Protein AF-A0A7R9YHL4-F1 (afdb_monomer_lite)

Radius of gyration: 31.25 Å; chains: 1; bounding box: 73×42×102 Å

pLDDT: mean 88.33, std 9.99, range [40.44, 97.44]

Structure (mmCIF, N/CA/C/O backbone):
data_AF-A0A7R9YHL4-F1
#
_entry.id   AF-A0A7R9YHL4-F1
#
loop_
_atom_site.group_PDB
_atom_site.id
_atom_site.type_symbol
_atom_site.label_atom_id
_atom_site.label_alt_id
_atom_site.label_comp_id
_atom_site.label_asym_id
_atom_site.label_entity_id
_atom_site.label_seq_id
_atom_site.pdbx_PDB_ins_code
_atom_site.Cartn_x
_atom_site.Cartn_y
_atom_site.Cartn_z
_atom_site.occupancy
_atom_site.B_iso_or_equiv
_atom_site.auth_seq_id
_atom_site.auth_comp_id
_atom_site.auth_asym_id
_atom_site.auth_atom_id
_atom_site.pdbx_PDB_model_num
ATOM 1 N N . SER A 1 1 ? -9.222 17.518 13.250 1.00 82.19 1 SER A N 1
ATOM 2 C CA . SER A 1 1 ? -7.881 16.936 13.511 1.00 82.19 1 SER A CA 1
ATOM 3 C C . SER A 1 1 ? -7.573 15.835 12.487 1.00 82.19 1 SER A C 1
ATOM 5 O O . SER A 1 1 ? -8.471 15.481 11.727 1.00 82.19 1 SER A O 1
ATOM 7 N N . ALA A 1 2 ? -6.346 15.288 12.419 1.00 83.88 2 ALA A N 1
ATOM 8 C CA . ALA A 1 2 ? -6.019 14.198 11.479 1.00 83.88 2 ALA A CA 1
ATOM 9 C C . ALA A 1 2 ? -6.879 12.934 11.700 1.00 83.88 2 ALA A C 1
ATOM 11 O O . ALA A 1 2 ? -7.291 12.292 10.738 1.00 83.88 2 ALA A O 1
ATOM 12 N N . LEU A 1 3 ? -7.224 12.636 12.959 1.00 90.31 3 LEU A N 1
ATOM 13 C CA . LEU A 1 3 ? -8.119 11.535 13.331 1.00 90.31 3 LEU A CA 1
ATOM 14 C C . LEU A 1 3 ? -9.551 11.739 12.818 1.00 90.31 3 LEU A C 1
ATOM 16 O O . LEU A 1 3 ? -10.142 10.833 12.237 1.00 90.31 3 LEU A O 1
ATOM 20 N N . GLU A 1 4 ? -10.118 12.930 13.013 1.00 90.56 4 GLU A N 1
ATOM 21 C CA . GLU A 1 4 ? -11.465 13.243 12.517 1.00 90.56 4 GLU A CA 1
ATOM 22 C C . GLU A 1 4 ? -11.521 13.210 10.991 1.00 90.56 4 GLU A C 1
ATOM 24 O O . GLU A 1 4 ? -12.497 12.721 10.428 1.00 90.56 4 GLU A O 1
ATOM 29 N N . ALA A 1 5 ? -10.463 13.687 10.327 1.00 89.12 5 ALA A N 1
ATOM 30 C CA . ALA A 1 5 ? -10.339 13.614 8.879 1.00 89.12 5 ALA A CA 1
ATOM 31 C C . ALA A 1 5 ? -10.292 12.156 8.394 1.00 89.12 5 ALA A C 1
ATOM 33 O O . ALA A 1 5 ? -11.039 11.816 7.480 1.00 89.12 5 ALA A O 1
ATOM 34 N N . ALA A 1 6 ? -9.497 11.288 9.037 1.00 90.81 6 ALA A N 1
ATOM 35 C CA . ALA A 1 6 ? -9.463 9.856 8.729 1.00 90.81 6 ALA A CA 1
ATOM 36 C C . ALA A 1 6 ? -10.861 9.229 8.861 1.00 90.81 6 ALA A C 1
ATOM 38 O O . ALA A 1 6 ? -11.396 8.705 7.889 1.00 90.81 6 ALA A O 1
ATOM 39 N N . ARG A 1 7 ? -11.515 9.393 10.020 1.00 93.19 7 ARG A N 1
ATOM 40 C CA . ARG A 1 7 ? -12.857 8.840 10.288 1.00 93.19 7 ARG A CA 1
ATOM 41 C C . ARG A 1 7 ? -13.938 9.399 9.359 1.00 93.19 7 ARG A C 1
ATOM 43 O O . ARG A 1 7 ? -14.884 8.699 9.004 1.00 93.19 7 ARG A O 1
ATOM 50 N N . ALA A 1 8 ? -13.868 10.679 8.996 1.00 94.19 8 ALA A N 1
ATOM 51 C CA . ALA A 1 8 ? -14.804 11.277 8.047 1.00 94.19 8 ALA A CA 1
ATOM 52 C C . ALA A 1 8 ? -14.643 10.658 6.655 1.00 94.19 8 ALA A C 1
ATOM 54 O O . ALA A 1 8 ? -15.626 10.205 6.074 1.00 94.19 8 ALA A O 1
ATOM 55 N N . VAL A 1 9 ? -13.407 10.564 6.164 1.00 95.00 9 VAL A N 1
ATOM 56 C CA . VAL A 1 9 ? -13.118 10.013 4.838 1.00 95.00 9 VAL A CA 1
ATOM 57 C C . VAL A 1 9 ? -13.409 8.512 4.777 1.00 95.00 9 VAL A C 1
ATOM 59 O O . VAL A 1 9 ? -13.982 8.057 3.794 1.00 95.00 9 VAL A O 1
ATOM 62 N N . GLU A 1 10 ? -13.108 7.744 5.826 1.00 93.81 10 GLU A N 1
ATOM 63 C CA . GLU A 1 10 ? -13.475 6.323 5.908 1.00 93.81 10 GLU A CA 1
ATOM 64 C C . GLU A 1 10 ? -14.988 6.113 5.811 1.00 93.81 10 GLU A C 1
ATOM 66 O O . GLU A 1 10 ? -15.439 5.211 5.104 1.00 93.81 10 GLU A O 1
ATOM 71 N N . ARG A 1 11 ? -15.791 6.968 6.460 1.00 94.31 11 ARG A N 1
ATOM 72 C CA . ARG A 1 11 ? -17.256 6.935 6.324 1.00 94.31 11 ARG A CA 1
ATOM 73 C C . ARG A 1 11 ? -17.694 7.258 4.901 1.00 94.31 11 ARG A C 1
ATOM 75 O O . ARG A 1 11 ? -18.564 6.577 4.371 1.00 94.31 11 ARG A O 1
ATOM 82 N N . GLU A 1 12 ? -17.085 8.249 4.258 1.00 95.69 12 GLU A N 1
ATOM 83 C CA . GLU A 1 12 ? -17.404 8.577 2.866 1.00 95.69 12 GLU A CA 1
ATOM 84 C C . GLU A 1 12 ? -17.042 7.448 1.895 1.00 95.69 12 GLU A C 1
ATOM 86 O O . GLU A 1 12 ? -17.850 7.103 1.038 1.00 95.69 12 GLU A O 1
ATOM 91 N N . LEU A 1 13 ? -15.880 6.818 2.066 1.00 94.81 13 LEU A N 1
ATOM 92 C CA . LEU A 1 13 ? -15.463 5.656 1.278 1.00 94.81 13 LEU A CA 1
ATOM 93 C C . LEU A 1 13 ? -16.340 4.430 1.551 1.00 94.81 13 LEU A C 1
ATOM 95 O O . LEU A 1 13 ? -16.639 3.668 0.635 1.00 94.81 13 LEU A O 1
ATOM 99 N N . THR A 1 14 ? -16.808 4.264 2.789 1.00 94.06 14 THR A N 1
ATOM 100 C CA . THR A 1 14 ? -17.782 3.229 3.161 1.00 94.06 14 THR A CA 1
ATOM 101 C C . THR A 1 14 ? -19.083 3.411 2.386 1.00 94.06 14 THR A C 1
ATOM 103 O O . THR A 1 14 ? -19.588 2.423 1.861 1.00 94.06 14 THR A O 1
ATOM 106 N N . LEU A 1 15 ? -19.566 4.650 2.236 1.00 94.50 15 LEU A N 1
ATOM 107 C CA . LEU A 1 15 ? -20.736 4.955 1.409 1.00 94.50 15 LEU A CA 1
ATOM 108 C C . LEU A 1 15 ? -20.483 4.616 -0.067 1.00 94.50 15 LEU A C 1
ATOM 110 O O . LEU A 1 15 ? -21.335 4.002 -0.699 1.00 94.50 15 LEU A O 1
ATOM 114 N N . VAL A 1 16 ? -19.306 4.929 -0.617 1.00 94.88 16 VAL A N 1
ATOM 115 C CA . VAL A 1 16 ? -18.977 4.492 -1.988 1.00 94.88 16 VAL A CA 1
ATOM 116 C C . VAL A 1 16 ? -19.031 2.968 -2.102 1.00 94.88 16 VAL A C 1
ATOM 118 O O . VAL A 1 16 ? -19.638 2.440 -3.031 1.00 94.88 16 VAL A O 1
ATOM 121 N N . MET A 1 17 ? -18.475 2.249 -1.122 1.00 94.19 17 MET A N 1
ATOM 122 C CA . MET A 1 17 ? -18.536 0.785 -1.064 1.00 94.19 17 MET A CA 1
ATOM 123 C C . MET A 1 17 ? -19.960 0.230 -0.932 1.00 94.19 17 MET A C 1
ATOM 125 O O . MET A 1 17 ? -20.192 -0.893 -1.370 1.00 94.19 17 MET A O 1
ATOM 129 N N . ASP A 1 18 ? -20.897 0.995 -0.372 1.00 91.50 18 ASP A N 1
ATOM 130 C CA . ASP A 1 18 ? -22.319 0.634 -0.274 1.00 91.50 18 ASP A CA 1
ATOM 131 C C . ASP A 1 18 ? -23.117 1.016 -1.540 1.00 91.50 18 ASP A C 1
ATOM 133 O O . ASP A 1 18 ? -24.314 0.751 -1.633 1.00 91.50 18 ASP A O 1
ATOM 137 N N . GLY A 1 19 ? -22.452 1.608 -2.539 1.00 90.31 19 GLY A N 1
ATOM 138 C CA . GLY A 1 19 ? -23.027 1.950 -3.840 1.00 90.31 19 GLY A CA 1
ATOM 139 C C . GLY A 1 19 ? -23.506 3.395 -3.977 1.00 90.31 19 GLY A C 1
ATOM 140 O O . GLY A 1 19 ? -24.228 3.700 -4.919 1.00 90.31 19 GLY A O 1
ATOM 141 N N . TYR A 1 20 ? -23.128 4.295 -3.067 1.00 91.06 20 TYR A N 1
ATOM 142 C CA . TYR A 1 20 ? -23.419 5.721 -3.224 1.00 91.06 20 TYR A CA 1
ATOM 143 C C . TYR A 1 20 ? -22.416 6.392 -4.166 1.00 91.06 20 TYR A C 1
ATOM 145 O O . TYR A 1 20 ? -21.209 6.166 -4.072 1.00 91.06 20 TYR A O 1
ATOM 153 N N . ASP A 1 21 ? -22.914 7.261 -5.041 1.00 88.69 21 ASP A N 1
ATOM 154 C CA . ASP A 1 21 ? -22.079 7.971 -6.007 1.00 88.69 21 ASP A CA 1
ATOM 155 C C . ASP A 1 21 ? -21.330 9.143 -5.350 1.00 88.69 21 ASP A C 1
ATOM 157 O O . ASP A 1 21 ? -21.936 10.057 -4.780 1.00 88.69 21 ASP A O 1
ATOM 161 N N . LYS A 1 22 ? -19.996 9.089 -5.385 1.00 91.06 22 LYS A N 1
ATOM 162 C CA . LYS A 1 22 ? -19.084 10.133 -4.898 1.00 91.06 22 LYS A CA 1
ATOM 163 C C . LYS A 1 22 ? -17.802 10.106 -5.721 1.00 91.06 22 LYS A C 1
ATOM 165 O O . LYS A 1 22 ? -17.383 9.053 -6.197 1.00 91.06 22 LYS A O 1
ATOM 170 N N . ASP A 1 23 ? -17.132 11.252 -5.793 1.00 92.56 23 ASP A N 1
ATOM 171 C CA . ASP A 1 23 ? -15.808 11.338 -6.403 1.00 92.56 23 ASP A CA 1
ATOM 172 C C . ASP A 1 23 ? -14.760 10.600 -5.552 1.00 92.56 23 ASP A C 1
ATOM 174 O O . ASP A 1 23 ? -14.525 10.919 -4.383 1.00 92.56 23 ASP A O 1
ATOM 178 N N . VAL A 1 24 ? -14.155 9.581 -6.150 1.00 93.75 24 VAL A N 1
ATOM 179 C CA . VAL A 1 24 ? -13.327 8.579 -5.478 1.00 93.75 24 VAL A CA 1
ATOM 180 C C . VAL A 1 24 ? -11.906 9.081 -5.240 1.00 93.75 24 VAL A C 1
ATOM 182 O O . VAL A 1 24 ? -11.365 8.921 -4.143 1.00 93.75 24 VAL A O 1
ATOM 185 N N . GLU A 1 25 ? -11.278 9.661 -6.263 1.00 94.25 25 GLU A N 1
ATOM 186 C CA . GLU A 1 25 ? -9.840 9.946 -6.250 1.00 94.25 25 GLU A CA 1
ATOM 187 C C . GLU A 1 25 ? -9.464 10.925 -5.118 1.00 94.25 25 GLU A C 1
ATOM 189 O O . GLU A 1 25 ? -8.554 10.620 -4.339 1.00 94.25 25 GLU A O 1
ATOM 194 N N . PRO A 1 26 ? -10.199 12.036 -4.888 1.00 95.31 26 PRO A N 1
ATOM 195 C CA . PRO A 1 26 ? -9.910 12.924 -3.766 1.00 95.31 26 PRO A CA 1
ATOM 196 C C . PRO A 1 26 ? -10.083 12.250 -2.403 1.00 95.31 26 PRO A C 1
ATOM 198 O O . PRO A 1 26 ? -9.370 12.599 -1.460 1.00 95.31 26 PRO A O 1
ATOM 201 N N . LEU A 1 27 ? -11.018 11.303 -2.267 1.00 95.81 27 LEU A N 1
ATOM 202 C CA . LEU A 1 27 ? -11.245 10.586 -1.011 1.00 95.81 27 LEU A CA 1
ATOM 203 C C . LEU A 1 27 ? -10.086 9.642 -0.699 1.00 95.81 27 LEU A C 1
ATOM 205 O O . LEU A 1 27 ? -9.578 9.661 0.420 1.00 95.81 27 LEU A O 1
ATOM 209 N N . VAL A 1 28 ? -9.605 8.887 -1.688 1.00 96.25 28 VAL A N 1
ATOM 210 C CA . VAL A 1 28 ? -8.444 7.999 -1.519 1.00 96.25 28 VAL A CA 1
ATOM 211 C C . VAL A 1 28 ? -7.199 8.799 -1.127 1.00 96.25 28 VAL A C 1
ATOM 213 O O . VAL A 1 28 ? -6.515 8.441 -0.167 1.00 96.25 28 VAL A O 1
ATOM 216 N N . GLN A 1 29 ? -6.944 9.935 -1.786 1.00 94.31 29 GLN A N 1
ATOM 217 C CA . GLN A 1 29 ? -5.803 10.797 -1.458 1.00 94.31 29 GLN A CA 1
ATOM 218 C C . GLN A 1 29 ? -5.920 11.430 -0.063 1.00 94.31 29 GLN A C 1
ATOM 220 O O . GLN A 1 29 ? -4.931 11.516 0.670 1.00 94.31 29 GLN A O 1
ATOM 225 N N . LYS A 1 30 ? -7.124 11.857 0.345 1.00 94.69 30 LYS A N 1
ATOM 226 C CA . LYS A 1 30 ? -7.364 12.361 1.707 1.00 94.69 30 LYS A CA 1
ATOM 227 C C . LYS A 1 30 ? -7.141 11.272 2.755 1.00 94.69 30 LYS A C 1
ATOM 229 O O . LYS A 1 30 ? -6.504 11.554 3.769 1.00 94.69 30 LYS A O 1
ATOM 234 N N . LEU A 1 31 ? -7.617 10.049 2.507 1.00 94.88 31 LEU A N 1
ATOM 235 C CA . LEU A 1 31 ? -7.407 8.923 3.415 1.00 94.88 31 LEU A CA 1
ATOM 236 C C . LEU A 1 31 ? -5.916 8.618 3.553 1.00 94.88 31 LEU A C 1
ATOM 238 O O . LEU A 1 31 ? -5.415 8.518 4.668 1.00 94.88 31 LEU A O 1
ATOM 242 N N . LEU A 1 32 ? -5.196 8.535 2.433 1.00 94.44 32 LEU A N 1
ATOM 243 C CA . LEU A 1 32 ? -3.764 8.247 2.415 1.00 94.44 32 LEU A CA 1
ATOM 244 C C . LEU A 1 32 ? -2.970 9.259 3.250 1.00 94.44 32 LEU A C 1
ATOM 246 O O . LEU A 1 32 ? -2.163 8.866 4.090 1.00 94.44 32 LEU A O 1
ATOM 250 N N . ARG A 1 33 ? -3.256 10.557 3.084 1.00 93.50 33 ARG A N 1
ATOM 251 C CA . ARG A 1 33 ? -2.645 11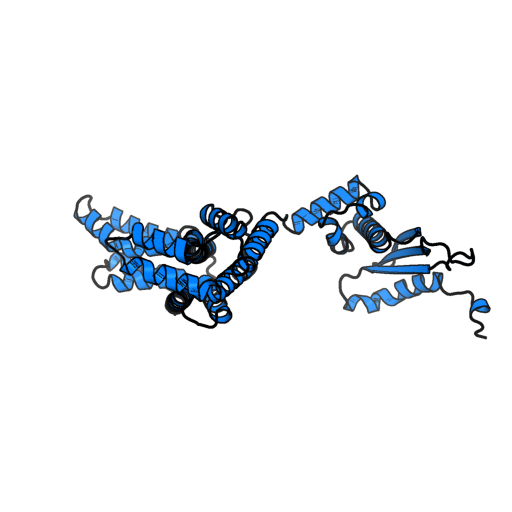.636 3.883 1.00 93.50 33 ARG A CA 1
ATOM 252 C C . ARG A 1 33 ? -3.006 11.554 5.366 1.00 93.50 33 ARG A C 1
ATOM 254 O O . ARG A 1 33 ? -2.177 11.859 6.219 1.00 93.50 33 ARG A O 1
ATOM 261 N N . ALA A 1 34 ? -4.241 11.174 5.687 1.00 94.25 34 ALA A N 1
ATOM 262 C CA . ALA A 1 34 ? -4.670 11.033 7.073 1.00 94.25 34 ALA A CA 1
ATOM 263 C C . ALA A 1 34 ? -3.973 9.842 7.753 1.00 94.25 34 ALA A C 1
ATOM 265 O O . ALA A 1 34 ? -3.470 9.986 8.866 1.00 94.25 34 ALA A O 1
ATOM 266 N N . LEU A 1 35 ? -3.861 8.704 7.059 1.00 93.75 35 LEU A N 1
ATOM 267 C CA . LEU A 1 35 ? -3.172 7.510 7.555 1.00 93.75 35 LEU A CA 1
ATOM 268 C C . LEU A 1 35 ? -1.650 7.665 7.606 1.00 93.75 35 LEU A C 1
ATOM 270 O O . LEU A 1 35 ? -1.013 7.033 8.447 1.00 93.75 35 LEU A O 1
ATOM 274 N N . SER A 1 36 ? -1.052 8.506 6.761 1.00 92.50 36 SER A N 1
ATOM 275 C CA . SER A 1 36 ? 0.380 8.818 6.839 1.00 92.50 36 SER A CA 1
ATOM 276 C C . SER A 1 36 ? 0.723 9.849 7.916 1.00 92.50 36 SER A C 1
ATOM 278 O O . SER A 1 36 ? 1.892 9.998 8.273 1.00 92.50 36 SER A O 1
ATOM 280 N N . SER A 1 37 ? -0.276 10.537 8.478 1.00 92.50 37 SER A N 1
ATOM 281 C CA . SER A 1 37 ? -0.047 11.531 9.521 1.00 92.50 37 SER A CA 1
ATOM 282 C C . SER A 1 37 ? 0.500 10.886 10.792 1.00 92.50 37 SER A C 1
ATOM 284 O O . SER A 1 37 ? -0.143 10.038 11.415 1.00 92.50 37 SER A O 1
ATOM 286 N N . ARG A 1 38 ? 1.658 11.377 11.249 1.00 91.06 38 ARG A N 1
ATOM 287 C CA . ARG A 1 38 ? 2.249 10.996 12.542 1.00 91.06 38 ARG A CA 1
ATOM 288 C C . ARG A 1 38 ? 1.326 11.288 13.728 1.00 91.06 38 ARG A C 1
ATOM 290 O O . ARG A 1 38 ? 1.469 10.692 14.787 1.00 91.06 38 ARG A O 1
ATOM 297 N N . GLU A 1 39 ? 0.408 12.239 13.560 1.00 92.69 39 GLU A N 1
ATOM 298 C CA . GLU A 1 39 ? -0.508 12.679 14.610 1.00 92.69 39 GLU A CA 1
ATOM 299 C C . GLU A 1 39 ? -1.659 11.695 14.819 1.00 92.69 39 GLU A C 1
ATOM 301 O O . GLU A 1 39 ? -2.333 11.761 15.842 1.00 92.69 39 GLU A O 1
ATOM 306 N N . LEU A 1 40 ? -1.896 10.774 13.879 1.00 94.00 40 LEU A N 1
ATOM 307 C CA . LEU A 1 40 ? -3.052 9.884 13.933 1.00 94.00 40 LEU A CA 1
ATOM 308 C C . LEU A 1 40 ? -3.055 9.018 15.198 1.00 94.00 40 LEU A C 1
ATOM 310 O O . LEU A 1 40 ? -4.057 8.983 15.908 1.00 94.00 40 LEU A O 1
ATOM 314 N N . PHE A 1 41 ? -1.927 8.373 15.507 1.00 95.38 41 PHE A N 1
ATOM 315 C CA . PHE A 1 41 ? -1.793 7.548 16.705 1.00 95.38 41 PHE A CA 1
ATOM 316 C C . PHE A 1 41 ? -2.036 8.334 18.008 1.00 95.38 41 PHE A C 1
ATOM 318 O O . PHE A 1 41 ? -2.949 7.969 18.753 1.00 95.38 41 PHE A O 1
ATOM 325 N N . PRO A 1 42 ? -1.288 9.418 18.312 1.00 95.38 42 PRO A N 1
ATOM 326 C CA . PRO A 1 42 ? -1.471 10.118 19.576 1.00 95.38 42 PRO A CA 1
ATOM 327 C C . PRO A 1 42 ? -2.864 10.736 19.704 1.00 95.38 42 PRO A C 1
ATOM 329 O O . PRO A 1 42 ? -3.424 10.739 20.798 1.00 95.38 42 PRO A O 1
ATOM 332 N N . LEU A 1 43 ? -3.462 11.201 18.602 1.00 95.69 43 LEU A N 1
ATOM 333 C CA . LEU A 1 43 ? -4.842 11.679 18.609 1.00 95.69 43 LEU A CA 1
ATOM 334 C C . LEU A 1 43 ? -5.845 10.547 18.873 1.00 95.69 43 LEU A C 1
ATOM 336 O O . LEU A 1 43 ? -6.798 10.778 19.610 1.00 95.69 43 LEU A O 1
ATOM 340 N N . SER A 1 44 ? -5.631 9.341 18.331 1.00 95.62 44 SER A N 1
ATOM 341 C CA . SER A 1 44 ? -6.487 8.169 18.594 1.00 95.62 44 SER A CA 1
ATOM 342 C C . SER A 1 44 ? -6.504 7.813 20.084 1.00 95.62 44 SER A C 1
ATOM 344 O O . SER A 1 44 ? -7.567 7.642 20.683 1.00 95.62 44 SER A O 1
ATOM 346 N N . VAL A 1 45 ? -5.331 7.806 20.725 1.00 96.44 45 VAL A N 1
ATOM 347 C CA . VAL A 1 45 ? -5.226 7.531 22.165 1.00 96.44 45 VAL A CA 1
ATOM 348 C C . VAL A 1 45 ? -5.842 8.657 23.001 1.00 96.44 45 VAL A C 1
ATOM 350 O O . VAL A 1 45 ? -6.568 8.378 23.952 1.00 96.44 45 VAL A O 1
ATOM 353 N N . LEU A 1 46 ? -5.617 9.927 22.645 1.00 95.94 46 LEU A N 1
ATOM 354 C CA . LEU A 1 46 ? -6.229 11.064 23.348 1.00 95.94 46 LEU A CA 1
ATOM 355 C C . LEU A 1 46 ? -7.763 11.062 23.244 1.00 95.94 46 LEU A C 1
ATOM 357 O O . LEU A 1 46 ? -8.439 11.401 24.217 1.00 95.94 46 LEU A O 1
ATOM 361 N N . ASP A 1 47 ? -8.314 10.671 22.096 1.00 95.75 47 ASP A N 1
ATOM 362 C CA . ASP A 1 47 ? -9.756 10.506 21.890 1.00 95.75 47 ASP A CA 1
ATOM 363 C C . ASP A 1 47 ? -10.310 9.365 22.755 1.00 95.75 47 ASP A C 1
ATOM 365 O O . ASP A 1 47 ? -11.280 9.555 23.489 1.00 95.75 47 ASP A O 1
ATOM 369 N N . ALA A 1 48 ? -9.631 8.211 22.772 1.00 95.62 48 ALA A N 1
ATOM 370 C CA . ALA A 1 48 ? -9.986 7.092 23.643 1.00 95.62 48 ALA A CA 1
ATOM 371 C C . ALA A 1 48 ? -9.966 7.490 25.130 1.00 95.62 48 ALA A C 1
ATOM 373 O O . ALA A 1 48 ? -10.900 7.176 25.867 1.00 95.62 48 ALA A O 1
ATOM 374 N N . MET A 1 49 ? -8.946 8.236 25.568 1.00 95.69 49 MET A N 1
ATOM 375 C CA . MET A 1 49 ? -8.867 8.786 26.926 1.00 95.69 49 MET A CA 1
ATOM 376 C C . MET A 1 49 ? -10.016 9.760 27.220 1.00 95.69 49 MET A C 1
ATOM 378 O O . MET A 1 49 ? -10.618 9.694 28.290 1.00 95.69 49 MET A O 1
ATOM 382 N N . SER A 1 50 ? -10.351 10.638 26.272 1.00 93.69 50 SER A N 1
ATOM 383 C CA . SER A 1 50 ? -11.435 11.618 26.426 1.00 93.69 50 SER A CA 1
ATOM 384 C C . SER A 1 50 ? -12.802 10.940 26.560 1.00 93.69 50 SER A C 1
ATOM 386 O O . SER A 1 50 ? -13.601 11.346 27.401 1.00 93.69 50 SER A O 1
ATOM 388 N N . ASN A 1 51 ? -13.038 9.851 25.820 1.00 93.06 51 ASN A N 1
ATOM 389 C CA . ASN A 1 51 ? -14.263 9.050 25.917 1.00 93.06 51 ASN A CA 1
ATOM 390 C C . ASN A 1 51 ? -14.431 8.361 27.282 1.00 93.06 51 ASN A C 1
ATOM 392 O O . ASN A 1 51 ? -15.554 8.079 27.702 1.00 93.06 51 ASN A O 1
ATOM 396 N N . LEU A 1 52 ? -13.334 8.103 28.001 1.00 92.50 52 LEU A N 1
ATOM 397 C CA . LEU A 1 52 ? -13.390 7.580 29.368 1.00 92.50 52 LEU A CA 1
ATOM 398 C C . LEU A 1 52 ? -13.745 8.662 30.398 1.00 92.50 52 LEU A C 1
ATOM 400 O O . LEU A 1 52 ? -14.300 8.334 31.452 1.00 92.50 52 LEU A O 1
ATOM 404 N N . GLY A 1 53 ? -13.455 9.935 30.108 1.00 89.62 53 GLY A N 1
ATOM 405 C CA . GLY A 1 53 ? -13.715 11.071 30.992 1.00 89.62 53 GLY A CA 1
ATOM 406 C C . GLY A 1 53 ? -13.237 10.807 32.424 1.00 89.62 53 GLY A C 1
ATOM 407 O O . GLY A 1 53 ? -12.117 10.354 32.650 1.00 89.62 53 GLY A O 1
ATOM 408 N N . ASN A 1 54 ? -14.129 10.993 33.399 1.00 89.12 54 ASN A N 1
ATOM 409 C CA . ASN A 1 54 ? -13.828 10.819 34.828 1.00 89.12 54 ASN A CA 1
ATOM 410 C C . ASN A 1 54 ? -13.496 9.370 35.244 1.00 89.12 54 ASN A C 1
ATOM 412 O O . ASN A 1 54 ? -13.109 9.135 36.388 1.00 89.12 54 ASN A O 1
ATOM 416 N N . LYS A 1 55 ? -13.683 8.376 34.363 1.00 91.19 55 LYS A N 1
ATOM 417 C CA . LYS A 1 55 ? -13.335 6.976 34.658 1.00 91.19 55 LYS A CA 1
ATOM 418 C C . LYS A 1 55 ? -11.834 6.717 34.538 1.00 91.19 55 LYS A C 1
ATOM 420 O O . LYS A 1 55 ? -11.356 5.727 35.099 1.00 91.19 55 LYS A O 1
ATOM 425 N N . LEU A 1 56 ? -11.107 7.580 33.824 1.00 91.31 56 LEU A N 1
ATOM 426 C CA . LEU A 1 56 ? -9.663 7.480 33.678 1.00 91.31 56 LEU A CA 1
ATOM 427 C C . LEU A 1 56 ? -8.974 7.952 34.974 1.00 91.31 56 LEU A C 1
ATOM 429 O O . LEU A 1 56 ? -9.214 9.069 35.428 1.00 91.31 56 LEU A O 1
ATOM 433 N N . PRO A 1 57 ? -8.125 7.125 35.605 1.00 89.88 57 PRO A N 1
ATOM 434 C CA . PRO A 1 57 ? -7.399 7.532 36.803 1.00 89.88 57 PRO A CA 1
ATOM 435 C C . PRO A 1 57 ? -6.439 8.689 36.506 1.00 89.88 57 PRO A C 1
ATOM 437 O O . PRO A 1 57 ? -5.573 8.564 35.642 1.00 89.88 57 PRO A O 1
ATOM 440 N N . VAL A 1 58 ? -6.531 9.779 37.275 1.00 88.69 58 VAL A N 1
ATOM 441 C CA . VAL A 1 58 ? -5.689 10.985 37.108 1.00 88.69 58 VAL A CA 1
ATOM 442 C C . VAL A 1 58 ? -4.190 10.656 37.154 1.00 88.69 58 VAL A C 1
ATOM 444 O O . VAL A 1 58 ? -3.393 11.240 36.421 1.00 88.69 58 VAL A O 1
ATOM 447 N N . THR A 1 59 ? -3.809 9.669 37.972 1.00 90.56 59 THR A N 1
ATOM 448 C CA . THR A 1 59 ? -2.424 9.189 38.098 1.00 90.56 59 THR A CA 1
ATOM 449 C C . THR A 1 59 ? -1.872 8.566 36.814 1.00 90.56 59 THR A C 1
ATOM 451 O O . THR A 1 59 ? -0.664 8.607 36.612 1.00 90.56 59 THR A O 1
ATOM 454 N N . LEU A 1 60 ? -2.730 8.025 35.943 1.00 93.31 60 LEU A N 1
ATOM 455 C CA . LEU A 1 60 ? -2.367 7.492 34.625 1.00 93.31 60 LEU A CA 1
ATOM 456 C C . LEU A 1 60 ? -2.584 8.531 33.514 1.00 93.31 60 LEU A C 1
ATOM 458 O O . LEU A 1 60 ? -1.793 8.623 32.576 1.00 93.31 60 LEU A O 1
ATOM 462 N N . GLU A 1 61 ? -3.632 9.347 33.631 1.00 93.94 61 GLU A N 1
ATOM 463 C CA . GLU A 1 61 ? -3.983 10.370 32.648 1.00 93.94 61 GLU A CA 1
ATOM 464 C C . GLU A 1 61 ? -2.854 11.384 32.425 1.00 93.94 61 GLU A C 1
ATOM 466 O O . GLU A 1 61 ? -2.519 11.688 31.280 1.00 93.94 61 GLU A O 1
ATOM 471 N N . MET A 1 62 ? -2.255 11.903 33.503 1.00 92.69 62 MET A N 1
ATOM 472 C CA . MET A 1 62 ? -1.193 12.909 33.409 1.00 92.69 62 MET A CA 1
ATOM 473 C C . MET A 1 62 ? 0.060 12.390 32.675 1.00 92.69 62 MET A C 1
ATOM 475 O O . MET A 1 62 ? 0.495 13.060 31.731 1.00 92.69 62 MET A O 1
ATOM 479 N N . PRO A 1 63 ? 0.638 11.221 33.036 1.00 93.75 63 PRO A N 1
ATOM 480 C CA . PRO A 1 63 ? 1.742 10.621 32.286 1.00 93.75 63 PRO A CA 1
ATOM 481 C C . PRO A 1 63 ? 1.423 10.390 30.808 1.00 93.75 63 PRO A C 1
ATOM 483 O O . PRO A 1 63 ? 2.212 10.794 29.954 1.00 93.75 63 PRO A O 1
ATOM 486 N N . LEU A 1 64 ? 0.255 9.814 30.496 1.00 95.88 64 LEU A N 1
ATOM 487 C CA . LEU A 1 64 ? -0.151 9.554 29.113 1.00 95.88 64 LEU A CA 1
ATOM 488 C C . LEU A 1 64 ? -0.297 10.854 28.316 1.00 95.88 64 LEU A C 1
ATOM 490 O O . LEU A 1 64 ? 0.264 10.980 27.230 1.00 95.88 64 LEU A O 1
ATOM 494 N N . LYS A 1 65 ? -0.974 11.872 28.865 1.00 95.56 65 LYS A N 1
ATOM 495 C CA . LYS A 1 65 ? -1.084 13.184 28.208 1.00 95.56 65 LYS A CA 1
ATOM 496 C C . LYS A 1 65 ? 0.286 13.803 27.966 1.00 95.56 65 LYS A C 1
ATOM 498 O O . LYS A 1 65 ? 0.521 14.332 26.881 1.00 95.56 65 LYS A O 1
ATOM 503 N N . LYS A 1 66 ? 1.201 13.738 28.937 1.00 94.44 66 LYS A N 1
ATOM 504 C CA . LYS A 1 66 ? 2.567 14.257 28.783 1.00 94.44 66 LYS A CA 1
ATOM 505 C C . LYS A 1 66 ? 3.310 13.538 27.657 1.00 94.44 66 LYS A C 1
ATOM 507 O O . LYS A 1 66 ? 3.911 14.206 26.821 1.00 94.44 66 LYS A O 1
ATOM 512 N N . LEU A 1 67 ? 3.231 12.210 27.617 1.00 94.69 67 LEU A N 1
ATOM 513 C CA . LEU A 1 67 ? 3.856 11.382 26.591 1.00 94.69 67 LEU A CA 1
ATOM 514 C C . LEU A 1 67 ? 3.352 11.751 25.184 1.00 94.69 67 LEU A C 1
ATOM 516 O O . LEU A 1 67 ? 4.139 12.106 24.308 1.00 94.69 67 LEU A O 1
ATOM 520 N N . LEU A 1 68 ? 2.030 11.745 24.995 1.00 95.12 68 LEU A N 1
ATOM 521 C CA . LEU A 1 68 ? 1.385 11.974 23.699 1.00 95.12 68 LEU A CA 1
ATOM 522 C C . LEU A 1 68 ? 1.542 13.420 23.212 1.00 95.12 68 LEU A C 1
ATOM 524 O O . LEU A 1 68 ? 1.844 13.663 22.045 1.00 95.12 68 LEU A O 1
ATOM 528 N N . THR A 1 69 ? 1.359 14.401 24.100 1.00 94.00 69 THR A N 1
ATOM 529 C CA . THR A 1 69 ? 1.514 15.819 23.733 1.00 94.00 69 THR A CA 1
ATOM 530 C C . THR A 1 69 ? 2.972 16.216 23.537 1.00 94.00 69 THR A C 1
ATOM 532 O O . THR A 1 69 ? 3.241 17.099 22.724 1.00 94.00 69 THR A O 1
ATOM 535 N N . GLY A 1 70 ? 3.909 15.563 24.232 1.00 91.75 70 GLY A N 1
ATOM 536 C CA . GLY A 1 70 ? 5.342 15.705 23.986 1.00 91.75 70 GLY A CA 1
ATOM 537 C C . GLY A 1 70 ? 5.695 15.299 22.558 1.00 91.75 70 GLY A C 1
ATOM 538 O O . GLY A 1 70 ? 6.251 16.108 21.822 1.00 91.75 70 GLY A O 1
ATOM 539 N N . PHE A 1 71 ? 5.250 14.111 22.139 1.00 92.00 71 PHE A N 1
ATOM 540 C CA . PHE A 1 71 ? 5.445 13.614 20.775 1.00 92.00 71 PHE A CA 1
ATOM 541 C C . PHE A 1 71 ? 4.815 14.520 19.704 1.00 92.00 71 PHE A C 1
ATOM 543 O O . PHE A 1 71 ? 5.402 14.787 18.658 1.00 92.00 71 PHE A O 1
ATOM 550 N N . LEU A 1 72 ? 3.608 15.040 19.958 1.00 91.62 72 LEU A N 1
ATOM 551 C CA . LEU A 1 72 ? 2.952 15.961 19.026 1.00 91.62 72 LEU A CA 1
ATOM 552 C C . LEU A 1 72 ? 3.743 17.266 18.844 1.00 91.62 72 LEU A C 1
ATOM 554 O O . LEU A 1 72 ? 3.853 17.755 17.717 1.00 91.62 72 LEU A O 1
ATOM 558 N N . LYS A 1 73 ? 4.296 17.818 19.933 1.00 91.50 73 LYS A N 1
ATOM 559 C CA . LYS A 1 73 ? 5.029 19.094 19.931 1.00 91.50 73 LYS A CA 1
ATOM 560 C C . LYS A 1 73 ? 6.433 18.975 19.351 1.00 91.50 73 LYS A C 1
ATOM 562 O O . LYS A 1 73 ? 6.863 19.882 18.640 1.00 91.50 73 LYS A O 1
ATOM 567 N N . ASP A 1 74 ? 7.140 17.894 19.655 1.00 88.25 74 ASP A N 1
ATOM 568 C CA . ASP A 1 74 ? 8.502 17.701 19.179 1.00 88.25 74 ASP A CA 1
ATOM 569 C C . ASP A 1 74 ? 8.489 17.169 17.741 1.00 88.25 74 ASP A C 1
ATOM 571 O O . ASP A 1 74 ? 8.097 16.038 17.447 1.00 88.25 74 ASP A O 1
ATOM 575 N N . LYS A 1 75 ? 8.868 18.027 16.789 1.00 79.12 75 LYS A N 1
ATOM 576 C CA . LYS A 1 75 ? 8.945 17.626 15.382 1.00 79.12 75 LYS A CA 1
ATOM 577 C C . LYS A 1 75 ? 10.133 16.719 15.077 1.00 79.12 75 LYS A C 1
ATOM 579 O O . LYS A 1 75 ? 10.037 15.955 14.120 1.00 79.12 75 LYS A O 1
ATOM 584 N N . ALA A 1 76 ? 11.183 16.796 15.888 1.00 73.56 76 ALA A N 1
ATOM 585 C CA . ALA A 1 76 ? 12.413 16.034 15.742 1.00 73.56 76 ALA A CA 1
ATOM 586 C C . ALA A 1 76 ? 12.385 14.700 16.503 1.00 73.56 76 ALA A C 1
ATOM 588 O O . ALA A 1 76 ? 13.341 13.933 16.395 1.00 73.56 76 ALA A O 1
ATOM 589 N N . ASP A 1 77 ? 11.308 14.413 17.244 1.00 73.31 77 ASP A N 1
ATOM 590 C CA . ASP A 1 77 ? 11.139 13.141 17.939 1.00 73.31 77 ASP A CA 1
ATOM 591 C C . ASP A 1 77 ? 11.252 11.975 16.947 1.00 73.31 77 ASP A C 1
ATOM 593 O O . ASP A 1 77 ? 10.453 11.833 16.016 1.00 73.31 77 ASP A O 1
ATOM 597 N N . ALA A 1 78 ? 12.290 11.162 17.140 1.00 74.88 78 ALA A N 1
ATOM 598 C CA . ALA A 1 78 ? 12.612 10.038 16.274 1.00 74.88 78 ALA A CA 1
ATOM 599 C C . ALA A 1 78 ? 11.717 8.817 16.530 1.00 74.88 78 ALA A C 1
ATOM 601 O O . ALA A 1 78 ? 11.756 7.864 15.742 1.00 74.88 78 ALA A O 1
ATOM 602 N N . ARG A 1 79 ? 10.931 8.817 17.620 1.00 79.50 79 ARG A N 1
ATOM 603 C CA . ARG A 1 79 ? 10.047 7.702 17.960 1.00 79.50 79 ARG A CA 1
ATOM 604 C C . ARG A 1 79 ? 9.062 7.443 16.834 1.00 79.50 79 ARG A C 1
ATOM 606 O O . ARG A 1 79 ? 8.480 8.350 16.238 1.00 79.50 79 ARG A O 1
ATOM 613 N N . ARG A 1 80 ? 8.837 6.167 16.547 1.00 85.31 80 ARG A N 1
ATOM 614 C CA . ARG A 1 80 ? 7.798 5.748 15.606 1.00 85.31 80 ARG A CA 1
ATOM 615 C C . ARG A 1 80 ? 6.516 5.470 16.378 1.00 85.31 80 ARG A C 1
ATOM 617 O O . ARG A 1 80 ? 6.535 5.219 17.580 1.00 85.31 80 ARG A O 1
ATOM 624 N N . SER A 1 81 ? 5.381 5.435 15.682 1.00 87.44 81 SER A N 1
ATOM 625 C CA . SER A 1 81 ? 4.101 5.101 16.326 1.00 87.44 81 SER A CA 1
ATOM 626 C C . SER A 1 81 ? 4.083 3.706 16.961 1.00 87.44 81 SER A C 1
ATOM 628 O O . SER A 1 81 ? 3.335 3.489 17.906 1.00 87.44 81 SER A O 1
ATOM 630 N N . ARG A 1 82 ? 4.944 2.785 16.502 1.00 91.62 82 ARG A N 1
ATOM 631 C CA . ARG A 1 82 ? 5.191 1.491 17.157 1.00 91.62 82 ARG A CA 1
ATOM 632 C C . ARG A 1 82 ? 5.758 1.669 18.568 1.00 91.62 82 ARG A C 1
ATOM 634 O O . ARG A 1 82 ? 5.229 1.085 19.506 1.00 91.62 82 ARG A O 1
ATOM 641 N N . ASP A 1 83 ? 6.816 2.464 18.695 1.00 93.38 83 ASP A N 1
ATOM 642 C CA . ASP A 1 83 ? 7.525 2.664 19.963 1.00 93.38 83 ASP A CA 1
ATOM 643 C C . ASP A 1 83 ? 6.606 3.389 20.949 1.00 93.38 83 ASP A C 1
ATOM 645 O O . ASP A 1 83 ? 6.397 2.939 22.071 1.00 93.38 83 ASP A O 1
ATOM 649 N N . LEU A 1 84 ? 5.931 4.438 20.469 1.00 94.19 84 LEU A N 1
ATOM 650 C CA . LEU A 1 84 ? 4.982 5.197 21.275 1.00 94.19 84 LEU A CA 1
ATOM 651 C C . LEU A 1 84 ? 3.757 4.360 21.693 1.00 94.19 84 LEU A C 1
ATOM 653 O O . LEU A 1 84 ? 3.250 4.524 22.800 1.00 94.19 84 LEU A O 1
ATOM 657 N N . SER A 1 85 ? 3.291 3.441 20.838 1.00 96.00 85 SER A N 1
ATOM 658 C CA . SER A 1 85 ? 2.250 2.465 21.189 1.00 96.00 85 SER A CA 1
ATOM 659 C C . SER A 1 85 ? 2.697 1.540 22.321 1.00 96.00 85 SER A C 1
ATOM 661 O O . SER A 1 85 ? 1.944 1.343 23.279 1.00 96.00 85 SER A O 1
ATOM 663 N N . ALA A 1 86 ? 3.931 1.032 22.265 1.00 96.50 86 ALA A N 1
ATOM 664 C CA . ALA A 1 86 ? 4.495 0.213 23.332 1.00 96.50 86 ALA A CA 1
ATOM 665 C C . ALA A 1 86 ? 4.602 0.991 24.655 1.00 96.50 86 ALA A C 1
ATOM 667 O O . ALA A 1 86 ? 4.149 0.485 25.679 1.00 96.50 86 ALA A O 1
ATOM 668 N N . GLU A 1 87 ? 5.086 2.239 24.629 1.00 96.06 87 GLU A N 1
ATOM 669 C CA . GLU A 1 87 ? 5.177 3.106 25.817 1.00 96.06 87 GLU A CA 1
ATOM 670 C C . GLU A 1 87 ? 3.795 3.385 26.445 1.00 96.06 87 GLU A C 1
ATOM 672 O O . GLU A 1 87 ? 3.639 3.362 27.668 1.00 96.06 87 GLU A O 1
ATOM 677 N N . VAL A 1 88 ? 2.757 3.609 25.626 1.00 96.75 88 VAL A N 1
ATOM 678 C CA . VAL A 1 88 ? 1.375 3.787 26.115 1.00 96.75 88 VAL A CA 1
ATOM 679 C C . VAL A 1 88 ? 0.859 2.518 26.797 1.00 96.75 88 VAL A C 1
ATOM 681 O O . VAL A 1 88 ? 0.234 2.609 27.860 1.00 96.75 88 VAL A O 1
ATOM 684 N N . ARG A 1 89 ? 1.114 1.337 26.215 1.00 96.94 89 ARG A N 1
ATOM 685 C CA . ARG A 1 89 ? 0.731 0.056 26.834 1.00 96.94 89 ARG A CA 1
ATOM 686 C C . ARG A 1 89 ? 1.471 -0.165 28.144 1.00 96.94 89 ARG A C 1
ATOM 688 O O . ARG A 1 89 ? 0.828 -0.474 29.141 1.00 96.94 89 ARG A O 1
ATOM 695 N N . GLU A 1 90 ? 2.781 0.056 28.154 1.00 96.75 90 GLU A N 1
ATOM 696 C CA . GLU A 1 90 ? 3.623 -0.098 29.338 1.00 96.75 90 GLU A CA 1
ATOM 697 C C . GLU A 1 90 ? 3.149 0.802 30.484 1.00 96.75 90 GLU A C 1
ATOM 699 O O . GLU A 1 90 ? 3.001 0.334 31.610 1.00 96.75 90 GLU A O 1
ATOM 704 N N . ALA A 1 91 ? 2.803 2.062 30.202 1.00 96.25 91 ALA A N 1
ATOM 705 C CA . ALA A 1 91 ? 2.241 2.964 31.205 1.00 96.25 91 ALA A CA 1
ATOM 706 C C . ALA A 1 91 ? 0.920 2.433 31.799 1.00 9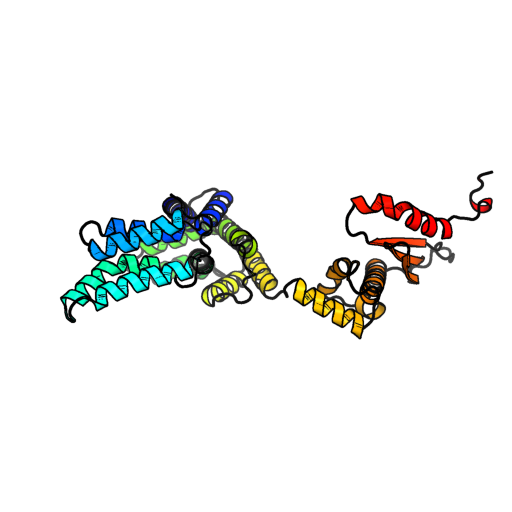6.25 91 ALA A C 1
ATOM 708 O O . ALA A 1 91 ? 0.700 2.517 33.012 1.00 96.25 91 ALA A O 1
ATOM 709 N N . CYS A 1 92 ? 0.045 1.858 30.967 1.00 95.69 92 CYS A N 1
ATOM 710 C CA . CYS A 1 92 ? -1.207 1.257 31.426 1.00 95.69 92 CYS A CA 1
ATOM 711 C C . CYS A 1 92 ? -0.968 -0.020 32.249 1.00 95.69 92 CYS A C 1
ATOM 713 O O . CYS A 1 92 ? -1.604 -0.208 33.289 1.00 95.69 92 CYS A O 1
ATOM 715 N N . ASP A 1 93 ? -0.051 -0.887 31.818 1.00 95.31 93 ASP A N 1
ATOM 716 C CA . ASP A 1 93 ? 0.272 -2.131 32.519 1.00 95.31 93 ASP A CA 1
ATOM 717 C C . ASP A 1 93 ? 0.986 -1.855 33.852 1.00 95.31 93 ASP A C 1
ATOM 719 O O . ASP A 1 93 ? 0.640 -2.470 34.863 1.00 95.31 93 ASP A O 1
ATOM 723 N N . ALA A 1 94 ? 1.887 -0.869 33.906 1.00 94.56 94 ALA A N 1
ATOM 724 C CA . ALA A 1 94 ? 2.533 -0.417 35.138 1.00 94.56 94 ALA A CA 1
ATOM 725 C C . ALA A 1 94 ? 1.513 0.118 36.157 1.00 94.56 94 ALA A C 1
ATOM 727 O O . ALA A 1 94 ? 1.576 -0.220 37.342 1.00 94.56 94 ALA A O 1
ATOM 728 N N . TYR A 1 95 ? 0.521 0.892 35.699 1.00 93.94 95 TYR A N 1
ATOM 729 C CA . TYR A 1 95 ? -0.578 1.343 36.554 1.00 93.94 95 TYR A CA 1
ATOM 730 C C . TYR A 1 95 ? -1.382 0.164 37.123 1.00 93.94 95 TYR A C 1
ATOM 732 O O . TYR A 1 95 ? -1.663 0.127 38.322 1.00 93.94 95 TYR A O 1
ATOM 740 N N . LEU A 1 96 ? -1.729 -0.825 36.293 1.00 94.00 96 LEU A N 1
ATOM 741 C CA . LEU A 1 96 ? -2.478 -2.001 36.744 1.00 94.00 96 LEU A CA 1
ATOM 742 C C . LEU A 1 96 ? -1.667 -2.881 37.703 1.00 94.00 96 LEU A C 1
ATOM 744 O O . LEU A 1 96 ? -2.234 -3.426 38.652 1.00 94.00 96 LEU A O 1
ATOM 748 N N . ALA A 1 97 ? -0.358 -3.012 37.482 1.00 92.88 97 ALA A N 1
ATOM 749 C CA . ALA A 1 97 ? 0.536 -3.773 38.347 1.00 92.88 97 ALA A CA 1
ATOM 750 C C . ALA A 1 97 ? 0.633 -3.169 39.758 1.00 92.88 97 ALA A C 1
ATOM 752 O O . ALA A 1 97 ? 0.689 -3.918 40.733 1.00 92.88 97 ALA A O 1
ATOM 753 N N . ALA A 1 98 ? 0.580 -1.837 39.871 1.00 92.12 98 ALA A N 1
ATOM 754 C CA . ALA A 1 98 ? 0.608 -1.123 41.148 1.00 92.12 98 ALA A CA 1
ATOM 755 C C . ALA A 1 98 ? -0.683 -1.273 41.981 1.00 92.12 98 ALA A C 1
ATOM 757 O O . ALA A 1 98 ? -0.664 -1.051 43.191 1.00 92.12 98 ALA A O 1
ATOM 758 N N . LEU A 1 99 ? -1.809 -1.648 41.364 1.00 90.94 99 LEU A N 1
ATOM 759 C CA . LEU A 1 99 ? -3.059 -1.929 42.081 1.00 90.94 99 LEU A CA 1
ATOM 760 C C . LEU A 1 99 ? -2.994 -3.298 42.771 1.00 90.94 99 LEU A C 1
ATOM 762 O O . LEU A 1 99 ? -2.377 -4.198 42.215 1.00 90.94 99 LEU A O 1
ATOM 766 N N . PRO A 1 100 ? -3.661 -3.526 43.916 1.00 89.25 100 PRO A N 1
ATOM 767 C CA . PRO A 1 100 ? -3.754 -4.859 44.513 1.00 89.25 100 PRO A CA 1
ATOM 768 C C . PRO A 1 100 ? -4.446 -5.853 43.565 1.00 89.25 100 PRO A C 1
ATOM 770 O O . PRO A 1 100 ? -5.355 -5.487 42.817 1.00 89.25 100 PRO A O 1
ATOM 773 N N . ALA A 1 101 ? -4.008 -7.115 43.582 1.00 86.00 101 ALA A N 1
ATOM 774 C CA . ALA A 1 101 ? -4.620 -8.169 42.775 1.00 86.00 101 ALA A CA 1
ATOM 775 C C . ALA A 1 101 ? -6.067 -8.441 43.225 1.00 86.00 101 ALA A C 1
ATOM 777 O O . ALA A 1 101 ? -6.358 -8.421 44.419 1.00 86.00 101 ALA A O 1
ATOM 778 N N . GLY A 1 102 ? -6.959 -8.705 42.267 1.00 87.94 102 GLY A N 1
ATOM 779 C CA . GLY A 1 102 ? -8.372 -8.999 42.512 1.00 87.94 102 GLY A CA 1
ATOM 780 C C . GLY A 1 102 ? -9.311 -8.238 41.575 1.00 87.94 102 GLY A C 1
ATOM 781 O O . GLY A 1 102 ? -8.875 -7.587 40.622 1.00 87.94 102 GLY A O 1
ATOM 782 N N . GLU A 1 103 ? -10.604 -8.289 41.888 1.00 84.12 103 GLU A N 1
ATOM 783 C CA . GLU A 1 103 ? -11.706 -7.747 41.075 1.00 84.12 103 GLU A CA 1
ATOM 784 C C . GLU A 1 103 ? -11.530 -6.256 40.727 1.00 84.12 103 GLU A C 1
ATOM 786 O O . GLU A 1 103 ? -11.815 -5.819 39.612 1.00 84.12 103 GLU A O 1
ATOM 791 N N . ALA A 1 104 ? -10.964 -5.465 41.644 1.00 83.75 104 ALA A N 1
ATOM 792 C CA . ALA A 1 104 ? -10.689 -4.048 41.412 1.00 83.75 104 ALA A CA 1
ATOM 793 C C . ALA A 1 104 ? -9.689 -3.815 40.262 1.00 83.75 104 ALA A C 1
ATOM 795 O O . ALA A 1 104 ? -9.871 -2.893 39.462 1.00 83.75 104 ALA A O 1
ATOM 796 N N . ARG A 1 105 ? -8.648 -4.653 40.143 1.00 90.69 105 ARG A N 1
ATOM 797 C CA . ARG A 1 105 ? -7.653 -4.560 39.062 1.00 90.69 105 ARG A CA 1
ATOM 798 C C . ARG A 1 105 ? -8.261 -4.976 37.722 1.00 90.69 105 ARG A C 1
ATOM 800 O O . ARG A 1 105 ? -8.006 -4.319 36.715 1.00 90.69 105 ARG A O 1
ATOM 807 N N . GLU A 1 106 ? -9.084 -6.021 37.705 1.00 90.38 106 GLU A N 1
ATOM 808 C CA . GLU A 1 106 ? -9.783 -6.483 36.497 1.00 90.38 106 GLU A CA 1
ATOM 809 C C . GLU A 1 106 ? -10.792 -5.450 35.993 1.00 90.38 106 GLU A C 1
ATOM 811 O O . GLU A 1 106 ? -10.786 -5.102 34.812 1.00 90.38 106 GLU A O 1
ATOM 816 N N . SER A 1 107 ? -11.578 -4.868 36.902 1.00 89.44 107 SER A N 1
ATOM 817 C CA . SER A 1 107 ? -12.501 -3.775 36.592 1.00 89.44 107 SER A CA 1
ATOM 818 C C . SER A 1 107 ? -11.767 -2.575 35.979 1.00 89.44 107 SER A C 1
ATOM 820 O O . SER A 1 107 ? -12.180 -2.041 34.947 1.00 89.44 107 SER A O 1
ATOM 822 N N . LYS A 1 108 ? -10.610 -2.184 36.535 1.00 90.12 108 LYS A N 1
ATOM 823 C CA . LYS A 1 108 ? -9.782 -1.113 35.955 1.00 90.12 108 LYS A CA 1
ATOM 824 C C . LYS A 1 108 ? -9.174 -1.494 34.607 1.00 90.12 108 LYS A C 1
ATOM 826 O O . LYS A 1 108 ? -9.141 -0.646 33.718 1.00 90.12 108 LYS A O 1
ATOM 831 N N . ARG A 1 109 ? -8.756 -2.748 34.406 1.00 92.81 109 ARG A N 1
ATOM 832 C CA . ARG A 1 109 ? -8.298 -3.238 33.095 1.00 92.81 109 ARG A CA 1
ATOM 833 C C . ARG A 1 109 ? -9.410 -3.138 32.048 1.00 92.81 109 ARG A C 1
ATOM 835 O O . ARG A 1 109 ? -9.140 -2.674 30.945 1.00 92.81 109 ARG A O 1
ATOM 842 N N . ALA A 1 110 ? -10.643 -3.498 32.402 1.00 92.12 110 ALA A N 1
ATOM 843 C CA . ALA A 1 110 ? -11.798 -3.368 31.516 1.00 92.12 110 ALA A CA 1
ATOM 844 C C . ALA A 1 110 ? -12.075 -1.900 31.143 1.00 92.12 110 ALA A C 1
ATOM 846 O O . ALA A 1 110 ? -12.298 -1.597 29.972 1.00 92.12 110 ALA A O 1
ATOM 847 N N . VAL A 1 111 ? -11.976 -0.969 32.103 1.00 92.00 111 VAL A N 1
ATOM 848 C CA . VAL A 1 111 ? -12.111 0.479 31.840 1.00 92.00 111 VAL A CA 1
ATOM 849 C C . VAL A 1 111 ? -11.043 0.983 30.863 1.00 92.00 111 VAL A C 1
ATOM 851 O O . VAL A 1 111 ? -11.355 1.770 29.975 1.00 92.00 111 VAL A O 1
ATOM 854 N N . LEU A 1 112 ? -9.797 0.515 30.980 1.00 94.44 112 LEU A N 1
ATOM 855 C CA . LEU A 1 112 ? -8.703 0.897 30.076 1.00 94.44 112 LEU A CA 1
ATOM 856 C C . LEU A 1 112 ? -8.771 0.214 28.700 1.00 94.44 112 LEU A C 1
ATOM 858 O O . LEU A 1 112 ? -7.936 0.500 27.843 1.00 94.44 112 LEU A O 1
ATOM 862 N N . GLY A 1 113 ? -9.759 -0.654 28.452 1.00 94.94 113 GLY A N 1
ATOM 863 C CA . GLY A 1 113 ? -9.882 -1.419 27.210 1.00 94.94 113 GLY A CA 1
ATOM 864 C C . GLY A 1 113 ? -9.865 -0.555 25.945 1.00 94.94 113 GLY A C 1
ATOM 865 O O . GLY A 1 113 ? -9.194 -0.910 24.982 1.00 94.94 113 GLY A O 1
ATOM 866 N N . ALA A 1 114 ? -10.514 0.615 25.964 1.00 94.56 114 ALA A N 1
ATOM 867 C CA . ALA A 1 114 ? 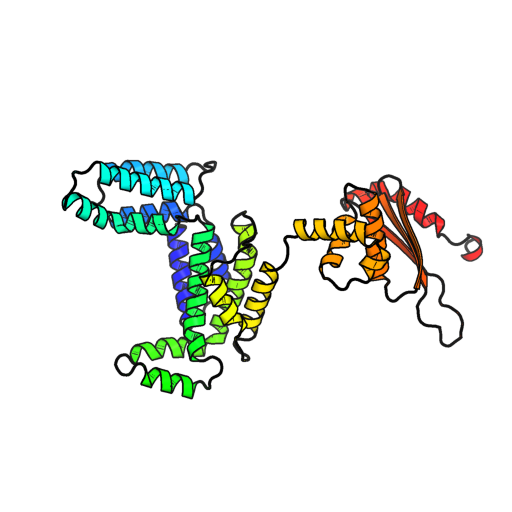-10.513 1.540 24.825 1.00 94.56 114 ALA A CA 1
ATOM 868 C C . ALA A 1 114 ? -9.117 2.123 24.526 1.00 94.56 114 ALA A C 1
ATOM 870 O O . ALA A 1 114 ? -8.749 2.288 23.365 1.00 94.56 114 ALA A O 1
ATOM 871 N N . VAL A 1 115 ? -8.320 2.395 25.565 1.00 96.31 115 VAL A N 1
ATOM 872 C CA . VAL A 1 115 ? -6.941 2.893 25.423 1.00 96.31 115 VAL A CA 1
ATOM 873 C C . VAL A 1 115 ? -6.030 1.783 24.904 1.00 96.31 115 VAL A C 1
ATOM 875 O O . VAL A 1 115 ? -5.240 2.020 23.993 1.00 96.31 115 VAL A O 1
ATOM 878 N N . TYR A 1 116 ? -6.178 0.556 25.418 1.00 96.88 116 TYR A N 1
ATOM 879 C CA . TYR A 1 116 ? -5.455 -0.603 24.894 1.00 96.88 116 TYR A CA 1
ATOM 880 C C . TYR A 1 116 ? -5.795 -0.883 23.432 1.00 96.88 116 TYR A C 1
ATOM 882 O O . TYR A 1 116 ? -4.882 -1.132 22.653 1.00 96.88 116 TYR A O 1
ATOM 890 N N . ALA A 1 117 ? -7.071 -0.792 23.047 1.00 96.12 117 ALA A N 1
ATOM 891 C CA . ALA A 1 117 ? -7.499 -0.979 21.664 1.00 96.12 117 ALA A CA 1
ATOM 892 C C . ALA A 1 117 ? -6.856 0.060 20.730 1.00 96.12 117 ALA A C 1
ATOM 894 O O . ALA A 1 117 ? -6.240 -0.318 19.735 1.00 96.12 117 ALA A O 1
ATOM 895 N N . ALA A 1 118 ? -6.897 1.347 21.099 1.00 95.44 118 ALA A N 1
ATOM 896 C CA . ALA A 1 118 ? -6.225 2.408 20.345 1.00 95.44 118 ALA A CA 1
ATOM 897 C C . ALA A 1 118 ? -4.699 2.198 20.267 1.00 95.44 118 ALA A C 1
ATOM 899 O O . ALA A 1 118 ? -4.079 2.487 19.245 1.00 95.44 118 ALA A O 1
ATOM 900 N N . ALA A 1 119 ? -4.078 1.655 21.320 1.00 95.81 119 ALA A N 1
ATOM 901 C CA . ALA A 1 119 ? -2.666 1.285 21.297 1.00 95.81 119 ALA A CA 1
ATOM 902 C C . ALA A 1 119 ? -2.391 0.102 20.347 1.00 95.81 119 ALA A C 1
ATOM 904 O O . ALA A 1 119 ? -1.494 0.165 19.500 1.00 95.81 119 ALA A O 1
ATOM 905 N N . ASP A 1 120 ? -3.197 -0.956 20.439 1.00 95.88 120 ASP A N 1
ATOM 906 C CA . ASP A 1 120 ? -3.055 -2.184 19.651 1.00 95.88 120 ASP A CA 1
ATOM 907 C C . ASP A 1 120 ? -3.235 -1.957 18.153 1.00 95.88 120 ASP A C 1
ATOM 909 O O . ASP A 1 120 ? -2.573 -2.613 17.344 1.00 95.88 120 ASP A O 1
ATOM 913 N N . GLU A 1 121 ? -4.056 -0.980 17.771 1.00 94.62 121 GLU A N 1
ATOM 914 C CA . GLU A 1 121 ? -4.209 -0.553 16.384 1.00 94.62 121 GLU A CA 1
ATOM 915 C C . GLU A 1 121 ? -2.893 -0.121 15.733 1.00 94.62 121 GLU A C 1
ATOM 917 O O . GLU A 1 121 ? -2.793 -0.190 14.508 1.00 94.62 121 GLU A O 1
ATOM 922 N N . PHE A 1 122 ? -1.886 0.284 16.512 1.00 95.88 122 PHE A N 1
ATOM 923 C CA . PHE A 1 122 ? -0.599 0.797 16.030 1.00 95.88 122 PHE A CA 1
ATOM 924 C C . PHE A 1 122 ? 0.607 0.001 16.543 1.00 95.88 122 PHE A C 1
ATOM 926 O O . PHE A 1 122 ? 1.744 0.397 16.287 1.00 95.88 122 PHE A O 1
ATOM 933 N N . LYS A 1 123 ? 0.393 -1.159 17.181 1.00 93.88 123 LYS A N 1
ATOM 934 C CA . LYS A 1 123 ? 1.469 -2.009 17.734 1.00 93.88 123 LYS A CA 1
ATOM 935 C C . LYS A 1 123 ? 2.539 -2.419 16.714 1.00 93.88 123 LYS A C 1
ATOM 937 O O . LYS A 1 123 ? 3.698 -2.599 17.054 1.00 93.88 123 LYS A O 1
ATOM 942 N N . ASP A 1 124 ? 2.161 -2.533 15.441 1.00 91.88 124 ASP A N 1
ATOM 943 C CA . ASP A 1 124 ? 3.069 -2.895 14.344 1.00 91.88 124 ASP A CA 1
ATOM 944 C C . ASP A 1 124 ? 3.611 -1.659 13.598 1.00 91.88 124 ASP A C 1
ATOM 946 O O . ASP A 1 124 ? 4.414 -1.787 12.671 1.00 91.88 124 ASP A O 1
ATOM 950 N N . GLY A 1 125 ? 3.211 -0.456 14.016 1.00 92.56 125 GLY A N 1
ATOM 951 C CA . GLY A 1 125 ? 3.561 0.833 13.425 1.00 92.56 125 GLY A CA 1
ATOM 952 C C . GLY A 1 125 ? 2.536 1.381 12.424 1.00 92.56 125 GLY A C 1
ATOM 953 O O . GLY A 1 125 ? 1.608 0.696 11.991 1.00 92.56 125 GLY A O 1
ATOM 954 N N . GLN A 1 126 ? 2.750 2.639 12.026 1.00 92.00 126 GLN A N 1
ATOM 955 C CA . GLN A 1 126 ? 1.827 3.435 11.207 1.00 92.00 126 GLN A CA 1
ATOM 956 C C . GLN A 1 126 ? 1.472 2.767 9.878 1.00 92.00 126 GLN A C 1
ATOM 958 O O . GLN A 1 126 ? 0.300 2.621 9.540 1.00 92.00 126 GLN A O 1
ATOM 963 N N . ARG A 1 127 ? 2.488 2.317 9.130 1.00 92.31 127 ARG A N 1
ATOM 964 C CA . ARG A 1 127 ? 2.276 1.652 7.839 1.00 92.31 127 ARG A CA 1
ATOM 965 C C . ARG A 1 127 ? 1.435 0.388 8.001 1.00 92.31 127 ARG A C 1
ATOM 967 O O . ARG A 1 127 ? 0.566 0.129 7.181 1.00 92.31 127 ARG A O 1
ATOM 974 N N . ALA A 1 128 ? 1.692 -0.408 9.037 1.00 92.75 128 ALA A N 1
ATOM 975 C CA . ALA A 1 128 ? 0.961 -1.652 9.255 1.00 92.75 128 ALA A CA 1
ATOM 976 C C . ALA A 1 128 ? -0.515 -1.388 9.591 1.00 92.75 128 ALA A C 1
ATOM 978 O O . ALA A 1 128 ? -1.387 -2.087 9.076 1.00 92.75 128 ALA A O 1
ATOM 979 N N . HIS A 1 129 ? -0.797 -0.345 10.379 1.00 94.69 129 HIS A N 1
ATOM 980 C CA . HIS A 1 129 ? -2.158 0.148 10.583 1.00 94.69 129 HIS A CA 1
ATOM 981 C C . HIS A 1 129 ? -2.811 0.549 9.252 1.00 94.69 129 HIS A C 1
ATOM 983 O O . HIS A 1 129 ? -3.880 0.044 8.918 1.00 94.69 129 HIS A O 1
ATOM 989 N N . ALA A 1 130 ? -2.131 1.367 8.443 1.00 94.56 130 ALA A N 1
ATOM 990 C CA . ALA A 1 130 ? -2.654 1.808 7.152 1.00 94.56 130 ALA A CA 1
ATOM 991 C C . ALA A 1 130 ? -2.952 0.642 6.196 1.00 94.56 130 ALA A C 1
ATOM 993 O O . ALA A 1 130 ? -4.002 0.610 5.560 1.00 94.56 130 ALA A O 1
ATOM 994 N N . VAL A 1 131 ? -2.066 -0.358 6.143 1.00 95.00 131 VAL A N 1
ATOM 995 C CA . VAL A 1 131 ? -2.271 -1.578 5.350 1.00 95.00 131 VAL A CA 1
ATOM 996 C C . VAL A 1 131 ? -3.482 -2.372 5.843 1.00 95.00 131 VAL A C 1
ATOM 998 O O . VAL A 1 131 ? -4.222 -2.898 5.013 1.00 95.00 131 VAL A O 1
ATOM 1001 N N . ARG A 1 132 ? -3.733 -2.447 7.158 1.00 95.62 132 ARG A N 1
ATOM 1002 C CA . ARG A 1 132 ? -4.947 -3.090 7.692 1.00 95.62 132 ARG A CA 1
ATOM 1003 C C . ARG A 1 132 ? -6.216 -2.365 7.257 1.00 95.62 132 ARG A C 1
ATOM 1005 O O . ARG A 1 132 ? -7.136 -3.033 6.797 1.00 95.62 132 ARG A O 1
ATOM 1012 N N . VAL A 1 133 ? -6.243 -1.034 7.345 1.00 95.44 133 VAL A N 1
ATOM 1013 C CA . VAL A 1 133 ? -7.384 -0.220 6.885 1.00 95.44 133 VAL A CA 1
ATOM 1014 C C . VAL A 1 133 ? -7.635 -0.443 5.390 1.00 95.44 133 VAL A C 1
ATOM 1016 O O . VAL A 1 133 ? -8.757 -0.749 4.993 1.00 95.44 133 VAL A O 1
ATOM 1019 N N . TRP A 1 134 ? -6.581 -0.402 4.566 1.00 95.31 134 TRP A N 1
ATOM 1020 C CA . TRP A 1 134 ? -6.670 -0.701 3.131 1.00 95.31 134 TRP A CA 1
ATOM 1021 C C . TRP A 1 134 ? -7.208 -2.108 2.863 1.00 95.31 134 TRP A C 1
ATOM 1023 O O . TRP A 1 134 ? -8.115 -2.288 2.057 1.00 95.31 134 TRP A O 1
ATOM 1033 N N . THR A 1 135 ? -6.669 -3.108 3.564 1.00 96.94 135 THR A N 1
ATOM 1034 C CA . THR A 1 135 ? -7.080 -4.511 3.411 1.00 96.94 135 THR A CA 1
ATOM 1035 C C . THR A 1 135 ? -8.552 -4.691 3.768 1.00 96.94 135 THR A C 1
ATOM 1037 O O . THR A 1 135 ? -9.260 -5.372 3.038 1.00 96.94 135 THR A O 1
ATOM 1040 N N . ALA A 1 136 ? -9.032 -4.044 4.833 1.00 96.31 136 ALA A N 1
ATOM 1041 C CA . ALA A 1 136 ? -10.436 -4.097 5.230 1.00 96.31 136 ALA A CA 1
ATOM 1042 C C . ALA A 1 136 ? -11.368 -3.486 4.170 1.00 96.31 136 ALA A C 1
ATOM 1044 O O . ALA A 1 136 ? -12.441 -4.027 3.912 1.00 96.31 136 ALA A O 1
ATOM 1045 N N . MET A 1 137 ? -10.960 -2.396 3.508 1.00 95.75 137 MET A N 1
ATOM 1046 C CA . MET A 1 137 ? -11.736 -1.818 2.402 1.00 95.75 137 MET A CA 1
ATOM 1047 C C . MET A 1 137 ? -11.793 -2.752 1.189 1.00 95.75 137 MET A C 1
ATOM 1049 O O . MET A 1 137 ? -12.865 -2.953 0.617 1.00 95.75 137 MET A O 1
ATOM 1053 N N . LEU A 1 138 ? -10.658 -3.347 0.816 1.00 97.19 138 LEU A N 1
ATOM 1054 C CA . LEU A 1 138 ? -10.593 -4.319 -0.278 1.00 97.19 138 LEU A CA 1
ATOM 1055 C C . LEU A 1 138 ? -11.432 -5.569 0.030 1.00 97.19 138 LEU A C 1
ATOM 1057 O O . LEU A 1 138 ? -12.163 -6.042 -0.835 1.00 97.19 138 LEU A O 1
ATOM 1061 N N . ASP A 1 139 ? -11.382 -6.068 1.266 1.00 96.62 139 ASP A N 1
ATOM 1062 C CA . ASP A 1 139 ? -12.171 -7.228 1.691 1.00 96.62 139 ASP A CA 1
ATOM 1063 C C . ASP A 1 139 ? -13.672 -6.911 1.755 1.00 96.62 139 ASP A C 1
ATOM 1065 O O . ASP A 1 139 ? -14.484 -7.742 1.362 1.00 96.62 139 ASP A O 1
ATOM 1069 N N . LYS A 1 140 ? -14.067 -5.682 2.125 1.00 95.19 140 LYS A N 1
ATOM 1070 C CA . LYS A 1 140 ? -15.471 -5.240 2.027 1.00 95.19 140 LYS A CA 1
ATOM 1071 C C . LYS A 1 140 ? -15.978 -5.299 0.583 1.00 95.19 140 LYS A C 1
ATOM 1073 O O . LYS A 1 140 ? -17.106 -5.730 0.347 1.00 95.19 140 LYS A O 1
ATOM 1078 N N . PHE A 1 141 ? -15.161 -4.880 -0.385 1.00 96.25 141 PHE A N 1
ATOM 1079 C CA . PHE A 1 141 ? -15.512 -5.002 -1.800 1.00 96.25 141 PHE A CA 1
ATOM 1080 C C . PHE A 1 141 ? -15.639 -6.469 -2.223 1.00 96.25 141 PHE A C 1
ATOM 1082 O O . PHE A 1 141 ? -16.684 -6.868 -2.743 1.00 96.25 141 PHE A O 1
ATOM 1089 N N . ALA A 1 142 ? -14.606 -7.266 -1.941 1.00 96.31 142 ALA A N 1
ATOM 1090 C CA . ALA A 1 142 ? -14.546 -8.679 -2.295 1.00 96.31 142 ALA A CA 1
ATOM 1091 C C . ALA A 1 142 ? -15.686 -9.492 -1.660 1.00 96.31 142 ALA A C 1
ATOM 1093 O O . ALA A 1 142 ? -16.280 -10.349 -2.310 1.00 96.31 142 ALA A O 1
ATOM 1094 N N . GLY A 1 143 ? -16.054 -9.172 -0.417 1.00 94.94 143 GLY A N 1
ATOM 1095 C CA . GLY A 1 143 ? -17.147 -9.791 0.330 1.00 94.94 143 GLY A CA 1
ATOM 1096 C C . GLY A 1 143 ? -18.516 -9.659 -0.334 1.00 94.94 143 GLY A C 1
ATOM 1097 O O . GLY A 1 143 ? -19.324 -10.579 -0.227 1.00 94.94 143 GLY A O 1
ATOM 1098 N N . VAL A 1 144 ? -18.767 -8.560 -1.052 1.00 94.88 144 VAL A N 1
ATOM 1099 C CA . VAL A 1 144 ? -19.982 -8.403 -1.863 1.00 94.88 144 VAL A CA 1
ATOM 1100 C C . VAL A 1 144 ? -19.817 -9.116 -3.200 1.00 94.88 144 VAL A C 1
ATOM 1102 O O . VAL A 1 144 ? -20.664 -9.928 -3.561 1.00 94.88 144 VAL A O 1
ATOM 1105 N N . GLU A 1 145 ? -18.730 -8.853 -3.931 1.00 94.94 145 GLU A N 1
ATOM 1106 C CA . GLU A 1 145 ? -18.593 -9.343 -5.308 1.00 94.94 145 GLU A CA 1
ATOM 1107 C C . GLU A 1 145 ? -18.490 -10.865 -5.400 1.00 94.94 145 GLU A C 1
ATOM 1109 O O . GLU A 1 145 ? -19.038 -11.450 -6.332 1.00 94.94 145 GLU A O 1
ATOM 1114 N N . ARG A 1 146 ? -17.920 -11.545 -4.399 1.00 93.69 146 ARG A N 1
ATOM 1115 C CA . ARG A 1 146 ? -17.893 -13.019 -4.349 1.00 93.69 146 ARG A CA 1
ATOM 1116 C C . ARG A 1 146 ? -19.279 -13.670 -4.398 1.00 93.69 146 ARG A C 1
ATOM 1118 O O . ARG A 1 146 ? -19.384 -14.845 -4.734 1.00 93.69 146 ARG A O 1
ATOM 1125 N N . LEU A 1 147 ? -20.340 -12.931 -4.067 1.00 93.06 147 LEU A N 1
ATOM 1126 C CA . LEU A 1 147 ? -21.720 -13.416 -4.143 1.00 93.06 147 LEU A CA 1
ATOM 1127 C C . LEU A 1 147 ? -22.246 -13.444 -5.590 1.00 93.06 147 LEU A C 1
ATOM 1129 O O . LEU A 1 147 ? -23.146 -14.230 -5.893 1.00 93.06 147 LEU A O 1
ATOM 1133 N N . PHE A 1 148 ? -21.681 -12.615 -6.473 1.00 93.38 148 PHE A N 1
ATOM 1134 C CA . PHE A 1 148 ? -22.173 -12.365 -7.833 1.00 93.38 148 PHE A CA 1
ATOM 1135 C C . PHE A 1 148 ? -21.205 -12.816 -8.939 1.00 93.38 148 PHE A C 1
ATOM 1137 O O . PHE A 1 148 ? -21.647 -13.122 -10.046 1.00 93.38 148 PHE A O 1
ATOM 1144 N N . VAL A 1 149 ? -19.897 -12.880 -8.664 1.00 91.31 149 VAL A N 1
ATOM 1145 C CA . VAL A 1 149 ? -18.864 -13.272 -9.640 1.00 91.31 149 VAL A CA 1
ATOM 1146 C C . VAL A 1 149 ? -19.194 -14.619 -10.289 1.00 91.31 149 VAL A C 1
ATOM 1148 O O . VAL A 1 149 ? -19.490 -15.600 -9.610 1.00 91.31 149 VAL A O 1
ATOM 1151 N N . GLY A 1 150 ? -19.125 -14.662 -11.624 1.00 87.00 150 GLY A N 1
ATOM 1152 C CA . GLY A 1 150 ? -19.346 -15.877 -12.418 1.00 87.00 150 GLY A CA 1
ATOM 1153 C C . GLY A 1 150 ? -20.804 -16.343 -12.489 1.00 87.00 150 GLY A C 1
ATOM 1154 O O . GLY A 1 150 ? -21.063 -17.465 -12.924 1.00 87.00 150 GLY A O 1
ATOM 1155 N N . ARG A 1 151 ? -21.768 -15.521 -12.050 1.00 89.69 151 ARG A N 1
ATOM 1156 C CA . ARG A 1 151 ? -23.179 -15.911 -11.942 1.00 89.69 151 ARG A CA 1
ATOM 1157 C C . ARG A 1 151 ? -24.111 -14.848 -12.534 1.00 89.69 151 ARG A C 1
ATOM 1159 O O . ARG A 1 151 ? -23.837 -13.657 -12.410 1.00 89.69 151 ARG A O 1
ATOM 1166 N N . PRO A 1 152 ? -25.250 -15.243 -13.132 1.00 91.06 152 PRO A N 1
ATOM 1167 C CA . PRO A 1 152 ? -26.318 -14.301 -13.450 1.00 91.06 152 PRO A CA 1
ATOM 1168 C C . PRO A 1 152 ? -26.869 -13.651 -12.175 1.00 91.06 152 PRO A C 1
ATOM 1170 O O . PRO A 1 152 ? -27.090 -14.337 -11.173 1.00 91.06 152 PRO A O 1
ATOM 1173 N N . MET A 1 153 ? -27.142 -12.346 -12.234 1.00 91.25 153 MET A N 1
ATOM 1174 C CA . MET A 1 153 ? -27.591 -11.555 -11.084 1.00 91.25 153 MET A CA 1
ATOM 1175 C C . MET A 1 153 ? -28.843 -12.138 -10.413 1.00 91.25 153 MET A C 1
ATOM 1177 O O . MET A 1 153 ? -28.851 -12.326 -9.198 1.00 91.25 153 MET A O 1
ATOM 1181 N N . ASP A 1 154 ? -29.862 -12.507 -11.192 1.00 93.31 154 ASP A N 1
ATOM 1182 C CA . ASP A 1 154 ? -31.121 -13.052 -10.662 1.00 93.31 154 ASP A CA 1
ATOM 1183 C C . ASP A 1 154 ? -30.910 -14.352 -9.872 1.00 93.31 154 ASP A C 1
ATOM 1185 O O . ASP A 1 154 ? -31.525 -14.568 -8.825 1.00 93.31 154 ASP A O 1
ATOM 1189 N N . ALA A 1 155 ? -29.994 -15.207 -10.339 1.00 94.19 155 ALA A N 1
ATOM 1190 C CA . ALA A 1 155 ? -29.657 -16.456 -9.665 1.00 94.19 155 ALA A CA 1
ATOM 1191 C C . ALA A 1 155 ? -28.919 -16.202 -8.340 1.00 94.19 155 ALA A C 1
ATOM 1193 O O . ALA A 1 155 ? -29.203 -16.867 -7.343 1.00 94.19 155 ALA A O 1
ATOM 1194 N N . ALA A 1 156 ? -28.005 -15.227 -8.312 1.00 93.88 156 ALA A N 1
ATOM 1195 C CA . ALA A 1 156 ? -27.312 -14.823 -7.091 1.00 93.88 156 ALA A CA 1
ATOM 1196 C C . ALA A 1 156 ? -28.286 -14.231 -6.056 1.00 93.88 156 ALA A C 1
ATOM 1198 O O . ALA A 1 156 ? -28.259 -14.625 -4.891 1.00 93.88 156 ALA A O 1
ATOM 1199 N N . ILE A 1 157 ? -29.202 -13.351 -6.483 1.00 94.25 157 ILE A N 1
ATOM 1200 C CA . ILE A 1 157 ? -30.223 -12.752 -5.608 1.00 94.25 157 ILE A CA 1
ATOM 1201 C C . ILE A 1 157 ? -31.13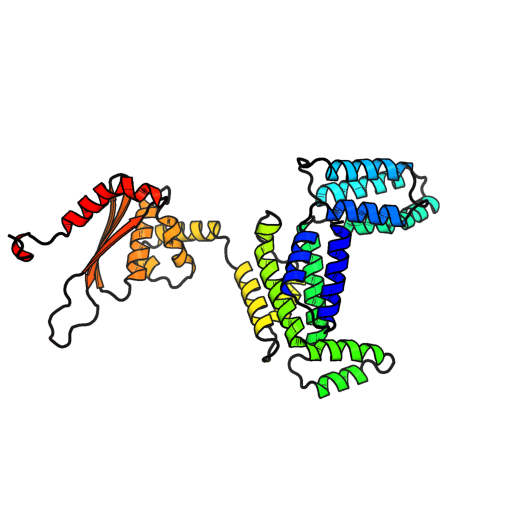4 -13.828 -5.015 1.00 94.25 157 ILE A C 1
ATOM 1203 O O . ILE A 1 157 ? -31.386 -13.821 -3.810 1.00 94.25 157 ILE A O 1
ATOM 1207 N N . LEU A 1 158 ? -31.611 -14.772 -5.833 1.00 93.56 158 LEU A N 1
ATOM 1208 C CA . LEU A 1 158 ? -32.484 -15.846 -5.364 1.00 93.56 158 LEU A CA 1
ATOM 1209 C C . LEU A 1 158 ? -31.819 -16.682 -4.262 1.00 93.56 158 LEU A C 1
ATOM 1211 O O . LEU A 1 158 ? -32.459 -17.008 -3.260 1.00 93.56 158 LEU A O 1
ATOM 1215 N N . ASP A 1 159 ? -30.543 -17.018 -4.427 1.00 92.88 159 ASP A N 1
ATOM 1216 C CA . ASP A 1 159 ? -29.807 -17.786 -3.426 1.00 92.88 159 ASP A CA 1
ATOM 1217 C C . ASP A 1 159 ? -29.533 -16.976 -2.157 1.00 92.88 159 ASP A C 1
ATOM 1219 O O . ASP A 1 159 ? -29.663 -17.513 -1.056 1.00 92.88 159 ASP A O 1
ATOM 1223 N N . LEU A 1 160 ? -29.260 -15.673 -2.279 1.00 92.69 160 LEU A N 1
ATOM 1224 C CA . LEU A 1 160 ? -29.137 -14.777 -1.126 1.00 92.69 160 LEU A CA 1
ATOM 1225 C C . LEU A 1 160 ? -30.439 -14.693 -0.325 1.00 92.69 160 LEU A C 1
ATOM 1227 O O . LEU A 1 160 ? -30.409 -14.788 0.902 1.00 92.69 160 LEU A O 1
ATOM 1231 N N . VAL A 1 161 ? -31.583 -14.576 -1.001 1.00 94.00 161 VAL A N 1
ATOM 1232 C CA . VAL A 1 161 ? -32.912 -14.577 -0.368 1.00 94.00 161 VAL A CA 1
ATOM 1233 C C . VAL A 1 161 ? -33.182 -15.910 0.334 1.00 94.00 161 VAL A C 1
ATOM 1235 O O . VAL A 1 161 ? -33.655 -15.927 1.470 1.00 94.00 161 VAL A O 1
ATOM 1238 N N . LYS A 1 162 ? -32.837 -17.040 -0.298 1.00 92.50 162 LYS A N 1
ATOM 1239 C CA . LYS A 1 162 ? -32.987 -18.374 0.309 1.00 92.50 162 LYS A CA 1
ATOM 1240 C C . LYS A 1 162 ? -32.090 -18.579 1.529 1.00 92.50 162 LYS A C 1
ATOM 1242 O O . LYS A 1 162 ? -32.508 -19.283 2.446 1.00 92.50 162 LYS A O 1
ATOM 1247 N N . ALA A 1 163 ? -30.887 -18.008 1.532 1.00 90.81 163 ALA A N 1
ATOM 1248 C CA . ALA A 1 163 ? -29.941 -18.105 2.640 1.00 90.81 163 ALA A CA 1
ATOM 1249 C C . ALA A 1 163 ? -30.299 -17.179 3.818 1.00 90.81 163 ALA A C 1
ATOM 1251 O O . ALA A 1 163 ? -29.970 -17.495 4.956 1.00 90.81 163 ALA A O 1
ATOM 1252 N N . ASN A 1 164 ? -31.005 -16.069 3.565 1.00 91.19 164 ASN A N 1
ATOM 1253 C CA . ASN A 1 164 ? -31.311 -15.030 4.558 1.00 91.19 164 ASN A CA 1
ATOM 1254 C C . ASN A 1 164 ? -32.822 -14.883 4.821 1.00 91.19 164 ASN A C 1
ATOM 1256 O O . ASN A 1 164 ? -33.331 -13.766 4.916 1.00 91.19 164 ASN A O 1
ATOM 1260 N N . LYS A 1 165 ? -33.558 -15.998 4.940 1.00 90.56 165 LYS A N 1
ATOM 1261 C CA . LYS A 1 165 ? -35.030 -15.993 5.106 1.00 90.56 165 LYS A CA 1
ATOM 1262 C C . LYS A 1 165 ? -35.509 -15.163 6.298 1.00 90.56 165 LYS A C 1
ATOM 1264 O O . LYS A 1 165 ? -36.499 -14.450 6.179 1.00 90.56 165 LYS A O 1
ATOM 1269 N N . ASP A 1 166 ? -34.772 -15.217 7.403 1.00 89.19 166 ASP A N 1
ATOM 1270 C CA . ASP A 1 166 ? -35.116 -14.520 8.648 1.00 89.19 166 ASP A CA 1
ATOM 1271 C C . ASP A 1 166 ? -34.512 -13.103 8.724 1.00 89.19 166 ASP A C 1
ATOM 1273 O O . ASP A 1 166 ? -34.781 -12.352 9.659 1.00 89.19 166 ASP A O 1
ATOM 1277 N N . ALA A 1 167 ? -33.698 -12.718 7.732 1.00 86.44 167 ALA A N 1
ATOM 1278 C CA . ALA A 1 167 ? -32.943 -11.467 7.705 1.00 86.44 167 ALA A CA 1
ATOM 1279 C C . ALA A 1 167 ? -32.890 -10.856 6.292 1.00 86.44 167 ALA A C 1
ATOM 1281 O O . ALA A 1 167 ? -31.843 -10.402 5.831 1.00 86.44 167 ALA A O 1
ATOM 1282 N N . LEU A 1 168 ? -34.033 -10.810 5.598 1.00 85.00 168 LEU A N 1
ATOM 1283 C CA . LEU A 1 168 ? -34.121 -10.299 4.220 1.00 85.00 168 LEU A CA 1
ATOM 1284 C C . LEU A 1 168 ? -33.595 -8.863 4.061 1.00 85.00 168 LEU A C 1
ATOM 1286 O O . LEU A 1 168 ? -33.087 -8.507 2.999 1.00 85.00 168 LEU A O 1
ATOM 1290 N N . GLY A 1 169 ? -33.643 -8.055 5.126 1.00 84.25 169 GLY A N 1
ATOM 1291 C CA . GLY A 1 169 ? -33.062 -6.710 5.145 1.00 84.25 169 GLY A CA 1
ATOM 1292 C C . GLY A 1 169 ? -31.553 -6.673 4.868 1.00 84.25 169 GLY A C 1
ATOM 1293 O O . GLY A 1 169 ? -31.063 -5.658 4.388 1.00 84.25 169 GLY A O 1
ATOM 1294 N N . ALA A 1 170 ? -30.823 -7.770 5.099 1.00 81.06 170 ALA A N 1
ATOM 1295 C CA . ALA A 1 170 ? -29.391 -7.871 4.811 1.00 81.06 170 ALA A CA 1
ATOM 1296 C C . ALA A 1 170 ? -29.080 -8.130 3.325 1.00 81.06 170 ALA A C 1
ATOM 1298 O O . ALA A 1 170 ? -27.960 -7.885 2.880 1.00 81.06 170 ALA A O 1
ATOM 1299 N N . VAL A 1 171 ? -30.062 -8.590 2.538 1.00 90.00 171 VAL A N 1
ATOM 1300 C CA . VAL A 1 171 ? -29.882 -8.863 1.102 1.00 90.00 171 VAL A CA 1
ATOM 1301 C C . VAL A 1 171 ? -29.827 -7.561 0.305 1.00 90.00 171 VAL A C 1
ATOM 1303 O O . VAL A 1 171 ? -28.993 -7.418 -0.587 1.00 90.00 171 VAL A O 1
ATOM 1306 N N . LEU A 1 172 ? -30.688 -6.595 0.644 1.00 90.56 172 LEU A N 1
ATOM 1307 C CA . LEU A 1 172 ? -30.823 -5.347 -0.108 1.00 90.56 172 LEU A CA 1
ATOM 1308 C C . LEU A 1 172 ? -29.502 -4.553 -0.211 1.00 90.56 172 LEU A C 1
ATOM 1310 O O . LEU A 1 172 ? -29.154 -4.185 -1.332 1.00 90.56 172 LEU A O 1
ATOM 1314 N N . PRO A 1 173 ? -28.718 -4.345 0.870 1.00 91.31 173 PRO A N 1
ATOM 1315 C CA . PRO A 1 173 ? -27.426 -3.664 0.779 1.00 91.31 173 PRO A CA 1
ATOM 1316 C C . PRO A 1 173 ? -26.429 -4.355 -0.159 1.00 91.31 173 PRO A C 1
ATOM 1318 O O . PRO A 1 173 ? -25.746 -3.682 -0.925 1.00 91.31 173 PRO A O 1
ATOM 1321 N N . ALA A 1 174 ? -26.365 -5.692 -0.149 1.00 92.31 174 ALA A N 1
ATOM 1322 C CA . ALA A 1 174 ? -25.454 -6.441 -1.018 1.00 92.31 174 ALA A CA 1
ATOM 1323 C C . ALA A 1 174 ? -25.834 -6.290 -2.499 1.00 92.31 174 ALA A C 1
ATOM 1325 O O . ALA A 1 174 ? -24.972 -6.059 -3.348 1.00 92.31 174 ALA A O 1
ATOM 1326 N N . VAL A 1 175 ? -27.133 -6.360 -2.805 1.00 94.00 175 VAL A N 1
ATOM 1327 C CA . VAL A 1 175 ? -27.651 -6.155 -4.165 1.00 94.00 175 VAL A CA 1
ATOM 1328 C C . VAL A 1 175 ? -27.428 -4.716 -4.624 1.00 94.00 175 VAL A C 1
ATOM 1330 O O . VAL A 1 175 ? -26.953 -4.496 -5.736 1.00 94.00 175 VAL A O 1
ATOM 1333 N N . GLN A 1 176 ? -27.716 -3.734 -3.768 1.00 93.50 176 GLN A N 1
ATOM 1334 C CA . GLN A 1 176 ? -27.491 -2.318 -4.060 1.00 93.50 176 GLN A CA 1
ATOM 1335 C C . GLN A 1 176 ? -26.017 -2.026 -4.357 1.00 93.50 176 GLN A C 1
ATOM 1337 O O . GLN A 1 176 ? -25.710 -1.335 -5.333 1.00 93.50 176 GLN A O 1
ATOM 1342 N N . ALA A 1 177 ? -25.110 -2.572 -3.547 1.00 94.06 177 ALA A N 1
ATOM 1343 C CA . ALA A 1 177 ? -23.680 -2.422 -3.753 1.00 94.06 177 ALA A CA 1
ATOM 1344 C C . ALA A 1 177 ? -23.246 -3.038 -5.093 1.00 94.06 177 ALA A C 1
ATOM 1346 O O . ALA A 1 177 ? -22.488 -2.407 -5.833 1.00 94.06 177 ALA A O 1
ATOM 1347 N N . HIS A 1 178 ? -23.745 -4.226 -5.452 1.00 94.31 178 HIS A N 1
ATOM 1348 C CA . HIS A 1 178 ? -23.414 -4.866 -6.729 1.00 94.31 178 HIS A CA 1
ATOM 1349 C C . HIS A 1 178 ? -23.978 -4.115 -7.947 1.00 94.31 178 HIS A C 1
ATOM 1351 O O . HIS A 1 178 ? -23.292 -3.984 -8.958 1.00 94.31 178 HIS A O 1
ATOM 1357 N N . LEU A 1 179 ? -25.173 -3.517 -7.853 1.00 94.12 179 LEU A N 1
ATOM 1358 C CA . LEU A 1 179 ? -25.706 -2.647 -8.918 1.00 94.12 179 LEU A CA 1
ATOM 1359 C C . LEU A 1 179 ? -24.758 -1.483 -9.255 1.00 94.12 179 LEU A C 1
ATOM 1361 O O . LEU A 1 179 ? -24.684 -1.053 -10.405 1.00 94.12 179 LEU A O 1
ATOM 1365 N N . HIS A 1 180 ? -23.992 -1.015 -8.268 1.00 95.00 180 HIS A N 1
ATOM 1366 C CA . HIS A 1 180 ? -23.010 0.063 -8.404 1.00 95.00 180 HIS A CA 1
ATOM 1367 C C . HIS A 1 180 ? -21.565 -0.460 -8.477 1.00 95.00 180 HIS A C 1
ATOM 1369 O O . HIS A 1 180 ? -20.616 0.241 -8.112 1.00 95.00 180 HIS A O 1
ATOM 1375 N N . VAL A 1 181 ? -21.372 -1.688 -8.975 1.00 94.38 181 VAL A N 1
ATOM 1376 C CA . VAL A 1 181 ? -20.053 -2.331 -9.084 1.00 94.38 181 VAL A CA 1
ATOM 1377 C C . VAL A 1 181 ? -19.036 -1.481 -9.846 1.00 94.38 181 VAL A C 1
ATOM 1379 O O . VAL A 1 181 ? -17.873 -1.479 -9.471 1.00 94.38 181 VAL A O 1
ATOM 1382 N N . ARG A 1 182 ? -19.445 -0.699 -10.858 1.00 93.19 182 ARG A N 1
ATOM 1383 C CA . ARG A 1 182 ? -18.523 0.138 -11.650 1.00 93.19 182 ARG A CA 1
ATOM 1384 C C . ARG A 1 182 ? -17.836 1.212 -10.805 1.00 93.19 182 ARG A C 1
ATOM 1386 O O . ARG A 1 182 ? -16.613 1.271 -10.784 1.00 93.19 182 ARG A O 1
ATOM 1393 N N . THR A 1 183 ? -18.598 2.011 -10.058 1.00 93.38 183 THR A N 1
ATOM 1394 C CA . THR A 1 183 ? -18.044 3.055 -9.176 1.00 93.38 183 THR A CA 1
ATOM 1395 C C . THR A 1 183 ? -17.170 2.444 -8.080 1.00 93.38 183 THR A C 1
ATOM 1397 O O . THR A 1 183 ? -16.090 2.945 -7.767 1.00 93.38 183 THR A O 1
ATOM 1400 N N . ARG A 1 184 ? -17.596 1.303 -7.531 1.00 95.94 184 ARG A N 1
ATOM 1401 C CA . ARG A 1 184 ? -16.832 0.561 -6.521 1.00 95.94 184 ARG A CA 1
ATOM 1402 C C . ARG A 1 184 ? -15.542 -0.040 -7.090 1.00 95.94 184 ARG A C 1
ATOM 1404 O O . ARG A 1 184 ? -14.512 0.002 -6.425 1.00 95.94 184 ARG A O 1
ATOM 1411 N N . ALA A 1 185 ? -15.566 -0.527 -8.327 1.00 95.12 185 ALA A N 1
ATOM 1412 C CA . ALA A 1 185 ? -14.391 -0.999 -9.050 1.00 95.12 185 ALA A CA 1
ATOM 1413 C C . ALA A 1 185 ? -13.394 0.144 -9.286 1.00 95.12 185 ALA A C 1
ATOM 1415 O O . ALA A 1 185 ? -12.205 -0.026 -9.024 1.00 95.12 185 ALA A O 1
ATOM 1416 N N . THR A 1 186 ? -13.868 1.336 -9.669 1.00 95.06 186 THR A N 1
ATOM 1417 C CA . THR A 1 186 ? -13.028 2.543 -9.752 1.00 95.06 186 THR A CA 1
ATOM 1418 C C . THR A 1 186 ? -12.361 2.857 -8.410 1.00 95.06 186 THR A C 1
ATOM 1420 O O . THR A 1 186 ? -11.159 3.125 -8.378 1.00 95.06 186 THR A O 1
ATOM 1423 N N . LEU A 1 187 ? -13.097 2.748 -7.296 1.00 96.19 187 LEU A N 1
ATOM 1424 C CA . LEU A 1 187 ? -12.533 2.883 -5.949 1.00 96.19 187 LEU A CA 1
ATOM 1425 C C . LEU A 1 187 ? -11.447 1.857 -5.654 1.00 96.19 187 LEU A C 1
ATOM 1427 O O . LEU A 1 187 ? -10.362 2.230 -5.212 1.00 96.19 187 LEU A O 1
ATOM 1431 N N . VAL A 1 188 ? -11.691 0.582 -5.932 1.00 96.81 188 VAL A N 1
ATOM 1432 C CA . VAL A 1 188 ? -10.684 -0.461 -5.720 1.00 96.81 188 VAL A CA 1
ATOM 1433 C C . VAL A 1 188 ? -9.437 -0.210 -6.566 1.00 96.81 188 VAL A C 1
ATOM 1435 O O . VAL A 1 188 ? -8.328 -0.266 -6.039 1.00 96.81 188 VAL A O 1
ATOM 1438 N N . CYS A 1 189 ? -9.586 0.146 -7.842 1.00 95.94 189 CYS A N 1
ATOM 1439 C CA . CYS A 1 189 ? -8.458 0.498 -8.703 1.00 95.94 189 CYS A CA 1
ATOM 1440 C C . CYS A 1 189 ? -7.654 1.686 -8.147 1.00 95.94 189 CYS A C 1
ATOM 1442 O O . CYS A 1 189 ? -6.421 1.644 -8.145 1.00 95.94 189 CYS A O 1
ATOM 1444 N N . ALA A 1 190 ? -8.325 2.719 -7.628 1.00 96.50 190 ALA A N 1
ATOM 1445 C CA . ALA A 1 190 ? -7.667 3.857 -6.986 1.00 96.50 190 ALA A CA 1
ATOM 1446 C C . ALA A 1 190 ? -6.937 3.456 -5.691 1.00 96.50 190 ALA A C 1
ATOM 1448 O O . ALA A 1 190 ? -5.788 3.850 -5.486 1.00 96.50 190 ALA A O 1
ATOM 1449 N N . LEU A 1 191 ? -7.546 2.608 -4.854 1.00 96.81 191 LEU A N 1
ATOM 1450 C CA . LEU A 1 191 ? -6.913 2.066 -3.647 1.00 96.81 191 LEU A CA 1
ATOM 1451 C C . LEU A 1 191 ? -5.660 1.244 -3.979 1.00 96.81 191 LEU A C 1
ATOM 1453 O O . LEU A 1 191 ? -4.642 1.399 -3.305 1.00 96.81 191 LEU A O 1
ATOM 1457 N N . LEU A 1 192 ? -5.713 0.396 -5.011 1.00 95.44 192 LEU A N 1
ATOM 1458 C CA . LEU A 1 192 ? -4.580 -0.425 -5.455 1.00 95.44 192 LEU A CA 1
ATOM 1459 C C . LEU A 1 192 ? -3.437 0.423 -6.020 1.00 95.44 192 LEU A C 1
ATOM 1461 O O . LEU A 1 192 ? -2.273 0.140 -5.738 1.00 95.44 192 LEU A O 1
ATOM 1465 N N . ARG A 1 193 ? -3.759 1.487 -6.766 1.00 93.81 193 ARG A N 1
ATOM 1466 C CA . ARG A 1 193 ? -2.769 2.460 -7.244 1.00 93.81 193 ARG A CA 1
ATOM 1467 C C . ARG A 1 193 ? -2.095 3.172 -6.074 1.00 93.81 193 ARG A C 1
ATOM 1469 O O . ARG A 1 193 ? -0.877 3.128 -5.965 1.00 93.81 193 ARG A O 1
ATOM 1476 N N . ALA A 1 194 ? -2.880 3.723 -5.150 1.00 93.69 194 ALA A N 1
ATOM 1477 C CA . ALA A 1 194 ? -2.362 4.392 -3.959 1.00 93.69 194 ALA A CA 1
ATOM 1478 C C . ALA A 1 194 ? -1.503 3.462 -3.084 1.00 93.69 194 ALA A C 1
ATOM 1480 O O . ALA A 1 194 ? -0.516 3.896 -2.498 1.00 93.69 194 ALA A O 1
ATOM 1481 N N . LEU A 1 195 ? -1.833 2.167 -3.019 1.00 92.50 195 LEU A N 1
ATOM 1482 C CA . LEU A 1 195 ? -1.044 1.170 -2.293 1.00 92.50 195 LEU A CA 1
ATOM 1483 C C . LEU A 1 195 ? 0.370 0.988 -2.882 1.00 92.50 195 LEU A C 1
ATOM 1485 O O . LEU A 1 195 ? 1.298 0.632 -2.150 1.00 92.50 195 LEU A O 1
ATOM 1489 N N . ALA A 1 196 ? 0.562 1.239 -4.182 1.00 89.06 196 ALA A N 1
ATOM 1490 C CA . ALA A 1 196 ? 1.885 1.244 -4.806 1.00 89.06 196 ALA A CA 1
ATOM 1491 C C . ALA A 1 196 ? 2.756 2.412 -4.310 1.00 89.06 196 ALA A C 1
ATOM 1493 O O . ALA A 1 196 ? 3.963 2.229 -4.160 1.00 89.06 196 ALA A O 1
ATOM 1494 N N . ASP A 1 197 ? 2.140 3.542 -3.952 1.00 89.38 197 ASP A N 1
ATOM 1495 C CA . ASP A 1 197 ? 2.812 4.768 -3.496 1.00 89.38 197 ASP A CA 1
ATOM 1496 C C . ASP A 1 197 ? 3.144 4.772 -1.993 1.00 89.38 197 ASP A C 1
ATOM 1498 O O . ASP A 1 197 ? 3.842 5.663 -1.502 1.00 89.38 197 ASP A O 1
ATOM 1502 N N . PHE A 1 198 ? 2.700 3.762 -1.234 1.00 90.25 198 PHE A N 1
ATOM 1503 C CA . PHE A 1 198 ? 2.984 3.646 0.205 1.00 90.25 198 PHE A CA 1
ATOM 1504 C C . PHE A 1 198 ? 4.472 3.787 0.573 1.00 90.25 198 PHE A C 1
ATOM 1506 O O . PHE A 1 198 ? 4.755 4.456 1.567 1.00 90.25 198 PHE A O 1
ATOM 1513 N N . PRO A 1 199 ? 5.439 3.199 -0.158 1.00 87.50 199 PRO A N 1
ATOM 1514 C CA . PRO A 1 199 ? 6.856 3.337 0.181 1.00 87.50 199 PRO A CA 1
ATOM 1515 C C . PRO A 1 199 ? 7.306 4.803 0.201 1.00 87.50 199 PRO A C 1
ATOM 1517 O O . PRO A 1 199 ? 7.991 5.231 1.128 1.00 87.50 199 PRO A O 1
ATOM 1520 N N . VAL A 1 200 ? 6.833 5.592 -0.768 1.00 87.38 200 VAL A N 1
ATOM 1521 C CA . VAL A 1 200 ? 7.128 7.025 -0.881 1.00 87.38 200 VAL A CA 1
ATOM 1522 C C . VAL A 1 200 ? 6.419 7.803 0.226 1.00 87.38 200 VAL A C 1
ATOM 1524 O O . VAL A 1 200 ? 7.044 8.582 0.939 1.00 87.38 200 VAL A O 1
ATOM 1527 N N . VAL A 1 201 ? 5.121 7.557 0.421 1.00 88.50 201 VAL A N 1
ATOM 1528 C CA . VAL A 1 201 ? 4.290 8.310 1.375 1.00 88.50 201 VAL A CA 1
ATOM 1529 C C . VAL A 1 201 ? 4.699 8.082 2.829 1.00 88.50 201 VAL A C 1
ATOM 1531 O O . VAL A 1 201 ? 4.672 9.013 3.632 1.00 88.50 201 VAL A O 1
ATOM 1534 N N . PHE A 1 202 ? 5.069 6.852 3.181 1.00 87.25 202 PHE A N 1
ATOM 1535 C CA . PHE A 1 202 ? 5.498 6.504 4.534 1.00 87.25 202 PHE A CA 1
ATOM 1536 C C . PHE A 1 202 ? 7.018 6.609 4.724 1.00 87.25 202 PHE A C 1
ATOM 1538 O O . PHE A 1 202 ? 7.482 6.381 5.839 1.00 87.25 202 PHE A O 1
ATOM 1545 N N . ASN A 1 203 ? 7.778 6.954 3.675 1.00 84.81 203 ASN A N 1
ATOM 1546 C CA . ASN A 1 203 ? 9.243 7.012 3.662 1.00 84.81 203 ASN A CA 1
ATOM 1547 C C . ASN A 1 203 ? 9.896 5.732 4.218 1.00 84.81 203 ASN A C 1
ATOM 1549 O O . ASN A 1 203 ? 10.653 5.747 5.191 1.00 84.81 203 ASN A O 1
ATOM 1553 N N . VAL A 1 204 ? 9.521 4.596 3.638 1.00 83.12 204 VAL A N 1
ATOM 1554 C CA . VAL A 1 204 ? 9.921 3.251 4.071 1.00 83.12 204 VAL A CA 1
ATOM 1555 C C . VAL A 1 204 ? 10.091 2.343 2.867 1.00 83.12 204 VAL A C 1
ATOM 1557 O O . VAL A 1 204 ? 9.509 2.582 1.812 1.00 83.12 204 VAL A O 1
ATOM 1560 N N . ASP A 1 205 ? 10.818 1.246 3.050 1.00 80.12 205 ASP A N 1
ATOM 1561 C CA . ASP A 1 205 ? 11.020 0.268 1.986 1.00 80.12 205 ASP A CA 1
ATOM 1562 C C . ASP A 1 205 ? 9.705 -0.307 1.458 1.00 80.12 205 ASP A C 1
ATOM 1564 O O . ASP A 1 205 ? 8.690 -0.393 2.164 1.00 80.12 205 ASP A O 1
ATOM 1568 N N . SER A 1 206 ? 9.744 -0.764 0.208 1.00 78.81 206 SER A N 1
ATOM 1569 C CA . SER A 1 206 ? 8.629 -1.484 -0.395 1.00 78.81 206 SER A CA 1
ATOM 1570 C C . SER A 1 206 ? 8.189 -2.673 0.460 1.00 78.81 206 SER A C 1
ATOM 1572 O O . SER A 1 206 ? 9.004 -3.380 1.047 1.00 78.81 206 SER A O 1
ATOM 1574 N N . LEU A 1 207 ? 6.874 -2.911 0.518 1.00 74.88 207 LEU A N 1
ATOM 1575 C CA . LEU A 1 207 ? 6.307 -4.125 1.110 1.00 74.88 207 LEU A CA 1
ATOM 1576 C C . LEU A 1 207 ? 6.746 -5.342 0.283 1.00 74.88 207 LEU A C 1
ATOM 1578 O O . LEU A 1 207 ? 6.065 -5.688 -0.680 1.00 74.88 207 LEU A O 1
ATOM 1582 N N . ARG A 1 208 ? 7.898 -5.931 0.629 1.00 73.06 208 ARG A N 1
ATOM 1583 C CA . ARG A 1 208 ? 8.429 -7.151 0.002 1.00 73.06 208 ARG A CA 1
ATOM 1584 C C . ARG A 1 208 ? 7.482 -8.319 0.264 1.00 73.06 208 ARG A C 1
ATOM 1586 O O . ARG A 1 208 ? 6.987 -8.936 -0.672 1.00 73.06 208 ARG A O 1
ATOM 1593 N N . ASP A 1 209 ? 7.143 -8.516 1.535 1.00 82.88 209 ASP A N 1
ATOM 1594 C CA . ASP A 1 209 ? 6.170 -9.512 1.963 1.00 82.88 209 ASP A CA 1
ATOM 1595 C C . ASP A 1 209 ? 4.820 -8.851 2.230 1.00 82.88 209 ASP A C 1
ATOM 1597 O O . ASP A 1 209 ? 4.685 -7.930 3.044 1.00 82.88 209 ASP A O 1
ATOM 1601 N N . LEU A 1 210 ? 3.798 -9.327 1.524 1.00 88.19 210 LEU A N 1
ATOM 1602 C CA . LEU A 1 210 ? 2.428 -8.891 1.748 1.00 88.19 210 LEU A CA 1
ATOM 1603 C C . LEU A 1 210 ? 1.855 -9.604 2.978 1.00 88.19 210 LEU A C 1
ATOM 1605 O O . LEU A 1 210 ? 1.969 -10.830 3.068 1.00 88.19 210 LEU A O 1
ATOM 1609 N N . PRO A 1 211 ? 1.170 -8.887 3.891 1.00 92.38 211 PRO A N 1
ATOM 1610 C CA . PRO A 1 211 ? 0.410 -9.531 4.952 1.00 92.38 211 PRO A CA 1
ATOM 1611 C C . PRO A 1 211 ? -0.535 -10.600 4.381 1.00 92.38 211 PRO A C 1
ATOM 1613 O O . PRO A 1 211 ? -1.148 -10.351 3.336 1.00 92.38 211 PRO A O 1
ATOM 1616 N N . PRO A 1 212 ? -0.711 -11.757 5.049 1.00 94.31 212 PRO A N 1
ATOM 1617 C CA . PRO A 1 212 ? -1.499 -12.865 4.508 1.00 94.31 212 PRO A CA 1
ATOM 1618 C C . PRO A 1 212 ? -2.909 -12.465 4.061 1.00 94.31 212 PRO A C 1
ATOM 1620 O O . PRO A 1 212 ? -3.335 -12.859 2.979 1.00 94.31 212 PRO A O 1
ATOM 1623 N N . ALA A 1 213 ? -3.595 -11.619 4.838 1.00 95.06 213 ALA A N 1
ATOM 1624 C CA . ALA A 1 213 ? -4.931 -11.121 4.509 1.00 95.06 213 ALA A CA 1
ATOM 1625 C C . ALA A 1 213 ? -4.951 -10.276 3.222 1.00 95.06 213 ALA A C 1
ATOM 1627 O O . ALA A 1 213 ? -5.779 -10.504 2.343 1.00 95.06 213 ALA A O 1
ATOM 1628 N N . LEU A 1 214 ? -3.991 -9.356 3.066 1.00 95.69 214 LEU A N 1
ATOM 1629 C CA . LEU A 1 214 ? -3.858 -8.549 1.851 1.00 95.69 214 LEU A CA 1
ATOM 1630 C C . LEU A 1 214 ? -3.517 -9.431 0.643 1.00 95.69 214 LEU A C 1
ATOM 1632 O O . LEU A 1 214 ? -4.068 -9.273 -0.440 1.00 95.69 214 LEU A O 1
ATOM 1636 N N . SER A 1 215 ? -2.615 -10.391 0.831 1.00 95.31 215 SER A N 1
ATOM 1637 C CA . SER A 1 215 ? -2.229 -11.324 -0.222 1.00 95.31 215 SER A CA 1
ATOM 1638 C C . SER A 1 215 ? -3.407 -12.198 -0.675 1.00 95.31 215 SER A C 1
ATOM 1640 O O . SER A 1 215 ? -3.573 -12.424 -1.872 1.00 95.31 215 SER A O 1
ATOM 1642 N N . ALA A 1 216 ? -4.243 -12.664 0.257 1.00 96.38 216 ALA A N 1
ATOM 1643 C CA . ALA A 1 216 ? -5.435 -13.453 -0.041 1.00 96.38 216 ALA A CA 1
ATOM 1644 C C . ALA A 1 216 ? -6.465 -12.650 -0.848 1.00 96.38 216 ALA A C 1
ATOM 1646 O O . ALA A 1 216 ? -6.861 -13.097 -1.924 1.00 96.38 216 ALA A O 1
ATOM 1647 N N . VAL A 1 217 ? -6.824 -11.443 -0.392 1.00 97.44 217 VAL A N 1
ATOM 1648 C CA . VAL A 1 217 ? -7.836 -10.620 -1.076 1.00 97.44 217 VAL A CA 1
ATOM 1649 C C . VAL A 1 217 ? -7.375 -10.181 -2.473 1.00 97.44 217 VAL A C 1
ATOM 1651 O O . VAL A 1 217 ? -8.161 -10.174 -3.415 1.00 97.44 217 VAL A O 1
ATOM 1654 N N . LEU A 1 218 ? -6.080 -9.890 -2.659 1.00 96.75 218 LEU A N 1
ATOM 1655 C CA . LEU A 1 218 ? -5.520 -9.556 -3.975 1.00 96.75 218 LEU A CA 1
ATOM 1656 C C . LEU A 1 218 ? -5.543 -10.739 -4.946 1.00 96.75 218 LEU A C 1
ATOM 1658 O O . LEU A 1 218 ? -5.812 -10.546 -6.130 1.00 96.75 218 LEU A O 1
ATOM 1662 N N . ARG A 1 219 ? -5.259 -11.959 -4.469 1.00 96.25 219 ARG A N 1
ATOM 1663 C CA . ARG A 1 219 ? -5.351 -13.166 -5.305 1.00 96.25 219 ARG A CA 1
ATOM 1664 C C . ARG A 1 219 ? -6.794 -13.462 -5.700 1.00 96.25 219 ARG A C 1
ATOM 1666 O O . ARG A 1 219 ? -7.023 -13.801 -6.855 1.00 96.25 219 ARG A O 1
ATOM 1673 N N . GLU A 1 220 ? -7.738 -13.299 -4.771 1.00 96.25 220 GLU A N 1
ATOM 1674 C CA . GLU A 1 220 ? -9.174 -13.430 -5.045 1.00 96.25 220 GLU A CA 1
ATOM 1675 C C . GLU A 1 220 ? -9.606 -12.441 -6.137 1.00 96.25 220 GLU A C 1
ATOM 1677 O O . GLU A 1 220 ? -10.100 -12.859 -7.181 1.00 96.25 220 GLU A O 1
ATOM 1682 N N . MET A 1 221 ? -9.330 -11.146 -5.950 1.00 96.44 221 MET A N 1
ATOM 1683 C CA . MET A 1 221 ? -9.666 -10.109 -6.932 1.00 96.44 221 MET A CA 1
ATOM 1684 C C . MET A 1 221 ? -8.977 -10.331 -8.281 1.00 96.44 221 MET A C 1
ATOM 1686 O O . MET A 1 221 ? -9.576 -10.121 -9.332 1.00 96.44 221 MET A O 1
ATOM 1690 N N . GLY A 1 222 ? -7.729 -10.806 -8.273 1.00 96.06 222 GLY A N 1
ATOM 1691 C CA . GLY A 1 222 ? -6.997 -11.171 -9.482 1.00 96.06 222 GLY A CA 1
ATOM 1692 C C . GLY A 1 222 ? -7.632 -12.325 -10.265 1.00 96.06 222 GLY A C 1
ATOM 1693 O O . GLY A 1 222 ? -7.313 -12.494 -11.440 1.00 96.06 222 GLY A O 1
ATOM 1694 N N . ALA A 1 223 ? -8.524 -13.114 -9.669 1.00 95.06 223 ALA A N 1
ATOM 1695 C CA . ALA A 1 223 ? -9.246 -14.190 -10.342 1.00 95.06 223 ALA A CA 1
ATOM 1696 C C . ALA A 1 223 ? -10.624 -13.762 -10.880 1.00 95.06 223 ALA A C 1
ATOM 1698 O O . ALA A 1 223 ? -11.310 -14.586 -11.476 1.00 95.06 223 ALA A O 1
ATOM 1699 N N . TYR A 1 224 ? -11.043 -12.506 -10.688 1.00 94.50 224 TYR A N 1
ATOM 1700 C CA . TYR A 1 224 ? -12.353 -12.051 -11.152 1.00 94.50 224 TYR A CA 1
ATOM 1701 C C . TYR A 1 224 ? -12.464 -12.034 -12.679 1.00 94.50 224 TYR A C 1
ATOM 1703 O O . TYR A 1 224 ? -11.534 -11.663 -13.399 1.00 94.50 224 TYR A O 1
ATOM 1711 N N . GLU A 1 225 ? -13.652 -12.399 -13.155 1.00 87.50 225 GLU A N 1
ATOM 1712 C CA . GLU A 1 225 ? -14.029 -12.424 -14.565 1.00 87.50 225 GLU A CA 1
ATOM 1713 C C . GLU A 1 225 ? -15.258 -11.536 -14.805 1.00 87.50 225 GLU A C 1
ATOM 1715 O O . GLU A 1 225 ? -16.071 -11.306 -13.906 1.00 87.50 225 GLU A O 1
ATOM 1720 N N . GLY A 1 226 ? -15.404 -11.045 -16.037 1.00 82.81 226 GLY A N 1
ATOM 1721 C CA . GLY A 1 226 ? -16.516 -10.190 -16.457 1.00 82.81 226 GLY A CA 1
ATOM 1722 C C . GLY A 1 226 ? -16.129 -8.723 -16.663 1.00 82.81 226 GLY A C 1
ATOM 1723 O O . GLY A 1 226 ? -15.189 -8.205 -16.064 1.00 82.81 226 GLY A O 1
ATOM 1724 N N . ALA A 1 227 ? -16.884 -8.036 -17.526 1.00 79.12 227 ALA A N 1
ATOM 1725 C CA . ALA A 1 227 ? -16.542 -6.695 -18.009 1.00 79.12 227 ALA A CA 1
ATOM 1726 C C . ALA A 1 227 ? -16.493 -5.614 -16.911 1.00 79.12 227 ALA A C 1
ATOM 1728 O O . ALA A 1 227 ? -15.772 -4.636 -17.051 1.00 79.12 227 ALA A O 1
ATOM 1729 N N . ALA A 1 228 ? -17.253 -5.771 -15.822 1.00 82.75 228 ALA A N 1
ATOM 1730 C CA . ALA A 1 228 ? -17.266 -4.800 -14.724 1.00 82.75 228 ALA A CA 1
ATOM 1731 C C . ALA A 1 228 ? -16.086 -4.956 -13.745 1.00 82.75 228 ALA A C 1
ATOM 1733 O O . ALA A 1 228 ? -15.775 -4.014 -13.021 1.00 82.75 228 ALA A O 1
ATOM 1734 N N . LEU A 1 229 ? -15.446 -6.131 -13.710 1.00 93.25 229 LEU A N 1
ATOM 1735 C CA . LEU A 1 229 ? -14.403 -6.479 -12.736 1.00 93.25 229 LEU A CA 1
ATOM 1736 C C . LEU A 1 229 ? -13.034 -6.727 -13.379 1.00 93.25 229 LEU A C 1
ATOM 1738 O O . LEU A 1 229 ? -12.040 -6.837 -12.664 1.00 93.25 229 LEU A O 1
ATOM 1742 N N . SER A 1 230 ? -12.948 -6.773 -14.712 1.00 92.69 230 SER A N 1
ATOM 1743 C CA . SER A 1 230 ? -11.698 -7.019 -15.439 1.00 92.69 230 SER A CA 1
ATOM 1744 C C . SER A 1 230 ? -10.610 -5.992 -15.127 1.00 92.69 230 SER A C 1
ATOM 1746 O O . SER A 1 230 ? -9.439 -6.353 -15.031 1.00 92.69 230 SER A O 1
ATOM 1748 N N . GLU A 1 231 ? -10.980 -4.724 -14.922 1.00 94.06 231 GLU A N 1
ATOM 1749 C CA . GLU A 1 231 ? -10.030 -3.676 -14.528 1.00 94.06 231 GLU A CA 1
ATOM 1750 C C . GLU A 1 231 ? -9.467 -3.911 -13.122 1.00 94.06 231 GLU A C 1
ATOM 1752 O O . GLU A 1 231 ? -8.261 -3.789 -12.914 1.00 94.06 231 GLU A O 1
ATOM 1757 N N . VAL A 1 232 ? -10.317 -4.321 -12.174 1.00 96.56 232 VAL A N 1
ATOM 1758 C CA . VAL A 1 232 ? -9.905 -4.670 -10.806 1.00 96.56 232 VAL A CA 1
ATOM 1759 C C . VAL A 1 232 ? -8.990 -5.890 -10.821 1.00 96.56 232 VAL A C 1
ATOM 1761 O O . VAL A 1 232 ? -7.934 -5.874 -10.186 1.00 96.56 232 VAL A O 1
ATOM 1764 N N . ALA A 1 233 ? -9.351 -6.922 -11.588 1.00 96.62 233 ALA A N 1
ATOM 1765 C CA . ALA A 1 233 ? -8.539 -8.122 -11.739 1.00 96.62 233 ALA A CA 1
ATOM 1766 C C . ALA A 1 233 ? -7.157 -7.795 -12.316 1.00 96.62 233 ALA A C 1
ATOM 1768 O O . ALA A 1 233 ? -6.139 -8.256 -11.792 1.00 96.62 233 ALA A O 1
ATOM 1769 N N . LEU A 1 234 ? -7.101 -6.955 -13.354 1.00 96.00 234 LEU A N 1
ATOM 1770 C CA . LEU A 1 234 ? -5.846 -6.508 -13.950 1.00 96.00 234 LEU A CA 1
ATOM 1771 C C . LEU A 1 234 ? -5.010 -5.684 -12.962 1.00 96.00 234 LEU A C 1
ATOM 1773 O O . LEU A 1 234 ? -3.819 -5.948 -12.807 1.00 96.00 234 LEU A O 1
ATOM 1777 N N . ALA A 1 235 ? -5.620 -4.729 -12.256 1.00 96.00 235 ALA A N 1
ATOM 1778 C CA . ALA A 1 235 ? -4.935 -3.910 -11.259 1.00 96.00 235 ALA A CA 1
ATOM 1779 C C . ALA A 1 235 ? -4.350 -4.763 -10.119 1.00 96.00 235 ALA A C 1
ATOM 1781 O O . ALA A 1 235 ? -3.193 -4.574 -9.737 1.00 96.00 235 ALA A O 1
ATOM 1782 N N . ALA A 1 236 ? -5.107 -5.743 -9.618 1.00 96.62 236 ALA A N 1
ATOM 1783 C CA . ALA A 1 236 ? -4.650 -6.656 -8.574 1.00 96.62 236 ALA A CA 1
ATOM 1784 C C . ALA A 1 236 ? -3.493 -7.549 -9.057 1.00 96.62 236 ALA A C 1
ATOM 1786 O O . ALA A 1 236 ? -2.485 -7.679 -8.358 1.00 96.62 236 ALA A O 1
ATOM 1787 N N . ARG A 1 237 ? -3.591 -8.112 -10.272 1.00 95.19 237 ARG A N 1
ATOM 1788 C CA . ARG A 1 237 ? -2.510 -8.899 -10.898 1.00 95.19 237 ARG A CA 1
ATOM 1789 C C . ARG A 1 237 ? -1.244 -8.071 -11.091 1.00 95.19 237 ARG A C 1
ATOM 1791 O O . ARG A 1 237 ? -0.167 -8.531 -10.722 1.00 95.19 237 ARG A O 1
ATOM 1798 N N . ASN A 1 238 ? -1.374 -6.849 -11.604 1.00 92.75 238 ASN A N 1
ATOM 1799 C CA . ASN A 1 238 ? -0.247 -5.940 -11.805 1.00 92.75 238 ASN A CA 1
ATOM 1800 C C . ASN A 1 238 ? 0.429 -5.589 -10.479 1.00 92.75 238 ASN A C 1
ATOM 1802 O O . ASN A 1 238 ? 1.654 -5.617 -10.390 1.00 92.75 238 ASN A O 1
ATOM 1806 N N . PHE A 1 239 ? -0.349 -5.318 -9.429 1.00 93.00 239 PHE A N 1
ATOM 1807 C CA . PHE A 1 239 ? 0.207 -5.057 -8.105 1.00 93.00 239 PHE A CA 1
ATOM 1808 C C . PHE A 1 239 ? 0.950 -6.282 -7.546 1.00 93.00 239 PHE A C 1
ATOM 1810 O O . PHE A 1 239 ? 2.069 -6.146 -7.051 1.00 93.00 239 PHE A O 1
ATOM 1817 N N . LEU A 1 240 ? 0.374 -7.485 -7.654 1.00 92.50 240 LEU A N 1
ATOM 1818 C CA . LEU A 1 240 ? 1.033 -8.726 -7.229 1.00 92.50 240 LEU A CA 1
ATOM 1819 C C . LEU A 1 240 ? 2.333 -8.979 -8.007 1.00 92.50 240 LEU A C 1
ATOM 1821 O O . LEU A 1 240 ? 3.351 -9.297 -7.394 1.00 92.50 240 LEU A O 1
ATOM 1825 N N . ALA A 1 241 ? 2.324 -8.783 -9.328 1.00 89.00 241 ALA A N 1
ATOM 1826 C CA . ALA A 1 241 ? 3.509 -8.907 -10.174 1.00 89.00 241 ALA A CA 1
ATOM 1827 C C . ALA A 1 241 ? 4.583 -7.872 -9.803 1.00 89.00 241 ALA A C 1
ATOM 1829 O O . ALA A 1 241 ? 5.755 -8.214 -9.664 1.00 89.00 241 ALA A O 1
ATOM 1830 N N . MET A 1 242 ? 4.186 -6.624 -9.541 1.00 85.44 242 MET A N 1
ATOM 1831 C CA . MET A 1 242 ? 5.090 -5.575 -9.064 1.00 85.44 242 MET A CA 1
ATOM 1832 C C . MET A 1 242 ? 5.754 -5.962 -7.735 1.00 85.44 242 MET A C 1
ATOM 1834 O O . MET A 1 242 ? 6.933 -5.685 -7.544 1.00 85.44 242 MET A O 1
ATOM 1838 N N . LYS A 1 243 ? 5.050 -6.630 -6.814 1.00 83.94 243 LYS A N 1
ATOM 1839 C CA . LYS A 1 243 ? 5.660 -7.091 -5.551 1.00 83.94 243 LYS A CA 1
ATOM 1840 C C . LYS A 1 243 ? 6.576 -8.299 -5.706 1.00 83.94 243 LYS A C 1
ATOM 1842 O O . LYS A 1 243 ? 7.484 -8.464 -4.902 1.00 83.94 243 LYS A O 1
ATOM 1847 N N . GLN A 1 244 ? 6.363 -9.111 -6.735 1.00 78.81 244 GLN A N 1
ATOM 1848 C CA . GLN A 1 244 ? 7.292 -10.180 -7.104 1.00 78.81 244 GLN A CA 1
ATOM 1849 C C . GLN A 1 244 ? 8.525 -9.649 -7.844 1.00 78.81 244 GLN A C 1
ATOM 1851 O O . GLN A 1 244 ? 9.537 -10.346 -7.918 1.00 78.81 244 GLN A O 1
ATOM 1856 N N . SER A 1 245 ? 8.458 -8.429 -8.389 1.00 76.25 245 SER A N 1
ATOM 1857 C CA . SER A 1 245 ? 9.607 -7.807 -9.036 1.00 76.25 245 SER A CA 1
ATOM 1858 C C . SER A 1 245 ? 10.709 -7.515 -8.019 1.00 76.25 245 SER A C 1
ATOM 1860 O O . SER A 1 245 ? 10.458 -7.099 -6.883 1.00 76.25 245 SER A O 1
ATOM 1862 N N . LYS A 1 246 ? 11.951 -7.772 -8.429 1.00 75.31 246 LYS A N 1
ATOM 1863 C CA . LYS A 1 246 ? 13.119 -7.522 -7.588 1.00 75.31 246 LYS A CA 1
ATOM 1864 C C . LYS A 1 246 ? 13.286 -6.014 -7.382 1.00 75.31 246 LYS A C 1
ATOM 1866 O O . LYS A 1 246 ? 13.036 -5.249 -8.318 1.00 75.31 246 LYS A O 1
ATOM 1871 N N . PRO A 1 247 ? 13.739 -5.569 -6.196 1.00 76.56 247 PRO A N 1
ATOM 1872 C CA . PRO A 1 247 ? 14.121 -4.180 -5.994 1.00 76.56 247 PRO A CA 1
ATOM 1873 C C . PRO A 1 247 ? 15.104 -3.724 -7.082 1.00 76.56 247 PRO A C 1
ATOM 1875 O O . PRO A 1 247 ? 15.982 -4.508 -7.453 1.00 76.56 247 PRO A O 1
ATOM 1878 N N . PRO A 1 248 ? 15.028 -2.468 -7.559 1.00 77.56 248 PRO A N 1
ATOM 1879 C CA . PRO A 1 248 ? 15.890 -1.989 -8.639 1.00 77.56 248 PRO A CA 1
ATOM 1880 C C . PRO A 1 248 ? 17.383 -2.203 -8.372 1.00 77.56 248 PRO A C 1
ATOM 1882 O O . PRO A 1 248 ? 18.123 -2.547 -9.282 1.00 77.56 248 PRO A O 1
ATOM 1885 N N . GLN A 1 249 ? 17.820 -2.061 -7.116 1.00 81.31 249 GLN A N 1
ATOM 1886 C CA . GLN A 1 249 ? 19.214 -2.272 -6.713 1.00 81.31 249 GLN A CA 1
ATOM 1887 C C . GLN A 1 249 ? 19.643 -3.745 -6.796 1.00 81.31 249 GLN A C 1
ATOM 1889 O O . GLN A 1 249 ? 20.728 -4.031 -7.294 1.00 81.31 249 GLN A O 1
ATOM 1894 N N . GLU A 1 250 ? 18.794 -4.681 -6.352 1.00 85.69 250 GLU A N 1
ATOM 1895 C CA . GLU A 1 250 ? 19.057 -6.124 -6.479 1.00 85.69 250 GLU A CA 1
ATOM 1896 C C . GLU A 1 250 ? 19.080 -6.526 -7.965 1.00 85.69 250 GLU A C 1
ATOM 1898 O O . GLU A 1 250 ? 19.997 -7.214 -8.407 1.00 85.69 250 GLU A O 1
ATOM 1903 N N . ALA A 1 251 ? 18.128 -6.021 -8.760 1.00 86.75 251 ALA A N 1
ATOM 1904 C CA . ALA A 1 251 ? 18.069 -6.260 -10.203 1.00 86.75 251 ALA A CA 1
ATOM 1905 C C . ALA A 1 251 ? 19.294 -5.696 -10.948 1.00 86.75 251 ALA A C 1
ATOM 1907 O O . ALA A 1 251 ? 19.818 -6.343 -11.851 1.00 86.75 251 ALA A O 1
ATOM 1908 N N . LEU A 1 252 ? 19.777 -4.513 -10.556 1.00 89.25 252 LEU A N 1
ATOM 1909 C CA . LEU A 1 252 ? 21.004 -3.909 -11.084 1.00 89.25 252 LEU A CA 1
ATOM 1910 C C . LEU A 1 252 ? 22.250 -4.730 -10.740 1.00 89.25 252 LEU A C 1
ATOM 1912 O O . LEU A 1 252 ? 23.109 -4.925 -11.598 1.00 89.25 252 LEU A O 1
ATOM 1916 N N . ALA A 1 253 ? 22.351 -5.226 -9.505 1.00 90.06 253 ALA A N 1
ATOM 1917 C CA . ALA A 1 253 ? 23.473 -6.055 -9.075 1.00 90.06 253 ALA A CA 1
ATOM 1918 C C . ALA A 1 253 ? 23.525 -7.386 -9.844 1.00 90.06 253 ALA A C 1
ATOM 1920 O O . ALA A 1 253 ? 24.596 -7.808 -10.281 1.00 90.06 253 ALA A O 1
ATOM 1921 N N . GLU A 1 254 ? 22.372 -8.019 -10.063 1.00 89.44 254 GLU A N 1
ATOM 1922 C CA . GLU A 1 254 ? 22.271 -9.214 -10.903 1.00 89.44 254 GLU A CA 1
ATOM 1923 C C . GLU A 1 254 ? 22.615 -8.919 -12.359 1.00 89.44 254 GLU A C 1
ATOM 1925 O O . GLU A 1 254 ? 23.420 -9.639 -12.942 1.00 89.44 254 GLU A O 1
ATOM 1930 N N . LEU A 1 255 ? 22.091 -7.827 -12.926 1.00 92.44 255 LEU A N 1
ATOM 1931 C CA . LEU A 1 255 ? 22.419 -7.416 -14.291 1.00 92.44 255 LEU A CA 1
ATOM 1932 C C . LEU A 1 255 ? 23.926 -7.195 -14.460 1.00 92.44 255 LEU A C 1
ATOM 1934 O O . LEU A 1 255 ? 24.497 -7.593 -15.473 1.00 92.44 255 LEU A O 1
ATOM 1938 N N . ARG A 1 256 ? 24.587 -6.606 -13.460 1.00 92.75 256 ARG A N 1
ATOM 1939 C CA . ARG A 1 256 ? 26.044 -6.441 -13.442 1.00 92.75 256 ARG A CA 1
ATOM 1940 C C . ARG A 1 256 ? 26.771 -7.787 -13.418 1.00 92.75 256 ARG A C 1
ATOM 1942 O O . ARG A 1 256 ? 27.737 -7.971 -14.158 1.00 92.75 256 ARG A O 1
ATOM 1949 N N . ALA A 1 257 ? 26.309 -8.734 -12.603 1.00 92.00 257 ALA A N 1
ATOM 1950 C CA . ALA A 1 257 ? 26.877 -10.079 -12.544 1.00 92.00 257 ALA A CA 1
ATOM 1951 C C . ALA A 1 257 ? 26.672 -10.850 -13.861 1.00 92.00 257 ALA A C 1
ATOM 1953 O O . ALA A 1 257 ? 27.603 -11.486 -14.358 1.00 92.00 257 ALA A O 1
ATOM 1954 N N . ASP A 1 258 ? 25.488 -10.752 -14.462 1.00 92.00 258 ASP A N 1
ATOM 1955 C CA . ASP A 1 258 ? 25.175 -11.357 -15.755 1.00 92.00 258 ASP A CA 1
ATOM 1956 C C . ASP A 1 258 ? 25.993 -10.734 -16.879 1.00 92.00 258 ASP A C 1
ATOM 1958 O O . ASP A 1 258 ? 26.560 -11.461 -17.692 1.00 92.00 258 ASP A O 1
ATOM 1962 N N . LEU A 1 259 ? 26.145 -9.409 -16.889 1.00 93.62 259 LEU A N 1
ATOM 1963 C CA . LEU A 1 259 ? 27.005 -8.721 -17.843 1.00 93.62 259 LEU A CA 1
ATOM 1964 C C . LEU A 1 259 ? 28.449 -9.208 -17.738 1.00 93.62 259 LEU A C 1
ATOM 1966 O O . LEU A 1 259 ? 29.073 -9.457 -18.772 1.00 93.62 259 LEU A O 1
ATOM 1970 N N . ALA A 1 260 ? 28.968 -9.386 -16.519 1.00 92.62 260 ALA A N 1
ATOM 1971 C CA . ALA A 1 260 ? 30.307 -9.915 -16.281 1.00 92.62 260 ALA A CA 1
ATOM 1972 C C . ALA A 1 260 ? 30.454 -11.368 -16.767 1.00 92.62 260 ALA A C 1
ATOM 1974 O O . ALA A 1 260 ? 31.447 -11.682 -17.430 1.00 92.62 260 ALA A O 1
ATOM 1975 N N . ARG A 1 261 ? 29.458 -12.218 -16.486 1.00 93.75 261 ARG A N 1
ATOM 1976 C CA . ARG A 1 261 ? 29.445 -13.663 -16.767 1.00 93.75 261 ARG A CA 1
ATOM 1977 C C . ARG A 1 261 ? 29.191 -14.010 -18.235 1.00 93.75 261 ARG A C 1
ATOM 1979 O O . ARG A 1 261 ? 29.910 -14.831 -18.790 1.00 93.75 261 ARG A O 1
ATOM 1986 N N . LEU A 1 262 ? 28.149 -13.437 -18.834 1.00 92.44 262 LEU A N 1
ATOM 1987 C CA . LEU A 1 262 ? 27.687 -13.744 -20.193 1.00 92.44 262 LEU A CA 1
ATOM 1988 C C . LEU A 1 262 ? 28.419 -12.921 -21.254 1.00 92.44 262 LEU A C 1
ATOM 1990 O O . LEU A 1 262 ? 28.615 -13.381 -22.376 1.00 92.44 262 LEU A O 1
ATOM 1994 N N . GLY A 1 263 ? 28.820 -11.697 -20.906 1.00 92.31 263 GLY A N 1
ATOM 1995 C CA . GLY A 1 263 ? 29.332 -10.741 -21.880 1.00 92.31 263 GLY A CA 1
ATOM 1996 C C . GLY A 1 263 ? 28.231 -9.969 -22.616 1.00 92.31 263 GLY A C 1
ATOM 1997 O O . GLY A 1 263 ? 27.054 -10.330 -22.564 1.00 92.31 263 GLY A O 1
ATOM 1998 N N . PRO A 1 264 ? 28.611 -8.875 -23.297 1.00 91.81 264 PRO A N 1
ATOM 1999 C CA . PRO A 1 264 ? 27.663 -7.923 -23.869 1.00 91.81 264 PRO A CA 1
ATOM 2000 C C . PRO A 1 264 ? 26.837 -8.497 -25.025 1.00 91.81 264 PRO A C 1
ATOM 2002 O O . PRO A 1 264 ? 25.643 -8.229 -25.115 1.00 91.81 264 PRO A O 1
ATOM 2005 N N . ALA A 1 265 ? 27.444 -9.317 -25.890 1.00 91.06 265 ALA A N 1
ATOM 2006 C CA . ALA A 1 265 ? 26.760 -9.892 -27.048 1.00 91.06 265 ALA A CA 1
ATOM 2007 C C . ALA A 1 265 ? 25.666 -10.898 -26.656 1.00 91.06 265 ALA A C 1
ATOM 2009 O O . ALA A 1 265 ? 24.560 -10.828 -27.183 1.00 91.06 265 ALA A O 1
ATOM 2010 N N . ALA A 1 266 ? 25.957 -11.799 -25.712 1.00 91.88 266 ALA A N 1
ATOM 2011 C CA . ALA A 1 266 ? 24.981 -12.772 -25.226 1.00 91.88 266 ALA A CA 1
ATOM 2012 C C . ALA A 1 266 ? 23.854 -12.084 -24.440 1.00 91.88 266 ALA A C 1
ATOM 2014 O O . ALA A 1 266 ? 22.682 -12.346 -24.687 1.00 91.88 266 ALA A O 1
ATOM 2015 N N . LEU A 1 267 ? 24.196 -11.134 -23.559 1.00 91.81 267 LEU A N 1
ATOM 2016 C CA . LEU A 1 267 ? 23.202 -10.393 -22.780 1.00 91.81 267 LEU A CA 1
ATOM 2017 C C . LEU A 1 267 ? 22.265 -9.544 -23.658 1.00 91.81 267 LEU A C 1
ATOM 2019 O O . LEU A 1 267 ? 21.102 -9.366 -23.312 1.00 91.81 267 LEU A O 1
ATOM 2023 N N . ALA A 1 268 ? 22.733 -9.038 -24.804 1.00 90.38 268 ALA A N 1
ATOM 2024 C CA . ALA A 1 268 ? 21.897 -8.268 -25.728 1.00 90.38 268 ALA A CA 1
ATOM 2025 C C . ALA A 1 268 ? 20.716 -9.076 -26.299 1.00 90.38 268 ALA A C 1
ATOM 2027 O O . ALA A 1 268 ? 19.675 -8.493 -26.612 1.00 90.38 268 ALA A O 1
ATOM 2028 N N . GLN A 1 269 ? 20.871 -10.400 -26.406 1.00 89.81 269 GLN A N 1
ATOM 2029 C CA . GLN A 1 269 ? 19.859 -11.321 -26.932 1.00 89.81 269 GLN A CA 1
ATOM 2030 C C . GLN A 1 269 ? 18.864 -11.800 -25.863 1.00 89.81 269 GLN A C 1
ATOM 2032 O O . GLN A 1 269 ? 17.820 -12.354 -26.202 1.00 89.81 269 GLN A O 1
ATOM 2037 N N . GLU A 1 270 ? 19.151 -11.570 -24.578 1.00 89.94 270 GLU A N 1
ATOM 2038 C CA . GLU A 1 270 ? 18.256 -11.945 -23.483 1.00 89.94 270 GLU A CA 1
ATOM 2039 C C . GLU A 1 270 ? 16.941 -11.158 -23.552 1.00 89.94 270 GLU A C 1
ATOM 2041 O O . GLU A 1 270 ? 16.919 -9.932 -23.670 1.00 89.94 270 GLU A O 1
ATOM 2046 N N . THR A 1 271 ? 15.805 -11.842 -23.438 1.00 82.62 271 THR A N 1
ATOM 2047 C CA . THR A 1 271 ? 14.475 -11.211 -23.536 1.00 82.62 271 THR A CA 1
ATOM 2048 C C . THR A 1 271 ? 13.934 -10.724 -22.192 1.00 82.62 271 THR A C 1
ATOM 2050 O O . THR A 1 271 ? 12.824 -10.195 -22.125 1.00 82.62 271 THR A O 1
ATOM 2053 N N . GLY A 1 272 ? 14.683 -10.917 -21.105 1.00 80.00 272 GLY A N 1
ATOM 2054 C CA . GLY A 1 272 ? 14.255 -10.540 -19.762 1.00 80.00 272 GLY A CA 1
ATOM 2055 C C . GLY A 1 272 ? 14.142 -9.025 -19.570 1.00 80.00 272 GLY A C 1
ATOM 2056 O O . GLY A 1 272 ? 14.944 -8.254 -20.085 1.00 80.00 272 GLY A O 1
ATOM 2057 N N . LEU A 1 273 ? 13.158 -8.576 -18.786 1.00 76.06 273 LEU A N 1
ATOM 2058 C CA . LEU A 1 273 ? 12.922 -7.147 -18.532 1.00 76.06 273 LEU A CA 1
ATOM 2059 C C . LEU A 1 273 ? 14.098 -6.455 -17.822 1.00 76.06 273 LEU A C 1
ATOM 2061 O O . LEU A 1 273 ? 14.260 -5.245 -17.954 1.00 76.06 273 LEU A O 1
ATOM 2065 N N . GLN A 1 274 ? 14.937 -7.205 -17.105 1.00 79.19 274 GLN A N 1
ATOM 2066 C CA . GLN A 1 274 ? 16.121 -6.693 -16.417 1.00 79.19 274 GLN A CA 1
ATOM 2067 C C . GLN A 1 274 ? 17.126 -6.027 -17.365 1.00 79.19 274 GLN A C 1
ATOM 2069 O O . GLN A 1 274 ? 17.780 -5.067 -16.970 1.00 79.19 274 GLN A O 1
ATOM 2074 N N . THR A 1 275 ? 17.207 -6.444 -18.634 1.00 84.38 275 THR A N 1
ATOM 2075 C CA . THR A 1 275 ? 18.102 -5.805 -19.614 1.00 84.38 275 THR A CA 1
ATOM 2076 C C . THR A 1 275 ? 17.672 -4.376 -19.948 1.00 84.38 275 THR A C 1
ATOM 2078 O O . THR A 1 275 ? 18.472 -3.594 -20.449 1.00 84.38 275 THR A O 1
ATOM 2081 N N . ASN A 1 276 ? 16.427 -3.990 -19.644 1.00 86.06 276 ASN A N 1
ATOM 2082 C CA . ASN A 1 276 ? 15.976 -2.606 -19.802 1.00 86.06 276 ASN A CA 1
ATOM 2083 C C . ASN A 1 276 ? 16.641 -1.658 -18.785 1.00 86.06 276 ASN A C 1
ATOM 2085 O O . ASN A 1 276 ? 16.558 -0.445 -18.947 1.00 86.06 276 ASN A O 1
ATOM 2089 N N . LEU A 1 277 ? 17.320 -2.194 -17.761 1.00 90.19 277 LEU A N 1
ATOM 2090 C CA . LEU A 1 277 ? 18.098 -1.420 -16.791 1.00 90.19 277 LEU A CA 1
ATOM 2091 C C . LEU A 1 277 ? 19.545 -1.156 -17.249 1.00 90.19 277 LEU A C 1
ATOM 2093 O O . LEU A 1 277 ? 20.274 -0.473 -16.538 1.00 90.19 277 LEU A O 1
ATOM 2097 N N . LEU A 1 278 ? 19.969 -1.639 -18.427 1.00 92.81 278 LEU A N 1
ATOM 2098 C CA . LEU A 1 278 ? 21.316 -1.395 -18.969 1.00 92.81 278 LEU A CA 1
ATOM 2099 C C . LEU A 1 278 ? 21.735 0.090 -18.969 1.00 92.81 278 LEU A C 1
ATOM 2101 O O . LEU A 1 278 ? 22.869 0.356 -18.570 1.00 92.81 278 LEU A O 1
ATOM 2105 N N . PRO A 1 279 ? 20.863 1.065 -19.315 1.00 92.50 279 PRO A N 1
ATOM 2106 C CA . PRO A 1 279 ? 21.224 2.484 -19.262 1.00 92.50 279 PRO A CA 1
ATOM 2107 C C . PRO A 1 279 ? 21.676 2.969 -17.883 1.00 92.50 279 PRO A C 1
ATOM 2109 O O . PRO A 1 279 ? 22.520 3.853 -17.784 1.00 92.50 279 PRO A O 1
ATOM 2112 N N . ALA A 1 280 ? 21.168 2.373 -16.802 1.00 91.88 280 ALA A N 1
ATOM 2113 C CA . ALA A 1 280 ? 21.567 2.744 -15.447 1.00 91.88 280 ALA A CA 1
ATOM 2114 C C . ALA A 1 280 ? 23.005 2.303 -15.101 1.00 91.88 280 ALA A C 1
ATOM 2116 O O . ALA A 1 280 ? 23.585 2.824 -14.152 1.00 91.88 280 ALA A O 1
ATOM 2117 N N . LEU A 1 281 ? 23.601 1.392 -15.881 1.00 93.56 281 LEU A N 1
ATOM 2118 C CA . LEU A 1 281 ? 24.995 0.958 -15.732 1.00 93.56 281 LEU A CA 1
ATOM 2119 C C . LEU A 1 281 ? 25.981 1.772 -16.583 1.00 93.56 281 LEU A C 1
ATOM 2121 O O . LEU A 1 281 ? 27.189 1.588 -16.461 1.00 93.56 281 LEU A O 1
ATOM 2125 N N . PHE A 1 282 ? 25.514 2.698 -17.424 1.00 92.88 282 PHE A N 1
ATOM 2126 C CA . PHE A 1 282 ? 26.390 3.500 -18.293 1.00 92.88 282 PHE A CA 1
ATOM 2127 C C . PHE A 1 282 ? 27.374 4.371 -17.504 1.00 92.88 282 PHE A C 1
ATOM 2129 O O . PHE A 1 282 ? 28.492 4.656 -17.939 1.00 92.88 282 PHE A O 1
ATOM 2136 N N . LEU A 1 283 ? 26.967 4.759 -16.299 1.00 90.12 283 LEU A N 1
ATOM 2137 C CA . LEU A 1 283 ? 27.753 5.562 -15.375 1.00 90.12 283 LEU A CA 1
ATOM 2138 C C . LEU A 1 283 ? 28.264 4.751 -14.176 1.00 90.12 283 LEU A C 1
ATOM 2140 O O . LEU A 1 283 ? 28.585 5.330 -13.144 1.00 90.12 283 LEU A O 1
ATOM 2144 N N . ASP A 1 284 ? 28.377 3.421 -14.305 1.00 91.94 284 ASP A N 1
ATOM 2145 C CA . ASP A 1 284 ? 28.914 2.574 -13.232 1.00 91.94 284 ASP A CA 1
ATOM 2146 C C . ASP A 1 284 ? 30.329 3.029 -12.821 1.00 91.94 284 ASP A C 1
ATOM 2148 O O . ASP A 1 284 ? 31.100 3.556 -13.632 1.00 91.94 284 ASP A O 1
ATOM 2152 N N . ALA A 1 285 ? 30.665 2.854 -11.542 1.00 90.00 285 ALA A N 1
ATOM 2153 C CA . ALA A 1 285 ? 31.982 3.186 -11.009 1.00 90.00 285 ALA A CA 1
ATOM 2154 C C . ALA A 1 285 ? 33.091 2.334 -11.648 1.00 90.00 285 ALA A C 1
ATOM 2156 O O . ALA A 1 285 ? 34.207 2.815 -11.827 1.00 90.00 285 ALA A O 1
ATOM 2157 N N . ASP A 1 286 ? 32.783 1.088 -12.015 1.00 91.81 286 ASP A N 1
ATOM 2158 C CA . ASP A 1 286 ? 33.686 0.249 -12.793 1.00 91.81 286 ASP A CA 1
ATOM 2159 C C . ASP A 1 286 ? 33.549 0.559 -14.285 1.00 91.81 286 ASP A C 1
ATOM 2161 O O . ASP A 1 286 ? 32.538 0.248 -14.923 1.00 91.81 286 ASP A O 1
ATOM 2165 N N . GLU A 1 287 ? 34.600 1.150 -14.847 1.00 91.00 287 GLU A N 1
ATOM 2166 C CA . GLU A 1 287 ? 34.660 1.529 -16.255 1.00 91.00 287 GLU A CA 1
ATOM 2167 C C . GLU A 1 287 ? 34.447 0.329 -17.186 1.00 91.00 287 GLU A C 1
ATOM 2169 O O . GLU A 1 287 ? 33.710 0.437 -18.165 1.00 91.00 287 GLU A O 1
ATOM 2174 N N . ALA A 1 288 ? 35.003 -0.842 -16.858 1.00 91.19 288 ALA A N 1
ATOM 2175 C CA . ALA A 1 288 ? 34.846 -2.030 -17.692 1.00 91.19 288 ALA A CA 1
ATOM 2176 C C . ALA A 1 288 ? 33.381 -2.493 -17.753 1.00 91.19 288 ALA A C 1
ATOM 2178 O O . ALA A 1 288 ? 32.876 -2.835 -18.826 1.00 91.19 288 ALA A O 1
ATOM 2179 N N . THR A 1 289 ? 32.682 -2.473 -16.615 1.00 93.50 289 THR A N 1
ATOM 2180 C CA . THR A 1 289 ? 31.238 -2.739 -16.547 1.00 93.50 289 THR A CA 1
ATOM 2181 C C . THR A 1 289 ? 30.456 -1.713 -17.369 1.00 93.50 289 THR A C 1
ATOM 2183 O O . THR A 1 289 ? 29.604 -2.102 -18.167 1.00 93.50 289 THR A O 1
ATOM 2186 N N . ALA A 1 290 ? 30.771 -0.424 -17.232 1.00 92.50 290 ALA A N 1
ATOM 2187 C CA . ALA A 1 290 ? 30.076 0.646 -17.941 1.00 92.50 290 ALA A CA 1
ATOM 2188 C C . ALA A 1 290 ? 30.193 0.527 -19.471 1.00 92.50 290 ALA A C 1
ATOM 2190 O O . ALA A 1 290 ? 29.186 0.592 -20.180 1.00 92.50 290 ALA A O 1
ATOM 2191 N N . LEU A 1 291 ? 31.403 0.279 -19.984 1.00 92.75 291 LEU A N 1
ATOM 2192 C CA . LEU A 1 291 ? 31.643 0.107 -21.420 1.00 92.75 291 LEU A CA 1
ATOM 2193 C C . LEU A 1 291 ? 30.945 -1.144 -21.971 1.00 92.75 291 LEU A C 1
ATOM 2195 O O . LEU A 1 291 ? 30.319 -1.092 -23.028 1.00 92.75 291 LEU A O 1
ATOM 2199 N N . ARG A 1 292 ? 30.971 -2.258 -21.229 1.00 94.44 292 ARG A N 1
ATOM 2200 C CA . ARG A 1 292 ? 30.244 -3.480 -21.615 1.00 94.44 292 ARG A CA 1
ATOM 2201 C C . ARG A 1 292 ? 28.728 -3.268 -21.614 1.00 94.44 292 ARG A C 1
ATOM 2203 O O . ARG A 1 292 ? 28.042 -3.818 -22.470 1.00 94.44 292 ARG A O 1
ATOM 2210 N N . ALA A 1 293 ? 28.193 -2.482 -20.679 1.00 94.81 293 ALA A N 1
ATOM 2211 C CA . ALA A 1 293 ? 26.763 -2.187 -20.617 1.00 94.81 293 ALA A CA 1
ATOM 2212 C C . ALA A 1 293 ? 26.313 -1.353 -21.823 1.00 94.81 293 ALA A C 1
ATOM 2214 O O . ALA A 1 293 ? 25.282 -1.651 -22.428 1.00 94.81 293 ALA A O 1
ATOM 2215 N N . HIS A 1 294 ? 27.120 -0.361 -22.204 1.00 93.06 294 HIS A N 1
ATOM 2216 C CA . HIS A 1 294 ? 26.960 0.398 -23.443 1.00 93.06 294 HIS A CA 1
ATOM 2217 C C . HIS A 1 294 ? 26.919 -0.517 -24.672 1.00 93.06 294 HIS A C 1
ATOM 2219 O O . HIS A 1 294 ? 25.983 -0.443 -25.468 1.00 93.06 294 HIS A O 1
ATOM 2225 N N . GLU A 1 295 ? 27.898 -1.416 -24.800 1.00 93.56 295 GLU A N 1
ATOM 2226 C CA . GLU A 1 295 ? 27.974 -2.353 -25.921 1.00 93.56 295 GLU A CA 1
ATOM 2227 C C . GLU A 1 295 ? 26.724 -3.248 -26.000 1.00 93.56 295 GLU A C 1
ATOM 2229 O O . GLU A 1 295 ? 26.092 -3.358 -27.053 1.00 93.56 295 GLU A O 1
ATOM 2234 N N . ALA A 1 296 ? 26.336 -3.855 -24.873 1.00 94.44 296 ALA A N 1
ATOM 2235 C CA . ALA A 1 296 ? 25.155 -4.712 -24.782 1.00 94.44 296 ALA A CA 1
ATOM 2236 C C . ALA A 1 296 ? 23.875 -3.961 -25.176 1.00 94.44 296 ALA A C 1
ATOM 2238 O O . ALA A 1 296 ? 23.029 -4.493 -25.898 1.00 94.44 296 ALA A O 1
ATOM 2239 N N . TYR A 1 297 ? 23.744 -2.709 -24.730 1.00 94.81 297 TYR A N 1
ATOM 2240 C CA . TYR A 1 297 ? 22.596 -1.871 -25.050 1.00 94.81 297 TYR A CA 1
ATOM 2241 C C . TYR A 1 297 ? 22.518 -1.557 -26.544 1.00 94.81 297 TYR A C 1
ATOM 2243 O O . TYR A 1 297 ? 21.453 -1.727 -27.139 1.00 94.81 297 TYR A O 1
ATOM 2251 N N . GLN A 1 298 ? 23.632 -1.174 -27.178 1.00 94.12 298 GLN A N 1
ATOM 2252 C CA . GLN A 1 298 ? 23.611 -0.870 -28.611 1.00 94.12 298 GLN A CA 1
ATOM 2253 C C . GLN A 1 298 ? 23.290 -2.095 -29.458 1.00 94.12 298 GLN A C 1
ATOM 2255 O O . GLN A 1 298 ? 22.432 -2.017 -30.335 1.00 94.12 298 GLN A O 1
ATOM 2260 N N . ARG A 1 299 ? 23.871 -3.256 -29.140 1.00 92.75 299 ARG A N 1
ATOM 2261 C CA . ARG A 1 299 ? 23.525 -4.520 -29.813 1.00 92.75 299 ARG A CA 1
ATOM 2262 C C . ARG A 1 299 ? 22.044 -4.869 -29.685 1.00 92.75 299 ARG A C 1
ATOM 2264 O O . ARG A 1 299 ? 21.463 -5.414 -30.616 1.00 92.75 299 ARG A O 1
ATOM 2271 N N . ARG A 1 300 ? 21.424 -4.541 -28.550 1.00 92.44 300 ARG A N 1
ATOM 2272 C CA . ARG A 1 300 ? 19.998 -4.784 -28.314 1.00 92.44 300 ARG A CA 1
ATOM 2273 C C . ARG A 1 300 ? 19.112 -3.863 -29.152 1.00 92.44 300 ARG A C 1
ATOM 2275 O O . ARG A 1 300 ? 18.198 -4.343 -29.822 1.00 92.44 300 ARG A O 1
ATOM 2282 N N . ILE A 1 301 ? 19.371 -2.555 -29.118 1.00 91.56 301 ILE A N 1
ATOM 2283 C CA . ILE A 1 301 ? 18.573 -1.557 -29.850 1.00 91.56 301 ILE A CA 1
ATOM 2284 C C . ILE A 1 301 ? 18.723 -1.733 -31.366 1.00 91.56 301 ILE A C 1
ATOM 2286 O O . ILE A 1 301 ? 17.742 -1.615 -32.096 1.00 91.56 301 ILE A O 1
ATOM 2290 N N . TYR A 1 302 ? 19.923 -2.082 -31.828 1.00 90.94 302 TYR A N 1
ATOM 2291 C CA . TYR A 1 302 ? 20.229 -2.313 -33.240 1.00 90.94 302 TYR A CA 1
ATOM 2292 C C . TYR A 1 302 ? 20.162 -3.793 -33.639 1.00 90.94 302 TYR A C 1
ATOM 2294 O O . TYR A 1 302 ? 20.743 -4.179 -34.644 1.00 90.94 302 TYR A O 1
ATOM 2302 N N . SER A 1 303 ? 19.421 -4.626 -32.903 1.00 88.00 303 SER A N 1
ATOM 2303 C CA . SER A 1 303 ? 19.324 -6.076 -33.159 1.00 88.00 303 SER A CA 1
ATOM 2304 C C . SER A 1 303 ? 18.748 -6.453 -34.532 1.00 88.00 303 SER A C 1
ATOM 2306 O O . SER A 1 303 ? 18.980 -7.562 -35.002 1.00 88.00 303 SER A O 1
ATOM 2308 N N . ALA A 1 304 ? 18.015 -5.543 -35.182 1.00 87.31 304 ALA A N 1
ATOM 2309 C CA . ALA A 1 304 ? 17.499 -5.717 -36.543 1.00 87.31 304 ALA A CA 1
ATOM 2310 C C . ALA A 1 304 ? 18.518 -5.370 -37.650 1.00 87.31 304 ALA A C 1
ATOM 2312 O O . ALA A 1 304 ? 18.226 -5.550 -38.831 1.00 87.31 304 ALA A O 1
ATOM 2313 N N . TYR A 1 305 ? 19.680 -4.829 -37.285 1.00 88.62 305 TYR A N 1
ATOM 2314 C CA . TYR A 1 305 ? 20.733 -4.413 -38.206 1.00 88.62 305 TYR A CA 1
ATOM 2315 C C . TYR A 1 305 ? 21.948 -5.324 -38.066 1.00 88.62 305 TYR A C 1
ATOM 2317 O O . TYR A 1 305 ? 22.205 -5.861 -36.987 1.00 88.62 305 TYR A O 1
ATOM 2325 N N . ASP A 1 306 ? 22.727 -5.451 -39.140 1.00 86.88 306 ASP A N 1
ATOM 2326 C CA . ASP A 1 306 ? 24.018 -6.122 -39.050 1.00 86.88 306 ASP A CA 1
ATOM 2327 C C . ASP A 1 306 ? 25.074 -5.123 -38.570 1.00 86.88 306 ASP A C 1
ATOM 2329 O O . ASP A 1 306 ? 25.396 -4.148 -39.254 1.00 86.88 306 ASP A O 1
ATOM 2333 N N . ILE A 1 307 ? 25.564 -5.323 -37.345 1.00 89.12 307 ILE A N 1
ATOM 2334 C CA . ILE A 1 307 ? 26.561 -4.455 -36.713 1.00 89.12 307 ILE A CA 1
ATOM 2335 C C . ILE A 1 307 ? 27.951 -4.950 -37.115 1.00 89.12 307 ILE A C 1
ATOM 2337 O O . ILE A 1 307 ? 28.433 -5.956 -36.593 1.00 89.12 307 ILE A O 1
ATOM 2341 N N . LYS A 1 308 ? 28.626 -4.196 -37.987 1.00 87.25 308 LYS A N 1
ATOM 2342 C CA . LYS A 1 308 ? 29.964 -4.526 -38.504 1.00 87.25 308 LYS A CA 1
ATOM 2343 C C . LYS A 1 308 ? 31.060 -4.244 -37.490 1.00 87.25 308 LYS A C 1
ATOM 2345 O O . LYS A 1 308 ? 31.949 -5.063 -37.267 1.00 87.25 308 LYS A O 1
ATOM 2350 N N . THR A 1 309 ? 31.013 -3.066 -36.877 1.00 88.50 309 THR A N 1
ATOM 2351 C CA . THR A 1 309 ? 31.972 -2.661 -35.849 1.00 88.50 309 THR A CA 1
ATOM 2352 C C . THR A 1 309 ? 31.225 -2.032 -34.695 1.00 88.50 309 THR A C 1
ATOM 2354 O O . THR A 1 309 ? 30.243 -1.333 -34.909 1.00 88.50 309 THR A O 1
ATOM 2357 N N . LEU A 1 310 ? 31.667 -2.294 -33.471 1.00 90.25 310 LEU A N 1
ATOM 2358 C CA . LEU A 1 310 ? 31.149 -1.657 -32.270 1.00 90.25 310 LEU A CA 1
ATOM 2359 C C . LEU A 1 310 ? 32.287 -1.571 -31.263 1.00 90.25 310 LEU A C 1
ATOM 2361 O O . LEU A 1 310 ? 32.927 -2.576 -30.951 1.00 90.25 310 LEU A O 1
ATOM 2365 N N . ARG A 1 311 ? 32.543 -0.361 -30.779 1.00 87.94 311 ARG A N 1
ATOM 2366 C CA . ARG A 1 311 ? 33.589 -0.069 -29.809 1.00 87.94 311 ARG A CA 1
ATOM 2367 C C . ARG A 1 311 ? 33.063 0.919 -28.783 1.00 87.94 311 ARG A C 1
ATOM 2369 O O . ARG A 1 311 ? 32.534 1.964 -29.143 1.00 87.94 311 ARG A O 1
ATOM 2376 N N . SER A 1 312 ? 33.263 0.606 -27.511 1.00 88.81 312 SER A N 1
ATOM 2377 C CA . SER A 1 312 ? 32.981 1.513 -26.401 1.00 88.81 312 SER A CA 1
ATOM 2378 C C . SER A 1 312 ? 34.300 1.966 -25.780 1.00 88.81 312 SER A C 1
ATOM 2380 O O . SER A 1 312 ? 35.157 1.131 -25.486 1.00 88.81 312 SER A 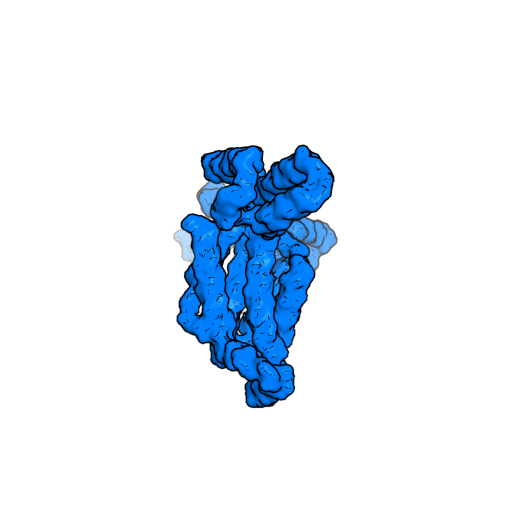O 1
ATOM 2382 N N . THR A 1 313 ? 34.481 3.273 -25.605 1.00 86.69 313 THR A N 1
ATOM 2383 C CA . THR A 1 313 ? 35.702 3.877 -25.050 1.00 86.69 313 THR A CA 1
ATOM 2384 C C . THR A 1 313 ? 35.365 4.909 -23.980 1.00 86.69 313 THR A C 1
ATOM 2386 O O . THR A 1 313 ? 34.243 5.408 -23.896 1.00 86.69 313 THR A O 1
ATOM 2389 N N . ALA A 1 314 ? 36.345 5.208 -23.130 1.00 84.56 314 ALA A N 1
ATOM 2390 C CA . ALA A 1 314 ? 36.297 6.329 -22.207 1.00 84.56 314 ALA A CA 1
ATOM 2391 C C . ALA A 1 314 ? 37.390 7.328 -22.614 1.00 84.56 314 ALA A C 1
ATOM 2393 O O . ALA A 1 314 ? 38.579 7.035 -22.493 1.00 84.56 314 ALA A O 1
ATOM 2394 N N . GLU A 1 315 ? 36.998 8.489 -23.135 1.00 76.44 315 GLU A N 1
ATOM 2395 C CA . GLU A 1 315 ? 37.911 9.555 -23.562 1.00 76.44 315 GLU A CA 1
ATOM 2396 C C . GLU A 1 315 ? 37.472 10.878 -22.918 1.00 76.44 315 GLU A C 1
ATOM 2398 O O . GLU A 1 315 ? 36.297 11.236 -22.938 1.00 76.44 315 GLU A O 1
ATOM 2403 N N . GLY A 1 316 ? 38.404 11.601 -22.284 1.00 68.19 316 GLY A N 1
ATOM 2404 C CA . GLY A 1 316 ? 38.110 12.906 -21.673 1.00 68.19 316 GLY A CA 1
ATOM 2405 C C . GLY A 1 316 ? 37.099 12.874 -20.517 1.00 68.19 316 GLY A C 1
ATOM 2406 O O . GLY A 1 316 ? 36.439 13.873 -20.263 1.00 68.19 316 GLY A O 1
ATOM 2407 N N . GLY A 1 317 ? 36.944 11.733 -19.833 1.00 72.19 317 GLY A N 1
ATOM 2408 C CA . GLY A 1 317 ? 35.928 11.547 -18.786 1.00 72.19 317 GLY A CA 1
ATOM 2409 C C . GLY A 1 317 ? 34.526 11.227 -19.319 1.00 72.19 317 GLY A C 1
ATOM 2410 O O . GLY A 1 317 ? 33.607 11.026 -18.528 1.00 72.19 317 GLY A O 1
ATOM 2411 N N . VAL A 1 318 ? 34.370 11.122 -20.642 1.00 78.62 318 VAL A N 1
ATOM 2412 C CA . VAL A 1 318 ? 33.118 10.779 -21.319 1.00 78.62 318 VAL A CA 1
ATOM 2413 C C . VAL A 1 318 ? 33.187 9.342 -21.796 1.00 78.62 318 VAL A C 1
ATOM 2415 O O . VAL A 1 318 ? 34.168 8.921 -22.407 1.00 78.62 318 VAL A O 1
ATOM 2418 N N . ARG A 1 319 ? 32.125 8.581 -21.540 1.00 86.38 319 ARG A N 1
ATOM 2419 C CA . ARG A 1 319 ? 31.996 7.212 -22.041 1.00 86.38 319 ARG A CA 1
ATOM 2420 C C . ARG A 1 319 ? 31.204 7.237 -23.329 1.00 86.38 319 ARG A C 1
ATOM 2422 O O . ARG A 1 319 ? 30.020 7.583 -23.322 1.00 86.38 319 ARG A O 1
ATOM 2429 N N . THR A 1 320 ? 31.860 6.885 -24.423 1.00 87.00 320 THR A N 1
ATOM 2430 C CA . THR A 1 320 ? 31.280 6.882 -25.759 1.00 87.00 320 THR A CA 1
ATOM 2431 C C . THR A 1 320 ? 31.151 5.463 -26.293 1.00 87.00 320 THR A C 1
ATOM 2433 O O . THR A 1 320 ? 31.773 4.506 -25.825 1.00 87.00 320 THR A O 1
ATOM 2436 N N . SER A 1 321 ? 30.263 5.278 -27.258 1.00 89.19 321 SER A N 1
ATOM 2437 C CA . SER A 1 321 ? 30.210 4.068 -28.068 1.00 89.19 321 SER A CA 1
ATOM 2438 C C . SER A 1 321 ? 29.975 4.436 -29.509 1.00 89.19 321 SER A C 1
ATOM 2440 O O . SER A 1 321 ? 29.089 5.230 -29.809 1.00 89.19 321 SER A O 1
ATOM 2442 N N . GLU A 1 322 ? 30.796 3.848 -30.358 1.00 89.88 322 GLU A N 1
ATOM 2443 C CA . GLU A 1 322 ? 30.901 4.080 -31.786 1.00 89.88 322 GLU A CA 1
ATOM 2444 C C . GLU A 1 322 ? 30.597 2.754 -32.483 1.00 89.88 322 GLU A C 1
ATOM 2446 O O . GLU A 1 322 ? 31.166 1.720 -32.118 1.00 89.88 322 GLU A O 1
ATOM 2451 N N . TRP A 1 323 ? 29.693 2.748 -33.460 1.00 90.94 323 TRP A N 1
ATOM 2452 C CA . TRP A 1 323 ? 29.416 1.548 -34.248 1.00 90.94 323 TRP A CA 1
ATOM 2453 C C . TRP A 1 323 ? 29.116 1.855 -35.702 1.00 90.94 323 TRP A C 1
ATOM 2455 O O . TRP A 1 323 ? 28.635 2.936 -36.034 1.00 90.94 323 TRP A O 1
ATOM 2465 N N . SER A 1 324 ? 29.379 0.877 -36.564 1.00 88.81 324 SER A N 1
ATOM 2466 C CA . SER A 1 324 ? 28.914 0.871 -37.945 1.00 88.81 324 SER A CA 1
ATOM 2467 C C . SER A 1 324 ? 27.952 -0.285 -38.174 1.00 88.81 324 SER A C 1
ATOM 2469 O O . SER A 1 324 ? 28.130 -1.375 -37.624 1.00 88.81 324 SER A O 1
ATOM 2471 N N . PHE A 1 325 ? 26.910 -0.039 -38.960 1.00 88.75 325 PHE A N 1
ATOM 2472 C CA . PHE A 1 325 ? 25.859 -1.013 -39.211 1.00 88.75 325 PHE A CA 1
ATOM 2473 C C . PHE A 1 325 ? 25.250 -0.858 -40.605 1.00 88.75 325 PHE A C 1
ATOM 2475 O O . PHE A 1 325 ? 25.217 0.239 -41.168 1.00 88.75 325 PHE A O 1
ATOM 2482 N N . GLU A 1 326 ? 24.726 -1.958 -41.135 1.00 86.00 326 GLU A N 1
ATOM 2483 C CA . GLU A 1 326 ? 23.958 -1.994 -42.379 1.00 86.00 326 GLU A CA 1
ATOM 2484 C C . GLU A 1 326 ? 22.570 -2.607 -42.158 1.00 86.00 326 GLU A C 1
ATOM 2486 O O . GLU A 1 326 ? 22.291 -3.235 -41.134 1.00 86.00 326 GLU A O 1
ATOM 2491 N N . SER A 1 327 ? 21.656 -2.376 -43.100 1.00 79.00 327 SER A N 1
ATOM 2492 C CA . SER A 1 327 ? 20.357 -3.050 -43.067 1.00 79.00 327 SER A CA 1
ATOM 2493 C C . SER A 1 327 ? 20.555 -4.536 -43.361 1.00 79.00 327 SER A C 1
ATOM 2495 O O . SER A 1 327 ? 21.274 -4.873 -44.296 1.00 79.00 327 SER A O 1
ATOM 2497 N N . GLY A 1 328 ? 19.910 -5.410 -42.582 1.00 66.69 328 GLY A N 1
ATOM 2498 C CA . GLY A 1 328 ? 19.964 -6.860 -42.805 1.00 66.69 328 GLY A CA 1
ATOM 2499 C C . GLY A 1 328 ? 19.266 -7.325 -44.090 1.00 66.69 328 GLY A C 1
ATOM 2500 O O . GLY A 1 328 ? 19.450 -8.470 -44.499 1.00 66.69 328 GLY A O 1
ATOM 2501 N N . ASP A 1 329 ? 18.496 -6.445 -44.738 1.00 67.19 329 ASP A N 1
ATOM 2502 C CA . ASP A 1 329 ? 17.838 -6.711 -46.013 1.00 67.19 329 ASP A CA 1
ATOM 2503 C C . ASP A 1 329 ? 18.700 -6.232 -47.190 1.00 67.19 329 ASP A C 1
ATOM 2505 O O . ASP A 1 329 ? 19.241 -5.124 -47.198 1.00 67.19 329 ASP A O 1
ATOM 2509 N N . LEU A 1 330 ? 18.780 -7.052 -48.238 1.00 58.78 330 LEU A N 1
ATOM 2510 C CA . LEU A 1 330 ? 19.363 -6.650 -49.516 1.00 58.78 330 LEU A CA 1
ATOM 2511 C C . LEU A 1 330 ? 18.406 -5.692 -50.237 1.00 58.78 330 LEU A C 1
ATOM 2513 O O . LEU A 1 330 ? 17.196 -5.926 -50.281 1.00 58.78 330 LEU A O 1
ATOM 2517 N N . THR A 1 331 ? 18.933 -4.634 -50.860 1.00 60.47 331 THR A N 1
ATOM 2518 C CA . THR A 1 331 ? 18.103 -3.810 -51.748 1.00 60.47 331 THR A CA 1
ATOM 2519 C C . THR A 1 331 ? 17.604 -4.650 -52.936 1.00 60.47 331 THR A C 1
ATOM 2521 O O . THR A 1 331 ? 18.299 -5.572 -53.380 1.00 60.47 331 THR A O 1
ATOM 2524 N N . PRO A 1 332 ? 16.446 -4.310 -53.536 1.00 57.31 332 PRO A N 1
ATOM 2525 C CA . PRO A 1 332 ? 15.951 -4.977 -54.744 1.00 57.31 332 PRO A CA 1
ATOM 2526 C C . PRO A 1 332 ? 16.933 -4.945 -55.930 1.00 57.31 332 PRO A C 1
ATOM 2528 O O . PRO A 1 332 ? 16.793 -5.732 -56.862 1.00 57.31 332 PRO A O 1
ATOM 2531 N N . SER A 1 333 ? 17.912 -4.033 -55.914 1.00 62.09 333 SER A N 1
ATOM 2532 C CA . SER A 1 333 ? 18.923 -3.842 -56.959 1.00 62.09 333 SER A CA 1
ATOM 2533 C C . SER A 1 333 ? 20.240 -4.586 -56.704 1.00 62.09 333 SER A C 1
ATOM 2535 O O . SER A 1 333 ? 21.165 -4.451 -57.502 1.00 62.09 333 SER A O 1
ATOM 2537 N N . GLY A 1 334 ? 20.363 -5.354 -55.614 1.00 58.06 334 GLY A N 1
ATOM 2538 C CA . GLY A 1 334 ? 21.597 -6.078 -55.279 1.00 58.06 334 GLY A CA 1
ATOM 2539 C C . GLY A 1 334 ? 22.777 -5.174 -54.890 1.00 58.06 334 GLY A C 1
ATOM 2540 O O . GLY A 1 334 ? 23.887 -5.668 -54.708 1.00 58.06 334 GLY A O 1
ATOM 2541 N N . GLN A 1 335 ? 22.555 -3.862 -54.748 1.00 61.84 335 GLN A N 1
ATOM 2542 C CA . GLN A 1 335 ? 23.510 -2.943 -54.128 1.00 61.84 335 GLN A CA 1
ATOM 2543 C C . GLN A 1 335 ? 23.311 -2.983 -52.607 1.00 61.84 335 GLN A C 1
ATOM 2545 O O . GLN A 1 335 ? 22.185 -2.868 -52.126 1.00 61.84 335 GLN A O 1
ATOM 2550 N N . GLY A 1 336 ? 24.381 -3.168 -51.834 1.00 61.38 336 GLY A N 1
ATOM 2551 C CA . GLY A 1 336 ? 24.302 -3.066 -50.373 1.00 61.38 336 GLY A CA 1
ATOM 2552 C C . GLY A 1 336 ? 23.774 -1.693 -49.941 1.00 61.38 336 GLY A C 1
ATOM 2553 O O . GLY A 1 336 ? 23.936 -0.701 -50.658 1.00 61.38 336 GLY A O 1
ATOM 2554 N N . TYR A 1 337 ? 23.126 -1.622 -48.779 1.00 67.25 337 TYR A N 1
ATOM 2555 C CA . TYR A 1 337 ? 22.829 -0.328 -48.165 1.00 67.25 337 TYR A CA 1
ATOM 2556 C C . TYR A 1 337 ? 24.141 0.380 -47.785 1.00 67.25 337 TYR A C 1
ATOM 2558 O O . TYR A 1 337 ? 25.114 -0.295 -47.453 1.00 67.25 337 TYR A O 1
ATOM 2566 N N . PRO A 1 338 ? 24.198 1.726 -47.825 1.00 75.62 338 PRO A N 1
ATOM 2567 C CA . PRO A 1 338 ? 25.378 2.443 -47.358 1.00 75.62 338 PRO A CA 1
ATOM 2568 C C . PRO A 1 338 ? 25.616 2.157 -45.872 1.00 75.62 338 PRO A C 1
ATOM 2570 O O . PRO A 1 338 ? 24.658 2.107 -45.092 1.00 75.62 338 PRO A O 1
ATOM 2573 N N . ASP A 1 339 ? 26.890 2.024 -45.497 1.00 79.31 339 ASP A N 1
ATOM 2574 C CA . ASP A 1 339 ? 27.300 1.903 -44.100 1.00 79.31 339 ASP A CA 1
ATOM 2575 C C . ASP A 1 339 ? 26.811 3.119 -43.315 1.00 79.31 339 ASP A C 1
ATOM 2577 O O . ASP A 1 339 ? 27.059 4.272 -43.679 1.00 79.31 339 ASP A O 1
ATOM 2581 N N . ARG A 1 340 ? 26.088 2.855 -42.227 1.00 84.00 340 ARG A N 1
ATOM 2582 C CA . ARG A 1 340 ? 25.648 3.883 -41.287 1.00 84.00 340 ARG A CA 1
ATOM 2583 C C . ARG A 1 340 ? 26.534 3.844 -40.061 1.00 84.00 340 ARG A C 1
ATOM 2585 O O . ARG A 1 340 ? 26.944 2.772 -39.624 1.00 84.00 340 ARG A O 1
ATOM 2592 N N . TYR A 1 341 ? 26.774 5.014 -39.487 1.00 85.44 341 TYR A N 1
ATOM 2593 C CA . TYR A 1 341 ? 27.569 5.172 -38.279 1.00 85.44 341 TYR A CA 1
ATOM 2594 C C . TYR A 1 341 ? 26.686 5.675 -37.142 1.00 85.44 341 TYR A C 1
ATOM 2596 O O . TYR A 1 341 ? 25.813 6.520 -37.345 1.00 85.44 341 TYR A O 1
ATOM 2604 N N . GLY A 1 342 ? 26.898 5.131 -35.951 1.00 86.75 342 GLY A N 1
ATOM 2605 C CA . GLY A 1 342 ? 26.227 5.525 -34.725 1.00 86.75 342 GLY A CA 1
ATOM 2606 C C . GLY A 1 342 ? 27.233 5.958 -33.668 1.00 86.75 342 GLY A C 1
ATOM 2607 O O . GLY A 1 342 ? 28.313 5.379 -33.548 1.00 86.75 342 GLY A O 1
ATOM 2608 N N . LEU A 1 343 ? 26.855 6.982 -32.905 1.00 86.81 343 LEU A N 1
ATOM 2609 C CA . LEU A 1 343 ? 27.607 7.499 -31.772 1.00 86.81 343 LEU A CA 1
ATOM 2610 C C . LEU A 1 343 ? 26.652 7.715 -30.598 1.00 86.81 343 LEU A C 1
ATOM 2612 O O . LEU A 1 343 ? 25.581 8.300 -30.751 1.00 86.81 343 LEU A O 1
ATOM 2616 N N . SER A 1 344 ? 27.050 7.266 -29.414 1.00 89.06 344 SER A N 1
ATOM 2617 C CA . SER A 1 344 ? 26.340 7.540 -28.163 1.00 89.06 344 SER A CA 1
ATOM 2618 C C . SER A 1 344 ? 27.314 7.922 -27.068 1.00 89.06 344 SER A C 1
ATOM 2620 O O . SER A 1 344 ? 28.355 7.281 -26.954 1.00 89.06 344 SER A O 1
ATOM 2622 N N . ALA A 1 345 ? 26.944 8.881 -26.225 1.00 87.19 345 ALA A N 1
ATOM 2623 C CA . ALA A 1 345 ? 27.708 9.276 -25.049 1.00 87.19 345 ALA A CA 1
ATOM 2624 C C . ALA A 1 345 ? 26.828 9.203 -23.797 1.00 87.19 345 ALA A C 1
ATOM 2626 O O . ALA A 1 345 ? 25.653 9.572 -23.849 1.00 87.19 345 ALA A O 1
ATOM 2627 N N . ALA A 1 346 ? 27.393 8.745 -22.681 1.00 88.38 346 ALA A N 1
ATOM 2628 C CA . ALA A 1 346 ? 26.742 8.804 -21.378 1.00 88.38 346 ALA A CA 1
ATOM 2629 C C . ALA A 1 346 ? 27.310 9.940 -20.536 1.00 88.38 346 ALA A C 1
ATOM 2631 O O . ALA A 1 346 ? 28.524 10.070 -20.380 1.00 88.38 346 ALA A O 1
ATOM 2632 N N . LEU A 1 347 ? 26.402 10.738 -19.977 1.00 86.25 347 LEU A N 1
ATOM 2633 C CA . LEU A 1 347 ? 26.706 11.915 -19.174 1.00 86.25 347 LEU A CA 1
ATOM 2634 C C . LEU A 1 347 ? 25.953 11.839 -17.841 1.00 86.25 347 LEU A C 1
ATOM 2636 O O . LEU A 1 347 ? 24.793 11.419 -17.843 1.00 86.25 347 LEU A O 1
ATOM 2640 N N . PRO A 1 348 ? 26.574 12.252 -16.719 1.00 84.81 348 PRO A N 1
ATOM 2641 C CA . PRO A 1 348 ? 25.930 12.247 -15.403 1.00 84.81 348 PRO A CA 1
ATOM 2642 C C . PRO A 1 348 ? 24.739 13.195 -15.320 1.00 84.81 348 PRO A C 1
ATOM 2644 O O . PRO A 1 348 ? 23.749 12.893 -14.658 1.00 84.81 348 PRO A O 1
ATOM 2647 N N . GLU A 1 349 ? 24.816 14.319 -16.021 1.00 86.56 349 GLU A N 1
ATOM 2648 C CA . GLU A 1 349 ? 23.766 15.320 -16.073 1.00 86.56 349 GLU A CA 1
ATOM 2649 C C . GLU A 1 349 ? 23.818 16.085 -17.392 1.00 86.56 349 GLU A C 1
ATOM 2651 O O . GLU A 1 349 ? 24.841 16.117 -18.077 1.00 86.56 349 GLU A O 1
ATOM 2656 N N . LEU A 1 350 ? 22.708 16.738 -17.738 1.00 85.50 350 LEU A N 1
ATOM 2657 C CA . LEU A 1 350 ? 22.595 17.497 -18.982 1.00 85.50 350 LEU A CA 1
ATOM 2658 C C . LEU A 1 350 ? 23.580 18.679 -19.040 1.00 85.50 350 LEU A C 1
ATOM 2660 O O . LEU A 1 350 ? 24.064 19.016 -20.116 1.00 85.50 350 LEU A O 1
ATOM 2664 N N . ALA A 1 351 ? 23.903 19.286 -17.893 1.00 85.75 351 ALA A N 1
ATOM 2665 C CA . ALA A 1 351 ? 24.821 20.422 -17.811 1.00 85.75 351 ALA A CA 1
ATOM 2666 C C . ALA A 1 351 ? 26.259 20.061 -18.229 1.00 85.75 351 ALA A C 1
ATOM 2668 O O . ALA A 1 351 ? 26.931 20.877 -18.856 1.00 85.75 351 ALA A O 1
ATOM 2669 N N . ALA A 1 352 ? 26.689 18.820 -17.976 1.00 81.44 352 ALA A N 1
ATOM 2670 C CA . ALA A 1 352 ? 28.021 18.328 -18.328 1.00 81.44 352 ALA A CA 1
ATOM 2671 C C . ALA A 1 352 ? 28.253 18.234 -19.848 1.00 81.44 352 ALA A C 1
ATOM 2673 O O . ALA A 1 352 ? 29.386 18.057 -20.291 1.00 81.44 352 ALA A O 1
ATOM 2674 N N . PHE A 1 353 ? 27.204 18.365 -20.671 1.00 81.69 353 PHE A N 1
ATOM 2675 C CA . PHE A 1 353 ? 27.325 18.305 -22.127 1.00 81.69 353 PHE A CA 1
ATOM 2676 C C . PHE A 1 353 ? 28.293 19.359 -22.683 1.00 81.69 353 PHE A C 1
ATOM 2678 O O . PHE A 1 353 ? 29.069 19.047 -23.583 1.00 81.69 353 PHE A O 1
ATOM 2685 N N . ALA A 1 354 ? 28.289 20.579 -22.132 1.00 80.69 354 ALA A N 1
ATOM 2686 C CA . ALA A 1 354 ? 29.156 21.660 -22.604 1.00 80.69 354 ALA A CA 1
ATOM 2687 C C . ALA A 1 354 ? 30.650 21.326 -22.442 1.00 80.69 354 ALA A C 1
ATOM 2689 O O . ALA A 1 354 ? 31.441 21.590 -23.345 1.00 80.69 354 ALA A O 1
ATOM 2690 N N . ASP A 1 355 ? 31.013 20.681 -21.333 1.00 76.31 355 ASP A N 1
ATOM 2691 C CA . ASP A 1 355 ? 32.395 20.289 -21.033 1.00 76.31 355 ASP A CA 1
ATOM 2692 C C . ASP A 1 355 ? 32.857 19.097 -21.887 1.00 76.31 355 ASP A C 1
ATOM 2694 O O . ASP A 1 355 ? 34.044 18.921 -22.158 1.00 76.31 355 ASP A O 1
ATOM 2698 N N . CYS A 1 356 ? 31.901 18.288 -22.342 1.00 72.19 356 CYS A N 1
ATOM 2699 C CA . CYS A 1 356 ? 32.125 17.066 -23.110 1.00 72.19 356 CYS A CA 1
ATOM 2700 C C . CYS A 1 356 ? 32.084 17.287 -24.631 1.00 72.19 356 CYS A C 1
ATOM 2702 O O . CYS A 1 356 ? 32.520 16.417 -25.388 1.00 72.19 356 CYS A O 1
ATOM 2704 N N . ALA A 1 357 ? 31.574 18.438 -25.083 1.00 75.19 357 ALA A N 1
ATOM 2705 C CA . ALA A 1 357 ? 31.418 18.767 -26.497 1.00 75.19 357 ALA A CA 1
ATOM 2706 C C . ALA A 1 357 ? 32.727 18.639 -27.305 1.00 75.19 357 ALA A C 1
ATOM 2708 O O . ALA A 1 357 ? 32.689 17.978 -28.339 1.00 75.19 357 ALA A O 1
ATOM 2709 N N . PRO A 1 358 ? 33.905 19.104 -26.833 1.00 77.50 358 PRO A N 1
ATOM 2710 C CA . PRO A 1 358 ? 35.151 18.956 -27.591 1.00 77.50 358 PRO A CA 1
ATOM 2711 C C . PRO A 1 358 ? 35.575 17.495 -27.803 1.00 77.50 358 PRO A C 1
ATOM 2713 O O . PRO A 1 358 ? 36.127 17.149 -28.847 1.00 77.50 358 PRO A O 1
ATOM 2716 N N . ALA A 1 359 ? 35.320 16.624 -26.819 1.00 70.19 359 ALA A N 1
ATOM 2717 C CA . ALA A 1 359 ? 35.606 15.195 -26.934 1.00 70.19 359 ALA A CA 1
ATOM 2718 C C . ALA A 1 359 ? 34.644 14.521 -27.925 1.00 70.19 359 ALA A C 1
ATOM 2720 O O . ALA A 1 359 ? 35.067 13.691 -28.729 1.00 70.19 359 ALA A O 1
ATOM 2721 N N . LEU A 1 360 ? 33.368 14.918 -27.916 1.00 70.94 360 LEU A N 1
ATOM 2722 C CA . LEU A 1 360 ? 32.377 14.432 -28.873 1.00 70.94 360 LEU A CA 1
ATOM 2723 C C . LEU A 1 360 ? 32.685 14.908 -30.300 1.00 70.94 360 LEU A C 1
ATOM 2725 O O . LEU A 1 360 ? 32.624 14.105 -31.227 1.00 70.94 360 LEU A O 1
ATOM 2729 N N . ASP A 1 361 ? 33.089 16.168 -30.470 1.00 77.62 361 ASP A N 1
ATOM 2730 C CA . ASP A 1 361 ? 33.502 16.743 -31.754 1.00 77.62 361 ASP A CA 1
ATOM 2731 C C . ASP A 1 361 ? 34.731 16.025 -32.322 1.00 77.62 361 ASP A C 1
ATOM 2733 O O . ASP A 1 361 ? 34.781 15.727 -33.515 1.00 77.62 361 ASP A O 1
ATOM 2737 N N . ALA A 1 362 ? 35.702 15.671 -31.474 1.00 73.00 362 ALA A N 1
ATOM 2738 C CA . ALA A 1 362 ? 36.869 14.892 -31.884 1.00 73.00 362 ALA A CA 1
ATOM 2739 C C . ALA A 1 362 ? 36.497 13.480 -32.368 1.00 73.00 362 ALA A C 1
ATOM 2741 O O . ALA A 1 362 ? 37.122 12.967 -33.297 1.00 73.00 362 ALA A O 1
ATOM 2742 N N . VAL A 1 363 ? 35.483 12.853 -31.763 1.00 68.50 363 VAL A N 1
ATOM 2743 C CA . VAL A 1 363 ? 34.952 11.560 -32.217 1.00 68.50 363 VAL A CA 1
ATOM 2744 C C . VAL A 1 363 ? 34.177 11.727 -33.524 1.00 68.50 363 VAL A C 1
ATOM 2746 O O . VAL A 1 363 ? 34.421 10.985 -34.471 1.00 68.50 363 VAL A O 1
ATOM 2749 N N . LEU A 1 364 ? 33.307 12.735 -33.626 1.00 71.19 364 LEU A N 1
ATOM 2750 C CA . LEU A 1 364 ? 32.544 13.041 -34.841 1.00 71.19 364 LEU A CA 1
ATOM 2751 C C . LEU A 1 364 ? 33.454 13.366 -36.035 1.00 71.19 364 LEU A C 1
ATOM 2753 O O . LEU A 1 364 ? 33.177 12.930 -37.151 1.00 71.19 364 LEU A O 1
ATOM 2757 N N . ALA A 1 365 ? 34.575 14.053 -35.804 1.00 75.06 365 ALA A N 1
ATOM 2758 C CA . ALA A 1 365 ? 35.561 14.373 -36.834 1.00 75.06 365 ALA A CA 1
ATOM 2759 C C . ALA A 1 365 ? 36.190 13.126 -37.486 1.00 75.06 365 ALA A C 1
ATOM 2761 O O . ALA A 1 365 ? 36.599 13.192 -38.643 1.00 75.06 365 ALA A O 1
ATOM 2762 N N . ARG A 1 366 ? 36.222 11.973 -36.796 1.00 70.88 366 ARG A N 1
ATOM 2763 C CA . ARG A 1 366 ? 36.694 10.689 -37.360 1.00 70.88 366 ARG A CA 1
ATOM 2764 C C . ARG A 1 366 ? 35.766 10.148 -38.452 1.00 70.88 366 ARG A C 1
ATOM 2766 O O . ARG A 1 366 ? 36.192 9.320 -39.251 1.00 70.88 366 ARG A O 1
ATOM 2773 N N . TYR A 1 367 ? 34.517 10.610 -38.470 1.00 67.19 367 TYR A N 1
ATOM 2774 C CA . TYR A 1 367 ? 33.462 10.177 -39.387 1.00 67.19 367 TYR A CA 1
ATOM 2775 C C . TYR A 1 367 ? 33.068 11.264 -40.395 1.00 67.19 367 TYR A C 1
ATOM 2777 O O . TYR A 1 367 ? 32.130 11.070 -41.170 1.00 67.19 367 TYR A O 1
ATOM 2785 N N . ALA A 1 368 ? 33.770 12.402 -40.403 1.00 64.19 368 ALA A N 1
ATOM 2786 C CA . ALA A 1 368 ? 33.590 13.420 -41.426 1.00 64.19 368 ALA A CA 1
ATOM 2787 C C . ALA A 1 368 ? 34.008 12.848 -42.796 1.00 64.19 368 ALA A C 1
ATOM 2789 O O . ALA A 1 368 ? 35.082 12.245 -42.897 1.00 64.19 368 ALA A O 1
ATOM 2790 N N . PRO A 1 369 ? 33.198 13.019 -43.860 1.00 57.94 369 PRO A N 1
ATOM 2791 C CA . PRO A 1 369 ? 33.626 12.642 -45.199 1.00 57.94 369 PRO A CA 1
ATOM 2792 C C . PRO A 1 369 ? 34.918 13.391 -45.559 1.00 57.94 369 PRO A C 1
ATOM 2794 O O . PRO A 1 369 ? 35.073 14.546 -45.148 1.00 57.94 369 PRO A O 1
ATOM 2797 N N . PRO A 1 370 ? 35.822 12.802 -46.363 1.00 57.75 370 PRO A N 1
ATOM 2798 C CA . PRO A 1 370 ? 36.884 13.568 -47.008 1.00 57.75 370 PRO A CA 1
ATOM 2799 C C . PRO A 1 370 ? 36.294 14.830 -47.657 1.00 57.75 370 PRO A C 1
ATOM 2801 O O . PRO A 1 370 ? 35.228 14.753 -48.2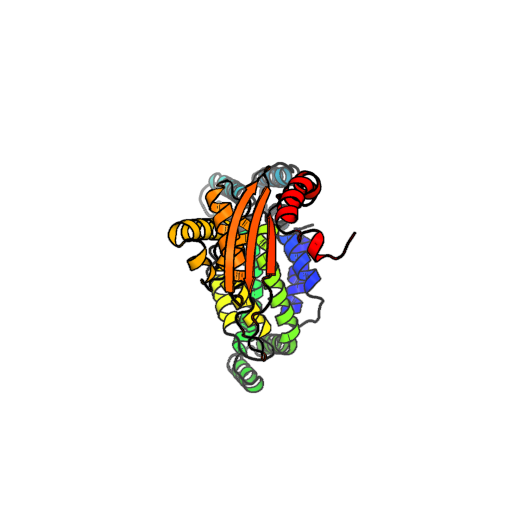75 1.00 57.75 370 PRO A O 1
ATOM 2804 N N . ALA A 1 371 ? 36.958 15.983 -47.537 1.00 53.84 371 ALA A N 1
ATOM 2805 C CA . ALA A 1 371 ? 36.462 17.251 -48.096 1.00 53.84 371 ALA A CA 1
ATOM 2806 C C . ALA A 1 371 ? 36.112 17.132 -49.597 1.00 53.84 371 ALA A C 1
ATOM 2808 O O . ALA A 1 371 ? 35.103 17.664 -50.054 1.00 53.84 371 ALA A O 1
ATOM 2809 N N . GLU A 1 372 ? 36.867 16.306 -50.327 1.00 48.09 372 GLU A N 1
ATOM 2810 C CA . GLU A 1 372 ? 36.664 15.978 -51.746 1.00 48.09 372 GLU A CA 1
ATOM 2811 C C . GLU A 1 372 ? 35.312 15.298 -52.047 1.00 48.09 372 GLU A C 1
ATOM 2813 O O . GLU A 1 372 ? 34.778 15.433 -53.144 1.00 48.09 372 GLU A O 1
ATOM 2818 N N . THR A 1 373 ? 34.720 14.592 -51.080 1.00 50.56 373 THR A N 1
ATOM 2819 C CA . THR A 1 373 ? 33.439 13.873 -51.242 1.00 50.56 373 THR A CA 1
ATOM 2820 C C . THR A 1 373 ? 32.203 14.749 -51.041 1.00 50.56 373 THR A C 1
ATOM 2822 O O . THR A 1 373 ? 31.111 14.347 -51.438 1.00 50.56 373 THR A O 1
ATOM 2825 N N . LEU A 1 374 ? 32.345 15.924 -50.420 1.00 44.72 374 LEU A N 1
ATOM 2826 C CA . LEU A 1 374 ? 31.220 16.822 -50.133 1.00 44.72 374 LEU A CA 1
ATOM 2827 C C . LEU A 1 374 ? 31.024 17.909 -51.196 1.00 44.72 374 LEU A C 1
ATOM 2829 O O . LEU A 1 374 ? 30.024 18.620 -51.137 1.00 44.72 374 LEU A O 1
ATOM 2833 N N . GLY A 1 375 ? 31.936 18.031 -52.170 1.00 42.19 375 GLY A N 1
ATOM 2834 C CA . GLY A 1 375 ? 31.853 19.057 -53.216 1.00 42.19 375 GLY A CA 1
ATOM 2835 C C . GLY A 1 375 ? 31.822 20.484 -52.659 1.00 42.19 375 GLY A C 1
ATOM 2836 O O . GLY A 1 375 ? 31.216 21.366 -53.263 1.00 42.19 375 GLY A O 1
ATOM 2837 N N . LEU A 1 376 ? 32.413 20.685 -51.481 1.00 40.44 376 LEU A N 1
ATOM 2838 C CA . LEU A 1 376 ? 32.565 21.986 -50.848 1.00 40.44 376 LEU A CA 1
ATOM 2839 C C . LEU A 1 376 ? 34.015 22.421 -51.066 1.00 40.44 376 LEU A C 1
ATOM 2841 O O . LEU A 1 376 ? 34.903 21.972 -50.340 1.00 40.44 376 LEU A O 1
ATOM 2845 N N . ASP A 1 377 ? 34.221 23.226 -52.110 1.00 41.81 377 ASP A N 1
ATOM 2846 C CA . ASP A 1 377 ? 35.426 24.049 -52.285 1.00 41.81 377 ASP A CA 1
ATOM 2847 C C . ASP A 1 377 ? 35.524 25.129 -51.194 1.00 41.81 377 ASP A C 1
ATOM 2849 O O . ASP A 1 377 ? 34.463 25.684 -50.803 1.00 41.81 377 ASP A O 1
#

Foldseek 3Di:
DLQVQLVVLLVVLVVVLLQDDDDQQVSLVSNLLSLLDQLNLLVQLVVLVVVLPPVDDPVLVVVSCCLSVVSVPDPPPPDFLLNSLVVQVVSLVVVLVPDDDDPVSVVNVVSCVSNNVSSVCANVTSLVNSLVSLLVLLVSNLVLVVLPFPHDLVVSLVVVCVVQVVNNVVSVSSSSSVVNLQSSLVNLLSSLVVLQCSCVSNVHDDCLDDDPSSVVSLVSLLPGDDDSSVSSNVSSVVSVVVSVDDDLVVLVVVVLVCCVVVFLLRLLPDPDPSLVCLLVLCPPPDPVSNQRSVSNVVCNVCVQWAWPDWGWDQDPNKIKIKTWTFGPDADPVNDGGDIDMDMDIDDPDPVCCVVCVVVVVVVVVVVDPDPVVVPDD

Secondary structure (DSSP, 8-state):
-HHHHHHHHHHHHHHHHTT----HHHHHHHHHHHHH-TTHHHHHHHHHHHHHGGGS-HHHHHHHHHHHHHHHH-TT----HHHHHHHHHHHHHHHHHHSPSSHHHHHHHHHTHHHHHHHHTTTT-HHHHHHHHHHHHHHHHHHHHTTTTTS-HHHHHHHHHHHTTT-GGGHHHHHHHHHTHHHHHHHHHHHHHHHHTHHHHTTS---SSPPHHHHHHHHHHHT--STTTHHHHHHHHHHHHHHHSPPHHHHHHHHHHHHHHH-HHHHHH--SGGGGGGGGGTT-SSHHHHHHHHHHHHHHHTTTEEEEEEEEEEETTEEEEEEEEEESSPPTTSPPPPPEEEEEEE-SSGGGHHHHHHHHHHHHHTTPPPGGGTT--

InterPro domains:
  IPR013537 Acetyl-CoA carboxylase, central domain [PF08326] (9-244)
  IPR013537 Acetyl-CoA carboxylase, central domain [PF08326] (276-329)
  IPR049076 Acetyl-CoA carboxylase [PTHR45728] (7-327)

Sequence (377 aa):
SALEAARAVERELTLVMDGYDKDVEPLVQKLLRALSSRELFPLSVLDAMSNLGNKLPVTLEMPLKKLLTGFLKDKADARRSRDLSAEVREACDAYLAALPAGEARESKRAVLGAVYAAADEFKDGQRAHAVRVWTAMLDKFAGVERLFVGRPMDAAILDLVKANKDALGAVLPAVQAHLHVRTRATLVCALLRALADFPVVFNVDSLRDLPPALSAVLREMGAYEGAALSEVALAARNFLAMKQSKPPQEALAELRADLARLGPAALAQETGLQTNLLPALFLDADEATALRAHEAYQRRIYSAYDIKTLRSTAEGGVRTSEWSFESGDLTPSGQGYPDRYGLSAALPELAAFADCAPALDAVLARYAPPAETLGLD

Organism: Diacronema lutheri (NCBI:txid2081491)